Protein 2JHE (pdb70)

CATH classification: 3.30.70.260 (+1 more: 3.30.450.20)

B-factor: mean 42.53, std 6.4, range [17.36, 71.07]

Solvent-accessible surface area: 37388 Å² total; per-residue (Å²): 45,62,0,0,0,46,19,97,150,74,145,32,6,17,89,70,1,4,45,16,3,84,125,116,68,17,123,26,115,2,1,12,46,52,91,93,19,94,8,22,0,20,0,57,93,35,75,85,17,62,53,44,59,3,21,40,34,0,117,171,18,67,14,17,91,60,3,118,73,26,78,104,1,72,39,24,116,84,18,57,45,10,21,24,7,0,84,23,7,59,26,7,2,3,7,3,58,83,80,2,33,6,74,28,9,0,78,22,0,19,159,52,34,59,73,78,81,117,52,0,108,128,41,46,2,59,114,27,3,79,72,34,99,2,62,55,29,8,80,81,82,47,102,79,43,78,65,58,68,5,83,12,93,75,90,76,4,12,0,36,12,14,28,11,156,166,52,59,8,2,1,2,16,1,37,21,30,101,61,16,66,156,16,52,68,54,59,69,167,37,62,0,2,0,52,20,110,149,86,96,23,4,30,38,66,0,2,38,22,1,64,125,142,65,18,61,13,95,6,0,22,45,21,138,122,24,73,5,22,1,38,4,35,137,39,125,181,151,39,20,69,49,2,38,45,34,0,116,178,16,69,19,15,82,56,3,120,78,23,78,96,4,50,14,46,128,86,56,82,56,12,18,15,10,0,80,20,4,46,33,13,1,6,9,3,54,78,63,3,69,0,62,30,3,0,72,24,0,26,83,22,24,58,30,68,62,118,126,0,92,112,40,43,0,60,113,22,2,112,65,28,105,2,79,185,30,1,115,71,145,20,169,111,40,63,25,47,61,8,79,7,108,66,93,86,8,12,0,46,0,12,21,7,186,159,49,66,6,0,2,2,24,4,32,17,32,108,50,20,63,157,20,59,78,66,32,71,146,60,50,0,7,0,47,22,90,157,110,181,52,6,34,115,77,0,3,47,22,3,58,152,102,45,11,50,17,78,2,0,22,53,49,133,79,15,74,5,24,0,32,2,39,151,37,95,163,144,30,30,78,51,2,19,53,45,0,116,182,8,57,10,18,83,65,3,131,71,26,124,19,4,73,40,25,162,67,9,80,38,13,17,33,19,3,83,20,8,52,25,12,0,5,6,0,50,92,79,1,73,0,16,18,8,0,59,23,0,19,139,23,24,67,40,73,76,111,137,0,76,72,27,45,1,57,122,23,3,114,59,35,80,1,49,163,28,5,143,76,68,28,154,107,35,65,34,45,95,4,76,5,114,70,88,62,5,14,0,38,0,12,27,9,77,101,61,61,14,0,0,2,20,5,27,14,39,102,35,13,65,158,13,53,75,82,94,84,49,0,5,0,35,10,146,61,85,73,17,0,9,56,41,0,7,24,14,0,91,140,68,66,15,109,15,99,4,0,28,21,59,65,91,3,103,1,28,0,21,0,34,107,38,71,60,82,9,35,64,59,2,35,49,51,0,113,171,27,78,41,17,120,61,1,128,88,28,97,106,5,54,16,46,94,60,76,71,24,1,42,16,1,18,100,21,3,52,28,10,16,7,2,1,52,80,64,1,25,5,65,81,11,8,68,19,0,25,158,41,38,64,38,73,71,86,54,1,40,125,73,41,0,53,120,33,2,105,64,35,79,3,89,167,26,3,140,74,69,8,146,112,41,60,35,55,63,3,83,4,124,76,40,83,10,9,0,26,0,7,11,2,108,94,56,76,14,0,3,1,16,4,20,15,35,115,43,19,63,148,18,61,78,69,19,73,144

Secondary structure (DSSP, 8-state):
-EEEEEE-S-TTHHHHHHHHHHHTTPPEEEEEEETTTEEEEEE----HHHHHHHHHHHHHSTTEEEEEEES--TTTHHHHHHHHHHHH-SS-EEEE-TT-BEEEE-HHHHHHHTS-HHHHTTSBGGGTSTT--HHHHHHT---S-EEEEEEETTEEEEEEEEEETTTTEEEEEEEEHHHHHHHHTTT--/-EEEEEE-S-TTHHHHHHHHHHHTT--EEEEEEETTTEEEEEE----HHHHHHHHHHHHTSTTEEEEEE-S--HHHHHHHHHHHHHHH-SS-EEEEETT-BEEEE-HHHHHHHTS-HHHHTTSBGGGT-SS--HHHHHTT---S-EEEEEEETTEEEEEEEEEETTTTEEEEEEEEHHHHHHHHHHTT-/-EEEEEE-S-TTHHHHHHHHHHHTT--EEEEEEETTTEEEEEESS--HHHHHHHHHHHTTSTTEEEEEE-S--TTTTTTTHHHHHHHH-SS-EEEE-TT-BEEEE-HHHHHHHT--HHHHTTSBGGGT--S--HHHHHHT---S-EEEEEEETTEEEEEEEEEETTTTEEEEEEEEHHHHHHHHHT-/-EEEEE----TTHHHHHHHHHHTTT--EEEEEEETTTEEEEEE----TTTHHHHHHHHHTSSS--EEEE-S--HHHHHHHHHHHHHTT-SS-EEEE-TT-BEEEE-HHHHHHHTS-HHHHTTSBSTTTS-S--HHHHHTS---S-EEEEEEETTEEEEEEEEEETTTTEEEEEEEEHHHHHHHHHHHT-

GO terms:
  GO:0005515 protein binding (F, IPI)
  GO:0005524 ATP binding (F, IDA)
  GO:0005829 cytosol (C, IDA)
  GO:0003677 DNA binding (F, IDA)
  GO:0006355 regulation of DNA-templated transcription (P, IDA)
  GO:0045892 negative regulation of DNA-templated transcription (P, IMP)

Organism: Escherichia coli (strain K12) (NCBI:txid83333)

Sequence (754 aa):
MRLEVFCEDRLGLTRELLDLLVLRGIDLRGIEIDPIGRIYLNFAELEFESFSSLMAEIRRIAGVTDVRTVPWMPSEREHLALSALLEALPEPVLSVDMKSKVDMANPASCQLFGQKLDRLRNHTAAQLINGFNFLRWLESEPQDSHNEHVVINGQNFLMEITPVYLQDENDQHVLTAVVMLRSTIRMGRMRLEVFCEDRLGLTRELLDLLVLRGIDLRGIEIDPIGRIYLNFAELEFESFSSLMAEIRRIAGVTDVRTVPWMPSEREHLALSALLEALPEPVLSVDMKSKVDMANPASCQLFGQKLDRLRNHTAAQLINGFNFLRWLESEPQDSHNEHVVINGQNFLMEITPVYLQDENDQHVLTAVVMLRSTIRMGRMRLEVFCEDRLGLTRELLDLLVLRGIDLRGIEIDPIGRIYLNFAELEFESFSSLMAEIRRIAGVTDVRTVPWMPSEREHLALSALLEALPEPVLSVDMKSKVDMANPASCQLFGQKLDRLRNHTAAQLINGFNFLRWLESEPQDSHNEHVVINGQNFLMEITPVYLQDENDQHVLTAVVMLRSTIRMMRLEVFCEDRLGLTRELLDLLVLRGIDLRGIEIDPIGRIYLNFAELEFESFSSLMAEIRRIAGVTDVRTVPWMPSEREHLALSALLEALPEPVLSVDMKSKVDMANPASCQLFGQKLDRLRNHTAAQLINGFNFLRWLESEPQDSHNEHVVINGQNFLMEITPVYLQDENDQHVLTAVVMLRSTIRMGR

InterPro domains:
  IPR000014 PAS domain [PF13188] (82-135)
  IPR000014 PAS domain [PS50112] (78-114)
  IPR000014 PAS domain [SM00091] (80-147)
  IPR000014 PAS domain [cd00130] (90-181)
  IPR002078 RNA polymerase sigma factor 54 interaction domain [PF00158] (207-365)
  IPR002078 RNA polymerase sigma factor 54 interaction domain [PS50045] (206-428)
  IPR002912 ACT domain [PS51671] (2-72)
  IPR003593 AAA+ ATPase domain [SM00382] (226-363)
  IPR009057 Homedomain-like superfamily [SSF46689] (454-507)
  IPR025662 Sigma-54 interaction domain, ATP-binding site 1 [PS00675] (230-243)
  IPR025943 Sigma-54 interaction domain, ATP-binding site 2 [PS00676] (285-300)
  IPR025944 Sigma-54 interaction domain, conserved site [PS00688] (412-421)
  IPR027417 P-loop containing nucleoside triphosphate hydrolase [G3DSA:3.40.50.300] (193-369)
  IPR027417 P-loop containing nucleoside triphosphate hydrolase [SSF52540] (206-440)
  IPR030828 TyrR-like, helix-turn-helix domain [PF18024] (458-507)
  IPR030828 TyrR-like, helix-turn-helix domain [TIGR04381] (460-507)
  IPR035965 PAS domain superfamily [SSF55785] (82-174)
  IPR045865 ACT-like domain [SSF55021] (2-69)
  IPR058031 NorR-like, AAA+ ATPase lid domain [PF25601] (374-440)

Structure (mmCIF, N/CA/C/O backbone):
data_2JHE
#
_entry.id   2JHE
#
_cell.length_a   134.456
_cell.length_b   72.009
_cell.length_c   96.814
_cell.angle_alpha   90.00
_cell.angle_beta   98.46
_cell.angle_gamma   90.00
#
_symmetry.space_group_name_H-M   'C 1 2 1'
#
loop_
_entity.id
_entity.type
_entity.pdbx_description
1 polymer 'TRANSCRIPTION REGULATOR TYRR'
2 non-polymer 2-(2-ETHOXYETHOXY)ETHANOL
3 non-polymer 'TETRAETHYLENE GLYCOL'
4 non-polymer 'SULFATE ION'
5 water water
#
loop_
_atom_site.group_PDB
_atom_site.id
_atom_site.type_symbol
_atom_site.label_atom_id
_atom_site.label_alt_id
_atom_site.label_comp_id
_atom_site.label_asym_id
_atom_site.label_entity_id
_atom_site.label_seq_id
_atom_site.pdbx_PDB_ins_code
_atom_site.Cartn_x
_atom_site.Cartn_y
_atom_site.Cartn_z
_atom_site.occupancy
_atom_site.B_iso_or_equiv
_atom_site.auth_seq_id
_atom_site.auth_comp_id
_atom_site.auth_asym_id
_atom_site.auth_atom_id
_atom_site.pdbx_PDB_model_num
ATOM 1 N N . MET A 1 1 ? 18.695 8.162 20.978 1.00 46.80 1 MET A N 1
ATOM 2 C CA . MET A 1 1 ? 17.975 6.907 21.382 1.00 47.15 1 MET A CA 1
ATOM 3 C C . MET A 1 1 ? 17.600 6.146 20.148 1.00 44.98 1 MET A C 1
ATOM 4 O O . MET A 1 1 ? 17.135 6.746 19.199 1.00 46.02 1 MET A O 1
ATOM 9 N N . ARG A 1 2 ? 17.779 4.832 20.161 1.00 43.64 2 ARG A N 1
ATOM 10 C CA . ARG A 1 2 ? 17.436 4.005 19.014 1.00 42.60 2 ARG A CA 1
ATOM 11 C C . ARG A 1 2 ? 16.445 2.920 19.402 1.00 42.35 2 ARG A C 1
ATOM 12 O O . ARG A 1 2 ? 16.648 2.187 20.357 1.00 42.24 2 ARG A O 1
ATOM 20 N N . LEU A 1 3 ? 15.342 2.852 18.674 1.00 42.36 3 LEU A N 1
ATOM 21 C CA . LEU A 1 3 ? 14.355 1.795 18.850 1.00 42.35 3 LEU A CA 1
ATOM 22 C C . LEU A 1 3 ? 14.426 0.805 17.708 1.00 42.85 3 LEU A C 1
ATOM 23 O O . LEU A 1 3 ? 14.723 1.164 16.563 1.00 44.24 3 LEU A O 1
ATOM 28 N N . GLU A 1 4 ? 14.144 -0.451 18.029 1.00 42.38 4 GLU A N 1
ATOM 29 C CA . GLU A 1 4 ? 13.898 -1.443 17.029 1.00 42.10 4 GLU A CA 1
ATOM 30 C C . GLU A 1 4 ? 12.473 -1.963 17.200 1.00 40.96 4 GLU A C 1
ATOM 31 O O . GLU A 1 4 ? 12.121 -2.466 18.231 1.00 40.68 4 GLU A O 1
ATOM 37 N N . VAL A 1 5 ? 11.694 -1.879 16.132 1.00 41.89 5 VAL A N 1
ATOM 38 C CA . VAL A 1 5 ? 10.265 -2.292 16.126 1.00 41.66 5 VAL A CA 1
ATOM 39 C C . VAL A 1 5 ? 10.162 -3.488 15.222 1.00 40.20 5 VAL A C 1
ATOM 40 O O . VAL A 1 5 ? 10.599 -3.413 14.101 1.00 39.16 5 VAL A O 1
ATOM 44 N N . PHE A 1 6 ? 9.603 -4.581 15.745 1.00 39.97 6 PHE A N 1
ATOM 45 C CA . PHE A 1 6 ? 9.413 -5.810 14.995 1.00 39.33 6 PHE A CA 1
ATOM 46 C C . PHE A 1 6 ? 7.956 -5.808 14.577 1.00 40.17 6 PHE A C 1
ATOM 47 O O . PHE A 1 6 ? 7.075 -5.449 15.346 1.00 38.18 6 PHE A O 1
ATOM 55 N N . CYS A 1 7 ? 7.687 -6.260 13.369 1.00 40.73 7 CYS A N 1
ATOM 56 C CA . CYS A 1 7 ? 6.363 -6.067 12.870 1.00 44.03 7 CYS A CA 1
ATOM 57 C C . CYS A 1 7 ? 6.109 -7.062 11.784 1.00 43.95 7 CYS A C 1
ATOM 58 O O . CYS A 1 7 ? 7.044 -7.589 11.177 1.00 43.91 7 CYS A O 1
ATOM 61 N N . GLU A 1 8 ? 4.840 -7.344 11.541 1.00 44.49 8 GLU A N 1
ATOM 62 C CA . GLU A 1 8 ? 4.563 -8.088 10.360 1.00 45.62 8 GLU A CA 1
ATOM 63 C C . GLU A 1 8 ? 4.520 -7.162 9.158 1.00 45.47 8 GLU A C 1
ATOM 64 O O . GLU A 1 8 ? 4.688 -5.969 9.268 1.00 45.07 8 GLU A O 1
ATOM 70 N N . ASP A 1 9 ? 4.321 -7.770 8.006 1.00 46.72 9 ASP A N 1
ATOM 71 C CA . ASP A 1 9 ? 4.315 -7.150 6.709 1.00 46.61 9 ASP A CA 1
ATOM 72 C C . ASP A 1 9 ? 2.985 -6.449 6.448 1.00 46.18 9 ASP A C 1
ATOM 73 O O . ASP A 1 9 ? 2.133 -6.983 5.725 1.00 47.18 9 ASP A O 1
ATOM 78 N N . ARG A 1 10 ? 2.800 -5.252 6.996 1.00 45.13 10 ARG A N 1
ATOM 79 C CA . ARG A 1 10 ? 1.525 -4.564 6.799 1.00 45.09 10 ARG A CA 1
ATOM 80 C C . ARG A 1 10 ? 1.546 -3.130 6.216 1.00 43.67 10 ARG A C 1
ATOM 81 O O . ARG A 1 10 ? 2.357 -2.291 6.598 1.00 43.01 10 ARG A O 1
ATOM 89 N N . LEU A 1 11 ? 0.612 -2.892 5.292 1.00 42.54 11 LEU A N 1
ATOM 90 C CA . LEU A 1 11 ? 0.420 -1.597 4.672 1.00 41.32 11 LEU A CA 1
ATOM 91 C C . LEU A 1 11 ? 0.160 -0.507 5.681 1.00 41.02 11 LEU A C 1
ATOM 92 O O . LEU A 1 11 ? -0.779 -0.623 6.495 1.00 39.56 11 LEU A O 1
ATOM 97 N N . GLY A 1 12 ? 0.960 0.560 5.605 1.00 40.52 12 GLY A N 1
ATOM 98 C CA . GLY A 1 12 ? 0.704 1.770 6.415 1.00 41.30 12 GLY A CA 1
ATOM 99 C C . GLY A 1 12 ? 1.348 1.790 7.797 1.00 42.22 12 GLY A C 1
ATOM 100 O O . GLY A 1 12 ? 1.152 2.740 8.568 1.00 41.76 12 GLY A O 1
ATOM 101 N N . LEU A 1 13 ? 2.149 0.777 8.115 1.00 43.04 13 LEU A N 1
ATOM 102 C CA . LEU A 1 13 ? 2.667 0.647 9.495 1.00 44.31 13 LEU A CA 1
ATOM 103 C C . LEU A 1 13 ? 3.751 1.719 9.792 1.00 45.55 13 LEU A C 1
ATOM 104 O O . LEU A 1 13 ? 3.795 2.336 10.878 1.00 45.60 13 LEU A O 1
ATOM 109 N N . THR A 1 14 ? 4.582 1.969 8.801 1.00 45.50 14 THR A N 1
ATOM 110 C CA . THR A 1 14 ? 5.658 2.918 8.933 1.00 47.98 14 THR A CA 1
ATOM 111 C C . THR A 1 14 ? 5.156 4.356 9.109 1.00 47.89 14 THR A C 1
ATOM 112 O O . THR A 1 14 ? 5.744 5.112 9.881 1.00 49.70 14 THR A O 1
ATOM 116 N N . ARG A 1 15 ? 4.120 4.728 8.347 1.00 47.20 15 ARG A N 1
ATOM 117 C CA . ARG A 1 15 ? 3.386 5.993 8.458 1.00 48.00 15 ARG A CA 1
ATOM 118 C C . ARG A 1 15 ? 2.725 6.186 9.847 1.00 47.78 15 ARG A C 1
ATOM 119 O O . ARG A 1 15 ? 2.764 7.261 10.430 1.00 47.54 15 ARG A O 1
ATOM 127 N N . GLU A 1 16 ? 2.081 5.138 10.337 1.00 47.82 16 GLU A N 1
ATOM 128 C CA . GLU A 1 16 ? 1.345 5.215 11.548 1.00 48.66 16 GLU A CA 1
ATOM 129 C C . GLU A 1 16 ? 2.352 5.433 12.684 1.00 48.78 16 GLU A C 1
ATOM 130 O O . GLU A 1 16 ? 2.066 6.178 13.607 1.00 49.85 16 GLU A O 1
ATOM 136 N N . LEU A 1 17 ? 3.558 4.861 12.555 1.00 48.79 17 LEU A N 1
ATOM 137 C CA . LEU A 1 17 ? 4.689 5.089 13.503 1.00 47.72 17 LEU A CA 1
ATOM 138 C C . LEU A 1 17 ? 5.222 6.507 13.452 1.00 46.75 17 LEU A C 1
ATOM 139 O O . LEU A 1 17 ? 5.455 7.091 14.497 1.00 46.96 17 LEU A O 1
ATOM 144 N N . LEU A 1 18 ? 5.466 7.037 12.241 1.00 44.52 18 LEU A N 1
ATOM 145 C CA . LEU A 1 18 ? 5.868 8.427 12.149 1.00 43.37 18 LEU A CA 1
ATOM 146 C C . LEU A 1 18 ? 4.790 9.369 12.629 1.00 43.37 18 LEU A C 1
ATOM 147 O O . LEU A 1 18 ? 5.117 10.368 13.246 1.00 43.52 18 LEU A O 1
ATOM 152 N N . ASP A 1 19 ? 3.515 9.095 12.323 1.00 43.04 19 ASP A N 1
ATOM 153 C CA . ASP A 1 19 ? 2.428 9.933 12.882 1.00 43.21 19 ASP A CA 1
ATOM 154 C C . ASP A 1 19 ? 2.531 9.958 14.413 1.00 41.80 19 ASP A C 1
ATOM 155 O O . ASP A 1 19 ? 2.385 10.977 15.046 1.00 40.52 19 ASP A O 1
ATOM 160 N N . LEU A 1 20 ? 2.764 8.786 14.986 1.00 41.66 20 LEU A N 1
ATOM 161 C CA . LEU A 1 20 ? 2.807 8.648 16.431 1.00 42.40 20 LEU A CA 1
ATOM 162 C C . LEU A 1 20 ? 3.954 9.466 17.062 1.00 42.64 20 LEU A C 1
ATOM 163 O O . LEU A 1 20 ? 3.744 10.123 18.051 1.00 44.44 20 LEU A O 1
ATOM 168 N N . LEU A 1 21 ? 5.155 9.398 16.492 1.00 42.74 21 LEU A N 1
ATOM 169 C CA . LEU A 1 21 ? 6.254 10.295 16.868 1.00 42.48 21 LEU A CA 1
ATOM 170 C C . LEU A 1 21 ? 5.876 11.747 16.750 1.00 42.27 21 LEU A C 1
ATOM 171 O O . LEU A 1 21 ? 6.143 12.532 17.665 1.00 42.92 21 LEU A O 1
ATOM 176 N N . VAL A 1 22 ? 5.235 12.125 15.648 1.00 41.42 22 VAL A N 1
ATOM 177 C CA . VAL A 1 22 ? 4.738 13.503 15.546 1.00 40.76 22 VAL A CA 1
ATOM 178 C C . VAL A 1 22 ? 3.732 13.848 16.636 1.00 41.14 22 VAL A C 1
ATOM 179 O O . VAL A 1 22 ? 3.846 14.906 17.265 1.00 42.01 22 VAL A O 1
ATOM 183 N N . LEU A 1 23 ? 2.763 12.970 16.907 1.00 41.47 23 LEU A N 1
ATOM 184 C CA . LEU A 1 23 ? 1.728 13.324 17.889 1.00 41.68 23 LEU A CA 1
ATOM 185 C C . LEU A 1 23 ? 2.395 13.620 19.239 1.00 41.53 23 LEU A C 1
ATOM 186 O O . LEU A 1 23 ? 1.926 14.435 20.002 1.00 40.93 23 LEU A O 1
ATOM 191 N N . ARG A 1 24 ? 3.483 12.899 19.513 1.00 41.81 24 ARG A N 1
ATOM 192 C CA . ARG A 1 24 ? 4.126 12.868 20.822 1.00 41.06 24 ARG A CA 1
ATOM 193 C C . ARG A 1 24 ? 5.273 13.883 21.041 1.00 41.40 24 ARG A C 1
ATOM 194 O O . ARG A 1 24 ? 5.953 13.824 22.058 1.00 41.97 24 ARG A O 1
ATOM 202 N N . GLY A 1 25 ? 5.464 14.822 20.116 1.00 41.41 25 GLY A N 1
ATOM 203 C CA . GLY A 1 25 ? 6.472 15.879 20.280 1.00 42.29 25 GLY A CA 1
ATOM 204 C C . GLY A 1 25 ? 7.895 15.433 19.951 1.00 43.10 25 GLY A C 1
ATOM 205 O O . GLY A 1 25 ? 8.869 16.138 20.258 1.00 43.55 25 GLY A O 1
ATOM 206 N N . ILE A 1 26 ? 8.023 14.268 19.327 1.00 42.78 26 ILE A N 1
ATOM 207 C CA . ILE A 1 26 ? 9.332 13.663 19.097 1.00 43.02 26 ILE A CA 1
ATOM 208 C C . ILE A 1 26 ? 9.770 13.957 17.667 1.00 43.78 26 ILE A C 1
ATOM 209 O O . ILE A 1 26 ? 9.026 13.706 16.738 1.00 45.34 26 ILE A O 1
ATOM 214 N N . ASP A 1 27 ? 10.947 14.542 17.505 1.00 44.36 27 ASP A N 1
ATOM 215 C CA . ASP A 1 27 ? 11.469 14.907 16.197 1.00 45.11 27 ASP A CA 1
ATOM 216 C C . ASP A 1 27 ? 12.405 13.764 15.694 1.00 43.97 27 ASP A C 1
ATOM 217 O O . ASP A 1 27 ? 13.401 13.422 16.320 1.00 44.21 27 ASP A O 1
ATOM 222 N N . LEU A 1 28 ? 12.036 13.173 14.569 1.00 44.19 28 LEU A N 1
ATOM 223 C CA . LEU A 1 28 ? 12.708 11.997 13.976 1.00 43.33 28 LEU A CA 1
ATOM 224 C C . LEU A 1 28 ? 14.020 12.374 13.304 1.00 41.95 28 LEU A C 1
ATOM 225 O O . LEU A 1 28 ? 14.091 13.350 12.563 1.00 41.73 28 LEU A O 1
ATOM 230 N N . ARG A 1 29 ? 15.071 11.601 13.564 1.00 40.08 29 ARG A N 1
ATOM 231 C CA . ARG A 1 29 ? 16.339 11.886 12.940 1.00 38.43 29 ARG A CA 1
ATOM 232 C C . ARG A 1 29 ? 16.621 10.904 11.834 1.00 37.36 29 ARG A C 1
ATOM 233 O O . ARG A 1 29 ? 17.393 11.206 10.943 1.00 35.73 29 ARG A O 1
ATOM 241 N N . GLY A 1 30 ? 16.000 9.727 11.937 1.00 37.65 30 GLY A N 1
ATOM 242 C CA . GLY A 1 30 ? 16.226 8.647 11.027 1.00 38.57 30 GLY A CA 1
ATOM 243 C C . GLY A 1 30 ? 15.264 7.506 11.218 1.00 39.83 30 GLY A C 1
ATOM 244 O O . GLY A 1 30 ? 14.871 7.164 12.350 1.00 40.92 30 GLY A O 1
ATOM 245 N N . ILE A 1 31 ? 14.903 6.880 10.111 1.00 40.07 31 ILE A N 1
ATOM 246 C CA . ILE A 1 31 ? 14.159 5.636 10.158 1.00 41.61 31 ILE A CA 1
ATOM 247 C C . ILE A 1 31 ? 14.817 4.725 9.147 1.00 42.35 31 ILE A C 1
ATOM 248 O O . ILE A 1 31 ? 15.113 5.147 8.047 1.00 42.27 31 ILE A O 1
ATOM 253 N N . GLU A 1 32 ? 15.122 3.502 9.570 1.00 43.38 32 GLU A N 1
ATOM 254 C CA . GLU A 1 32 ? 15.659 2.442 8.680 1.00 43.43 32 GLU A CA 1
ATOM 255 C C . GLU A 1 32 ? 14.779 1.206 8.737 1.00 42.84 32 GLU A C 1
ATOM 256 O O . GLU A 1 32 ? 14.128 0.940 9.733 1.00 42.65 32 GLU A O 1
ATOM 262 N N . ILE A 1 33 ? 14.773 0.469 7.654 1.00 43.71 33 ILE A N 1
ATOM 263 C CA . ILE A 1 33 ? 13.883 -0.671 7.457 1.00 44.84 33 ILE A CA 1
ATOM 264 C C . ILE A 1 33 ? 14.674 -1.876 6.966 1.00 45.84 33 ILE A C 1
ATOM 265 O O . ILE A 1 33 ? 15.471 -1.788 6.029 1.00 44.57 33 ILE A O 1
ATOM 270 N N . ASP A 1 34 ? 14.422 -2.989 7.644 1.00 47.76 34 ASP A N 1
ATOM 271 C CA . ASP A 1 34 ? 14.843 -4.316 7.258 1.00 49.93 34 ASP A CA 1
ATOM 272 C C . ASP A 1 34 ? 13.585 -5.052 6.705 1.00 50.42 34 ASP A C 1
ATOM 273 O O . ASP A 1 34 ? 12.634 -5.376 7.478 1.00 49.84 34 ASP A O 1
ATOM 278 N N . PRO A 1 35 ? 13.573 -5.332 5.389 1.00 50.77 35 PRO A N 1
ATOM 279 C CA . PRO A 1 35 ? 12.583 -6.166 4.679 1.00 52.37 35 PRO A CA 1
ATOM 280 C C . PRO A 1 35 ? 12.133 -7.447 5.425 1.00 53.56 35 PRO A C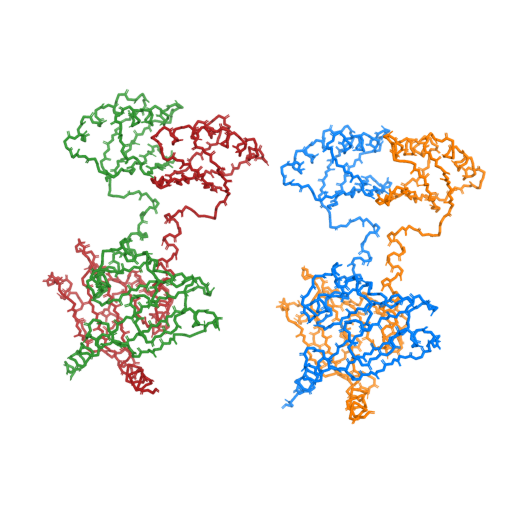 1
ATOM 281 O O . PRO A 1 35 ? 11.033 -7.957 5.149 1.00 54.36 35 PRO A O 1
ATOM 285 N N . ILE A 1 36 ? 12.983 -7.973 6.314 1.00 53.93 36 ILE A N 1
ATOM 286 C CA . ILE A 1 36 ? 12.666 -9.157 7.121 1.00 54.28 36 ILE A CA 1
ATOM 287 C C . ILE A 1 36 ? 11.525 -8.873 8.098 1.00 54.58 36 ILE A C 1
ATOM 288 O O . ILE A 1 36 ? 10.721 -9.754 8.402 1.00 56.24 36 ILE A O 1
ATOM 290 N N . GLY A 1 37 ? 11.421 -7.642 8.570 1.00 53.95 37 GLY A N 1
ATOM 291 C CA . GLY A 1 37 ? 10.339 -7.295 9.483 1.00 52.33 37 GLY A CA 1
ATOM 292 C C . GLY A 1 37 ? 10.822 -6.416 10.628 1.00 51.30 37 GLY A C 1
ATOM 293 O O . GLY A 1 37 ? 10.367 -6.593 11.760 1.00 50.04 37 GLY A O 1
ATOM 294 N N . ARG A 1 38 ? 11.733 -5.470 10.348 1.00 49.73 38 ARG A N 1
ATOM 295 C CA . ARG A 1 38 ? 12.251 -4.610 11.432 1.00 48.58 38 ARG A CA 1
ATOM 296 C C . ARG A 1 38 ? 12.418 -3.178 11.010 1.00 48.14 38 ARG A C 1
ATOM 297 O O . ARG A 1 38 ? 12.980 -2.863 9.928 1.00 48.52 38 ARG A O 1
ATOM 305 N N . ILE A 1 39 ? 11.963 -2.300 11.889 1.00 46.59 39 ILE A N 1
ATOM 306 C CA . ILE A 1 39 ? 12.018 -0.873 11.659 1.00 44.93 39 ILE A CA 1
ATOM 307 C C . ILE A 1 39 ? 12.873 -0.232 12.817 1.00 43.76 39 ILE A C 1
ATOM 308 O O . ILE A 1 39 ? 12.558 -0.418 14.007 1.00 42.89 39 ILE A O 1
ATOM 313 N N . TYR A 1 40 ? 13.927 0.507 12.463 1.00 41.20 40 TYR A N 1
ATOM 314 C CA . TYR A 1 40 ? 14.734 1.232 13.463 1.00 40.49 40 TYR A CA 1
ATOM 315 C C . TYR A 1 40 ? 14.401 2.695 13.432 1.00 39.36 40 TYR A C 1
ATOM 316 O O . TYR A 1 40 ? 14.186 3.257 12.375 1.00 40.14 40 TYR A O 1
ATOM 325 N N . LEU A 1 41 ? 14.316 3.291 14.607 1.00 39.92 41 LEU A N 1
ATOM 326 C CA . LEU A 1 41 ? 13.900 4.689 14.770 1.00 38.79 41 LEU A CA 1
ATOM 327 C C . LEU A 1 41 ? 14.916 5.451 15.582 1.00 38.52 41 LEU A C 1
ATOM 328 O O . LEU A 1 41 ? 15.284 5.031 16.665 1.00 37.72 41 LEU A O 1
ATOM 333 N N . ASN A 1 42 ? 15.346 6.589 15.032 1.00 37.90 42 ASN A N 1
ATOM 334 C CA . ASN A 1 42 ? 16.331 7.450 15.664 1.00 38.11 42 ASN A CA 1
ATOM 335 C C . ASN A 1 42 ? 15.720 8.819 16.025 1.00 37.29 42 ASN A C 1
ATOM 336 O O . ASN A 1 42 ? 15.217 9.517 15.184 1.00 36.84 42 ASN A O 1
ATOM 341 N N . PHE A 1 43 ? 15.746 9.178 17.301 1.00 38.35 43 PHE A N 1
ATOM 342 C CA . PHE A 1 43 ? 15.264 10.476 17.771 1.00 38.72 43 PHE A CA 1
ATOM 343 C C . PHE A 1 43 ? 15.925 10.733 19.110 1.00 40.23 43 PHE A C 1
ATOM 344 O O . PHE A 1 43 ? 16.489 9.807 19.700 1.00 40.66 43 PHE A O 1
ATOM 352 N N . ALA A 1 44 ? 15.843 11.975 19.584 1.00 40.38 44 ALA A N 1
ATOM 353 C CA . ALA A 1 44 ? 16.516 12.429 20.807 1.00 41.12 44 ALA A CA 1
ATOM 354 C C . ALA A 1 44 ? 16.015 11.763 22.083 1.00 41.84 44 ALA A C 1
ATOM 355 O O . ALA A 1 44 ? 14.871 11.336 22.161 1.00 40.86 44 ALA A O 1
ATOM 357 N N . GLU A 1 45 ? 16.895 11.710 23.096 1.00 43.61 45 GLU A N 1
ATOM 358 C CA . GLU A 1 45 ? 16.573 11.115 24.399 1.00 44.31 45 GLU A CA 1
ATOM 359 C C . GLU A 1 45 ? 15.221 11.583 24.877 1.00 44.82 45 GLU A C 1
ATOM 360 O O . GLU A 1 45 ? 14.975 12.799 25.006 1.00 44.46 45 GLU A O 1
ATOM 362 N N . LEU A 1 46 ? 14.344 10.619 25.125 1.00 45.65 46 LEU A N 1
ATOM 363 C CA . LEU A 1 46 ? 13.143 10.897 25.896 1.00 47.63 46 LEU A CA 1
ATOM 364 C C . LEU A 1 46 ? 13.500 10.857 27.399 1.00 49.07 46 LEU A C 1
ATOM 365 O O . LEU A 1 46 ? 14.415 10.123 27.797 1.00 49.86 46 LEU A O 1
ATOM 370 N N . GLU A 1 47 ? 12.795 11.642 28.225 1.00 49.78 47 GLU A N 1
ATOM 371 C CA . GLU A 1 47 ? 12.736 11.376 29.661 1.00 50.48 47 GLU A CA 1
ATOM 372 C C . GLU A 1 47 ? 12.177 9.963 29.890 1.00 50.78 47 GLU A C 1
ATOM 373 O O . GLU A 1 47 ? 11.471 9.433 29.038 1.00 50.91 47 GLU A O 1
ATOM 375 N N . PHE A 1 48 ? 12.460 9.368 31.046 1.00 51.46 48 PHE A N 1
ATOM 376 C CA . PHE A 1 48 ? 12.064 7.970 31.299 1.00 51.73 48 PHE A CA 1
ATOM 377 C C . PHE A 1 48 ? 10.561 7.679 31.092 1.00 51.58 48 PHE A C 1
ATOM 378 O O . PHE A 1 48 ? 10.196 6.635 30.543 1.00 51.07 48 PHE A O 1
ATOM 380 N N . GLU A 1 49 ? 9.718 8.604 31.552 1.00 52.00 49 GLU A N 1
ATOM 381 C CA . GLU A 1 49 ? 8.256 8.455 31.568 1.00 52.26 49 GLU A CA 1
ATOM 382 C C . GLU A 1 49 ? 7.638 8.470 30.166 1.00 52.67 49 GLU A C 1
ATOM 383 O O . GLU A 1 49 ? 6.905 7.540 29.798 1.00 53.35 49 GLU A O 1
ATOM 385 N N . SER A 1 50 ? 7.931 9.511 29.387 1.00 52.03 50 SER A N 1
ATOM 386 C CA . SER A 1 50 ? 7.483 9.547 28.010 1.00 52.27 50 SER A CA 1
ATOM 387 C C . SER A 1 50 ? 8.000 8.314 27.268 1.00 52.03 50 SER A C 1
ATOM 388 O O . SER A 1 50 ? 7.363 7.854 26.307 1.00 51.15 50 SER A O 1
ATOM 391 N N . PHE A 1 51 ? 9.155 7.785 27.717 1.00 51.92 51 PHE A N 1
ATOM 392 C CA . PHE A 1 51 ? 9.807 6.638 27.043 1.00 51.25 51 PHE A CA 1
ATOM 393 C C . PHE A 1 51 ? 8.956 5.364 27.128 1.00 50.58 51 PHE A C 1
ATOM 394 O O . PHE A 1 51 ? 8.658 4.711 26.114 1.00 49.77 51 PHE A O 1
ATOM 402 N N . SER A 1 52 ? 8.560 5.051 28.353 1.00 48.58 52 SER A N 1
ATOM 403 C CA . SER A 1 52 ? 7.883 3.797 28.664 1.00 48.34 52 SER A CA 1
ATOM 404 C C . SER A 1 52 ? 6.435 3.659 28.121 1.00 47.69 52 SER A C 1
ATOM 405 O O . SER A 1 52 ? 5.986 2.552 27.777 1.00 47.30 52 SER A O 1
ATOM 408 N N . SER A 1 53 ? 5.701 4.773 28.071 1.00 46.56 53 SER A N 1
ATOM 409 C CA . SER A 1 53 ? 4.326 4.726 27.595 1.00 44.10 53 SER A CA 1
ATOM 410 C C . SER A 1 53 ? 4.326 4.703 26.063 1.00 43.25 53 SER A C 1
ATOM 411 O O . SER A 1 53 ? 3.437 4.132 25.452 1.00 41.67 53 SER A O 1
ATOM 414 N N . LEU A 1 54 ? 5.376 5.260 25.481 1.00 41.94 54 LEU A N 1
ATOM 415 C CA . LEU A 1 54 ? 5.614 5.207 24.045 1.00 43.00 54 LEU A CA 1
ATOM 416 C C . LEU A 1 54 ? 5.859 3.808 23.517 1.00 42.82 54 LEU A C 1
ATOM 417 O O . LEU A 1 54 ? 5.312 3.454 22.483 1.00 43.75 54 LEU A O 1
ATOM 422 N N . MET A 1 55 ? 6.771 3.085 24.150 1.00 42.51 55 MET A N 1
ATOM 423 C CA . MET A 1 55 ? 6.986 1.661 23.926 1.00 41.91 55 MET A CA 1
ATOM 424 C C . MET A 1 55 ? 5.667 0.904 23.955 1.00 41.23 55 MET A C 1
ATOM 425 O O . MET A 1 55 ? 5.401 0.109 23.079 1.00 39.30 55 MET A O 1
ATOM 430 N N . ALA A 1 56 ? 4.905 1.078 25.049 1.00 41.30 56 ALA A N 1
ATOM 431 C CA . ALA A 1 56 ? 3.578 0.481 25.174 1.00 41.61 56 ALA A CA 1
ATOM 432 C C . ALA A 1 56 ? 2.669 0.872 24.029 1.00 42.31 56 ALA A C 1
ATOM 433 O O . ALA A 1 56 ? 1.899 0.053 23.542 1.00 43.53 56 ALA A O 1
ATOM 435 N N . GLU A 1 57 ? 2.781 2.118 23.579 1.00 42.62 57 GLU A N 1
ATOM 436 C CA . GLU A 1 57 ? 1.876 2.701 22.611 1.00 42.28 57 GLU A CA 1
ATOM 437 C C . GLU A 1 57 ? 2.162 2.133 21.188 1.00 42.73 57 GLU A C 1
ATOM 438 O O . GLU A 1 57 ? 1.244 1.752 20.462 1.00 42.64 57 GLU A O 1
ATOM 444 N N . ILE A 1 58 ? 3.450 2.068 20.835 1.00 43.42 58 ILE A N 1
ATOM 445 C CA . ILE A 1 58 ? 3.978 1.389 19.662 1.00 43.57 58 ILE A CA 1
ATOM 446 C C . ILE A 1 58 ? 3.550 -0.097 19.618 1.00 43.83 58 ILE A C 1
ATOM 447 O O . ILE A 1 58 ? 3.176 -0.593 18.591 1.00 42.72 58 ILE A O 1
ATOM 452 N N . ARG A 1 59 ? 3.600 -0.789 20.741 1.00 44.75 59 ARG A N 1
ATOM 453 C CA . ARG A 1 59 ? 3.131 -2.182 20.818 1.00 46.18 59 ARG A CA 1
ATOM 454 C C . ARG A 1 59 ? 1.654 -2.366 20.495 1.00 46.06 59 ARG A C 1
ATOM 455 O O . ARG A 1 59 ? 1.290 -3.464 20.081 1.00 46.93 59 ARG A O 1
ATOM 463 N N . ARG A 1 60 ? 0.833 -1.313 20.661 1.00 45.33 60 ARG A N 1
ATOM 464 C CA . ARG A 1 60 ? -0.613 -1.354 20.335 1.00 44.80 60 ARG A CA 1
ATOM 465 C C . ARG A 1 60 ? -0.910 -1.188 18.854 1.00 44.82 60 ARG A C 1
ATOM 466 O O . ARG A 1 60 ? -1.974 -1.578 18.394 1.00 45.45 60 ARG A O 1
ATOM 474 N N . ILE A 1 61 ? 0.024 -0.615 18.103 1.00 44.23 61 ILE A N 1
ATOM 475 C CA . ILE A 1 61 ? -0.156 -0.456 16.702 1.00 42.85 61 ILE A CA 1
ATOM 476 C C . ILE A 1 61 ? -0.399 -1.826 16.045 1.00 43.14 61 ILE A C 1
ATOM 477 O O . ILE A 1 61 ? 0.334 -2.789 16.311 1.00 43.23 61 ILE A O 1
ATOM 482 N N . ALA A 1 62 ? -1.397 -1.885 15.156 1.00 42.01 62 ALA A N 1
ATOM 483 C CA . ALA A 1 62 ? -1.752 -3.104 14.402 1.00 40.25 62 ALA A CA 1
ATOM 484 C C . ALA A 1 62 ? -0.557 -3.540 13.576 1.00 39.29 62 ALA A C 1
ATOM 485 O O . ALA A 1 62 ? -0.015 -2.726 12.831 1.00 39.33 62 ALA A O 1
ATOM 487 N N . GLY A 1 63 ? -0.108 -4.787 13.739 1.00 37.67 63 GLY A N 1
ATOM 488 C CA . GLY A 1 63 ? 1.059 -5.268 13.009 1.00 38.54 63 GLY A CA 1
ATOM 489 C C . GLY A 1 63 ? 2.423 -5.308 13.725 1.00 39.61 63 GLY A C 1
ATOM 490 O O . GLY A 1 63 ? 3.351 -5.993 13.259 1.00 38.94 63 GLY A O 1
ATOM 491 N N . VAL A 1 64 ? 2.531 -4.589 14.851 1.00 39.10 64 VAL A N 1
ATOM 492 C CA . VAL A 1 64 ? 3.741 -4.556 15.646 1.00 39.19 64 VAL A CA 1
ATOM 493 C C . VAL A 1 64 ? 3.750 -5.750 16.580 1.00 39.44 64 VAL A C 1
ATOM 494 O O . VAL A 1 64 ? 2.783 -5.980 17.293 1.00 39.81 64 VAL A O 1
ATOM 498 N N . THR A 1 65 ? 4.843 -6.507 16.583 1.00 40.24 65 THR A N 1
ATOM 499 C CA . THR A 1 65 ? 4.923 -7.706 17.398 1.00 40.83 65 THR A CA 1
ATOM 500 C C . THR A 1 65 ? 5.765 -7.486 18.648 1.00 40.64 65 THR A C 1
ATOM 501 O O . THR A 1 65 ? 5.669 -8.249 19.582 1.00 40.55 65 THR A O 1
ATOM 505 N N . ASP A 1 66 ? 6.547 -6.412 18.667 1.00 40.74 66 ASP A N 1
ATOM 506 C CA . ASP A 1 66 ? 7.530 -6.163 19.716 1.00 41.34 66 ASP A CA 1
ATOM 507 C C . ASP A 1 66 ? 8.302 -4.878 19.407 1.00 42.16 66 ASP A C 1
ATOM 508 O O . ASP A 1 66 ? 8.361 -4.433 18.252 1.00 41.45 66 ASP A O 1
ATOM 513 N N . VAL A 1 67 ? 8.897 -4.312 20.459 1.00 43.73 67 VAL A N 1
ATOM 514 C CA . VAL A 1 67 ? 9.838 -3.177 20.382 1.00 44.36 67 VAL A CA 1
ATOM 515 C C . VAL A 1 67 ? 10.927 -3.389 21.398 1.00 44.21 67 VAL A C 1
ATOM 516 O O . VAL A 1 67 ? 10.677 -3.973 22.424 1.00 44.47 67 VAL A O 1
ATOM 520 N N . ARG A 1 68 ? 12.119 -2.875 21.106 1.00 43.74 68 ARG A N 1
ATOM 521 C CA . ARG A 1 68 ? 13.182 -2.707 22.095 1.00 42.83 68 ARG A CA 1
ATOM 522 C C . ARG A 1 68 ? 14.064 -1.498 21.752 1.00 41.54 68 ARG A C 1
ATOM 523 O O . ARG A 1 68 ? 14.109 -1.041 20.591 1.00 41.27 68 ARG A O 1
ATOM 531 N N . THR A 1 69 ? 14.793 -1.022 22.755 1.00 39.52 69 THR A N 1
ATOM 532 C CA . THR A 1 69 ? 15.931 -0.149 22.563 1.00 38.30 69 THR A CA 1
ATOM 533 C C . THR A 1 69 ? 17.154 -0.915 22.066 1.00 37.79 69 THR A C 1
ATOM 534 O O . THR A 1 69 ? 17.452 -2.011 22.492 1.00 38.01 69 THR A O 1
ATOM 538 N N . VAL A 1 70 ? 17.897 -0.280 21.188 1.00 36.75 70 VAL A N 1
ATOM 539 C CA . VAL A 1 70 ? 19.002 -0.911 20.554 1.00 38.29 70 VAL A CA 1
ATOM 540 C C . VAL A 1 70 ? 20.167 0.138 20.641 1.00 39.47 70 VAL A C 1
ATOM 541 O O . VAL A 1 70 ? 19.887 1.341 20.812 1.00 39.27 70 VAL A O 1
ATOM 545 N N . PRO A 1 71 ? 21.457 -0.292 20.636 1.00 40.65 71 PRO A N 1
ATOM 546 C CA . PRO A 1 71 ? 22.537 0.717 20.754 1.00 40.94 71 PRO A CA 1
ATOM 547 C C . PRO A 1 71 ? 22.835 1.575 19.498 1.00 41.05 71 PRO A C 1
ATOM 548 O O . PRO A 1 71 ? 23.423 2.655 19.601 1.00 41.14 71 PRO A O 1
ATOM 552 N N . TRP A 1 72 ? 22.420 1.127 18.317 1.00 41.65 72 TRP A N 1
ATOM 553 C CA . TRP A 1 72 ? 22.685 1.897 17.104 1.00 41.07 72 TRP A CA 1
ATOM 554 C C . TRP A 1 72 ? 21.648 1.589 16.017 1.00 42.14 72 TRP A C 1
ATOM 555 O O . TRP A 1 72 ? 21.049 0.524 16.027 1.00 43.59 72 TRP A O 1
ATOM 566 N N . MET A 1 73 ? 21.469 2.510 15.077 1.00 42.12 73 MET A N 1
ATOM 567 C CA . MET A 1 73 ? 20.892 2.195 13.774 1.00 42.56 73 MET A CA 1
ATOM 568 C C . MET A 1 73 ? 21.838 1.321 12.925 1.00 43.35 73 MET A C 1
ATOM 569 O O . MET A 1 73 ? 23.058 1.452 13.011 1.00 43.33 73 MET A O 1
ATOM 574 N N . PRO A 1 74 ? 21.269 0.466 12.036 1.00 43.56 74 PRO A N 1
ATOM 575 C CA . PRO A 1 74 ? 22.192 -0.199 11.092 1.00 42.18 74 PRO A CA 1
ATOM 576 C C . PRO A 1 74 ? 23.212 0.767 10.483 1.00 40.15 74 PRO A C 1
ATOM 577 O O . PRO A 1 74 ? 24.367 0.390 10.351 1.00 39.11 74 PRO A O 1
ATOM 581 N N . SER A 1 75 ? 22.780 1.982 10.087 1.00 39.11 75 SER A N 1
ATOM 582 C CA . SER A 1 75 ? 23.699 2.998 9.488 1.00 37.12 75 SER A CA 1
ATOM 583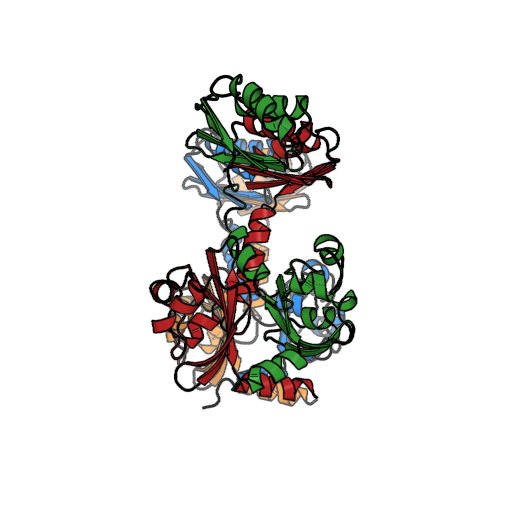 C C . SER A 1 75 ? 24.848 3.510 10.401 1.00 35.68 75 SER A C 1
ATOM 584 O O . SER A 1 75 ? 25.872 3.949 9.896 1.00 34.67 75 SER A O 1
ATOM 587 N N . GLU A 1 76 ? 24.666 3.451 11.726 1.00 34.74 76 GLU A N 1
ATOM 588 C CA . GLU A 1 76 ? 25.600 4.064 12.698 1.00 34.70 76 GLU A CA 1
ATOM 589 C C . GLU A 1 76 ? 26.693 3.113 13.137 1.00 34.98 76 GLU A C 1
ATOM 590 O O . GLU A 1 76 ? 27.721 3.541 13.632 1.00 34.88 76 GLU A O 1
ATOM 596 N N . ARG A 1 77 ? 26.462 1.823 12.954 1.00 35.52 77 ARG A N 1
ATOM 597 C CA . ARG A 1 77 ? 27.210 0.816 13.701 1.00 36.02 77 ARG A CA 1
ATOM 598 C C . ARG A 1 77 ? 28.741 0.907 13.561 1.00 35.68 77 ARG A C 1
ATOM 599 O O . ARG A 1 77 ? 29.444 0.953 14.554 1.00 35.03 77 ARG A O 1
ATOM 607 N N . GLU A 1 78 ? 29.212 0.965 12.325 1.00 35.48 78 GLU A N 1
ATOM 608 C CA . GLU A 1 78 ? 30.614 0.942 11.997 1.00 37.35 78 GLU A CA 1
ATOM 609 C C . GLU A 1 78 ? 31.304 2.255 12.313 1.00 36.10 78 GLU A C 1
ATOM 610 O O . GLU A 1 78 ? 32.378 2.251 12.885 1.00 37.48 78 GLU A O 1
ATOM 616 N N . HIS A 1 79 ? 30.693 3.387 11.968 1.00 35.40 79 HIS A N 1
ATOM 617 C CA . HIS A 1 79 ? 31.298 4.661 12.291 1.00 33.85 79 HIS A CA 1
ATOM 618 C C . HIS A 1 79 ? 31.363 4.926 13.803 1.00 32.72 79 HIS A C 1
ATOM 619 O O . HIS A 1 79 ? 32.207 5.648 14.259 1.00 33.16 79 HIS A O 1
ATOM 626 N N . LEU A 1 80 ? 30.504 4.290 14.576 1.00 32.18 80 LEU A N 1
ATOM 627 C CA . LEU A 1 80 ? 30.541 4.385 16.044 1.00 32.25 80 LEU A CA 1
ATOM 628 C C . LEU A 1 80 ? 31.657 3.487 16.631 1.00 31.54 80 LEU A C 1
ATOM 629 O O . LEU A 1 80 ? 32.167 3.754 17.725 1.00 31.80 80 LEU A O 1
ATOM 634 N N . ALA A 1 81 ? 31.989 2.406 15.932 1.00 31.34 81 ALA A N 1
ATOM 635 C CA . ALA A 1 81 ? 33.081 1.523 16.333 1.00 32.02 81 ALA A CA 1
ATOM 636 C C . ALA A 1 81 ? 34.398 2.258 16.055 1.00 32.85 81 ALA A C 1
ATOM 637 O O . ALA A 1 81 ? 35.310 2.310 16.906 1.00 32.81 81 ALA A O 1
ATOM 639 N N . LEU A 1 82 ? 34.469 2.902 14.894 1.00 33.11 82 LEU A N 1
ATOM 640 C CA . LEU A 1 82 ? 35.610 3.754 14.612 1.00 33.23 82 LEU A CA 1
ATOM 641 C C . LEU A 1 82 ? 35.777 4.860 15.621 1.00 32.41 82 LEU A C 1
ATOM 642 O O . LEU A 1 82 ? 36.884 5.054 16.129 1.00 33.40 82 LEU A O 1
ATOM 647 N N . SER A 1 83 ? 34.714 5.600 15.915 1.00 31.03 83 SER A N 1
ATOM 648 C CA . SER A 1 83 ? 34.798 6.674 16.926 1.00 30.19 83 SER A CA 1
ATOM 649 C C . SER A 1 83 ? 35.241 6.198 18.313 1.00 29.47 83 SER A C 1
ATOM 650 O O . SER A 1 83 ? 36.051 6.880 18.985 1.00 30.56 83 SER A O 1
ATOM 653 N N . ALA A 1 84 ? 34.644 5.105 18.774 1.00 27.35 84 ALA A N 1
ATOM 654 C CA . ALA A 1 84 ? 34.985 4.483 20.049 1.00 27.89 84 ALA A CA 1
ATOM 655 C C . ALA A 1 84 ? 36.517 4.259 20.179 1.00 28.58 84 ALA A C 1
ATOM 656 O O . ALA A 1 84 ? 37.108 4.660 21.174 1.00 28.01 84 ALA A O 1
ATOM 658 N N . LEU A 1 85 ? 37.126 3.647 19.173 1.00 30.00 85 LEU A N 1
ATOM 659 C CA . LEU A 1 85 ? 38.536 3.307 19.228 1.00 31.65 85 LEU A CA 1
ATOM 660 C C . LEU A 1 85 ? 39.456 4.516 19.198 1.00 31.99 85 LEU A C 1
ATOM 661 O O . LEU A 1 85 ? 40.429 4.561 19.924 1.00 32.18 85 LEU A O 1
ATOM 666 N N . LEU A 1 86 ? 39.119 5.507 18.384 1.00 33.25 86 LEU A N 1
ATOM 667 C CA . LEU A 1 86 ? 39.802 6.811 18.426 1.00 34.69 86 LEU A CA 1
ATOM 668 C C . LEU A 1 86 ? 39.569 7.616 19.690 1.00 36.22 86 LEU A C 1
ATOM 669 O O . LEU A 1 86 ? 40.405 8.436 20.086 1.00 38.16 86 LEU A O 1
ATOM 674 N N . GLU A 1 87 ? 38.405 7.469 20.292 1.00 37.42 87 GLU A N 1
ATOM 675 C CA . GLU A 1 87 ? 38.152 8.156 21.547 1.00 38.25 87 GLU A CA 1
ATOM 676 C C . GLU A 1 87 ? 38.889 7.444 22.678 1.00 37.81 87 GLU A C 1
ATOM 677 O O . GLU A 1 87 ? 39.234 8.069 23.676 1.00 38.91 87 GLU A O 1
ATOM 683 N N . ALA A 1 88 ? 39.150 6.145 22.509 1.00 36.40 88 ALA A N 1
ATOM 684 C CA . ALA A 1 88 ? 39.776 5.373 23.547 1.00 35.43 88 ALA A CA 1
ATOM 685 C C . ALA A 1 88 ? 41.280 5.737 23.708 1.00 35.05 88 ALA A C 1
ATOM 686 O O . ALA A 1 88 ? 41.787 5.744 24.834 1.00 35.57 88 ALA A O 1
ATOM 688 N N . LEU A 1 89 ? 41.950 6.066 22.602 1.00 33.38 89 LEU A N 1
ATOM 689 C CA . LEU A 1 89 ? 43.332 6.539 22.613 1.00 33.28 89 LEU A CA 1
ATOM 690 C C . LEU A 1 89 ? 43.642 7.399 23.836 1.00 32.54 89 LEU A C 1
ATOM 691 O O . LEU A 1 89 ? 43.080 8.477 23.977 1.00 32.34 89 LEU A O 1
ATOM 696 N N . PRO A 1 90 ? 44.523 6.884 24.728 1.00 31.63 90 PRO A N 1
ATOM 697 C CA . PRO A 1 90 ? 44.843 7.423 26.044 1.00 31.01 90 PRO A CA 1
ATOM 698 C C . PRO A 1 90 ? 45.475 8.798 25.986 1.00 30.61 90 PRO A C 1
ATOM 699 O O . PRO A 1 90 ? 45.487 9.489 26.982 1.00 29.72 90 PRO A O 1
ATOM 703 N N . GLU A 1 91 ? 45.945 9.210 24.815 1.00 30.90 91 GLU A N 1
ATOM 704 C CA . GLU A 1 91 ? 46.546 10.525 24.685 1.00 32.64 91 GLU A CA 1
ATOM 705 C C . GLU A 1 91 ? 45.879 11.363 23.584 1.00 33.25 91 GLU A C 1
ATOM 706 O O . GLU A 1 91 ? 45.199 10.806 22.706 1.00 33.44 91 GLU A O 1
ATOM 708 N N . PRO A 1 92 ? 46.112 12.693 23.604 1.00 34.04 92 PRO A N 1
ATOM 709 C CA . PRO A 1 92 ? 45.398 13.576 22.716 1.00 34.79 92 PRO A CA 1
ATOM 710 C C . PRO A 1 92 ? 45.474 13.208 21.227 1.00 35.70 92 PRO A C 1
ATOM 711 O O . PRO A 1 92 ? 46.559 13.184 20.626 1.00 34.87 92 PRO A O 1
ATOM 715 N N . VAL A 1 93 ? 44.299 12.954 20.654 1.00 36.07 93 VAL A N 1
ATOM 716 C CA . VAL A 1 93 ? 44.114 12.937 19.212 1.00 36.65 93 VAL A CA 1
ATOM 717 C C . VAL A 1 93 ? 43.130 14.073 18.887 1.00 37.17 93 VAL A C 1
ATOM 718 O O . VAL A 1 93 ? 42.292 14.442 19.715 1.00 37.68 93 VAL A O 1
ATOM 722 N N . LEU A 1 94 ? 43.265 14.619 17.681 1.00 36.85 94 LEU A N 1
ATOM 723 C CA . LEU A 1 94 ? 42.350 15.631 17.169 1.00 35.91 94 LEU A CA 1
ATOM 724 C C . LEU A 1 94 ? 42.673 15.990 15.718 1.00 35.80 94 LEU A C 1
ATOM 725 O O . LEU A 1 94 ? 43.837 16.045 15.321 1.00 35.08 94 LEU A O 1
ATOM 730 N N . SER A 1 95 ? 41.626 16.233 14.937 1.00 35.26 95 SER A N 1
ATOM 731 C CA . SER A 1 95 ? 41.741 16.527 13.513 1.00 34.90 95 SER A CA 1
ATOM 732 C C . SER A 1 95 ? 41.381 17.982 13.297 1.00 34.80 95 SER A C 1
ATOM 733 O O . SER A 1 95 ? 40.838 18.635 14.193 1.00 34.66 95 SER A O 1
ATOM 736 N N . VAL A 1 96 ? 41.732 18.498 12.125 1.00 34.52 96 VAL A N 1
ATOM 737 C CA . VAL A 1 96 ? 41.468 19.887 11.773 1.00 34.73 96 VAL A CA 1
ATOM 738 C C . VAL A 1 96 ? 41.118 19.902 10.286 1.00 35.41 96 VAL A C 1
ATOM 739 O O . VAL A 1 96 ? 41.589 19.034 9.542 1.00 34.60 96 VAL A O 1
ATOM 743 N N . ASP A 1 97 ? 40.302 20.870 9.852 1.00 36.31 97 ASP A N 1
ATOM 744 C CA . ASP A 1 97 ? 40.027 21.069 8.406 1.00 36.87 97 ASP A CA 1
ATOM 745 C C . ASP A 1 97 ? 41.112 21.874 7.630 1.00 37.02 97 ASP A C 1
ATOM 746 O O . ASP A 1 97 ? 42.248 22.026 8.092 1.00 36.69 97 ASP A O 1
ATOM 751 N N . MET A 1 98 ? 40.762 22.354 6.438 1.00 37.12 98 MET A N 1
ATOM 752 C CA . MET A 1 98 ? 41.701 23.102 5.602 1.00 37.27 98 MET A CA 1
ATOM 753 C C . MET A 1 98 ? 41.913 24.517 6.138 1.00 37.11 98 MET A C 1
ATOM 754 O O . MET A 1 98 ? 42.921 25.159 5.841 1.00 37.53 98 MET A O 1
ATOM 759 N N . LYS A 1 99 ? 40.956 24.988 6.933 1.00 37.00 99 LYS A N 1
ATOM 760 C CA . LYS A 1 99 ? 41.085 26.236 7.671 1.00 36.52 99 LYS A CA 1
ATOM 761 C C . LYS A 1 99 ? 41.692 25.973 9.062 1.00 36.48 99 LYS A C 1
ATOM 762 O O . LYS A 1 99 ? 41.818 26.890 9.878 1.00 36.47 99 LYS A O 1
ATOM 764 N N . SER A 1 100 ? 42.089 24.718 9.316 1.00 36.22 100 SER A N 1
ATOM 765 C CA . SER A 1 100 ? 42.756 24.318 10.576 1.00 35.85 100 SER A CA 1
ATOM 766 C C . SER A 1 100 ? 41.841 24.392 11.801 1.00 35.33 100 SER A C 1
ATOM 767 O O . SER A 1 100 ? 42.293 24.297 12.942 1.00 35.17 100 SER A O 1
ATOM 769 N N . LYS A 1 101 ? 40.548 24.561 11.553 1.00 35.13 101 LYS A N 1
ATOM 770 C CA . LYS A 1 101 ? 39.568 24.486 12.608 1.00 34.51 101 LYS A CA 1
ATOM 771 C C . LYS A 1 101 ? 39.508 23.050 13.112 1.00 33.98 101 LYS A C 1
ATOM 772 O O . LYS A 1 101 ? 39.499 22.105 12.320 1.00 33.64 101 LYS A O 1
ATOM 774 N N . VAL A 1 102 ? 39.501 22.893 14.430 1.00 34.06 102 VAL A N 1
ATOM 775 C CA . VAL A 1 102 ? 39.335 21.587 15.076 1.00 34.49 102 VAL A CA 1
ATOM 776 C C . VAL A 1 102 ? 38.004 20.920 14.662 1.00 35.72 102 VAL A C 1
ATOM 777 O O . VAL A 1 102 ? 36.940 21.550 14.706 1.00 35.80 102 VAL A O 1
ATOM 781 N N . ASP A 1 103 ? 38.071 19.663 14.238 1.00 36.66 103 ASP A N 1
ATOM 782 C CA . ASP A 1 103 ? 36.863 18.913 13.954 1.00 38.20 103 ASP A CA 1
ATOM 783 C C . ASP A 1 103 ? 36.707 17.770 14.958 1.00 37.94 103 ASP A C 1
ATOM 784 O O . ASP A 1 103 ? 36.077 17.916 16.005 1.00 38.03 103 ASP A O 1
ATOM 789 N N . MET A 1 104 ? 37.291 16.626 14.636 1.00 38.25 104 MET A N 1
ATOM 790 C CA . MET A 1 104 ? 37.335 15.527 15.570 1.00 37.82 104 MET A CA 1
ATOM 791 C C . MET A 1 104 ? 38.352 15.894 16.640 1.00 37.36 104 MET A C 1
ATOM 792 O O . MET A 1 104 ? 39.442 16.373 16.305 1.00 37.69 104 MET A O 1
ATOM 797 N N . ALA A 1 105 ? 37.971 15.694 17.908 1.00 35.85 105 ALA A N 1
ATOM 798 C CA . ALA A 1 105 ? 38.894 15.721 19.045 1.00 34.36 105 ALA A CA 1
ATOM 799 C C . ALA A 1 105 ? 38.442 14.709 20.116 1.00 33.60 105 ALA A C 1
ATOM 800 O O . ALA A 1 105 ? 37.272 14.726 20.522 1.00 33.87 105 ALA A O 1
ATOM 802 N N . ASN A 1 106 ? 39.365 13.838 20.554 1.00 31.76 106 ASN A N 1
ATOM 803 C CA . ASN A 1 106 ? 39.114 12.808 21.605 1.00 29.82 106 ASN A CA 1
ATOM 804 C C . ASN A 1 106 ? 39.076 13.334 23.065 1.00 28.44 106 ASN A C 1
ATOM 805 O O . ASN A 1 106 ? 39.447 14.477 23.314 1.00 27.52 106 ASN A O 1
ATOM 810 N N . PRO A 1 107 ? 38.600 12.518 24.031 1.00 27.62 107 PRO A N 1
ATOM 811 C CA . PRO A 1 107 ? 38.565 12.960 25.446 1.00 27.30 107 PRO A CA 1
ATOM 812 C C . PRO A 1 107 ? 39.856 13.565 26.027 1.00 27.89 107 PRO A C 1
ATOM 813 O O . PRO A 1 107 ? 39.776 14.543 26.782 1.00 27.73 107 PRO A O 1
ATOM 817 N N . ALA A 1 108 ? 41.024 12.970 25.716 1.00 28.49 108 ALA A N 1
ATOM 818 C CA . ALA A 1 108 ? 42.299 13.420 26.272 1.00 28.38 108 ALA A CA 1
ATOM 819 C C . ALA A 1 108 ? 42.685 14.761 25.693 1.00 28.58 108 ALA A C 1
ATOM 820 O O . ALA A 1 108 ? 43.315 15.578 26.382 1.00 27.35 108 ALA A O 1
ATOM 822 N N . SER A 1 109 ? 42.320 14.965 24.422 1.00 29.31 109 SER A N 1
ATOM 823 C CA . SER A 1 109 ? 42.449 16.271 23.780 1.00 30.65 109 SER A CA 1
ATOM 824 C C . SER A 1 109 ? 41.621 17.332 24.509 1.00 31.59 109 SER A C 1
ATOM 825 O O . SER A 1 109 ? 42.074 18.474 24.664 1.00 31.47 109 SER A O 1
ATOM 828 N N . CYS A 1 110 ? 40.424 16.944 24.970 1.00 32.59 110 CYS A N 1
ATOM 829 C CA . CYS A 1 110 ? 39.571 17.807 25.809 1.00 33.57 110 CYS A CA 1
ATOM 830 C C . CYS A 1 110 ? 40.118 18.039 27.224 1.00 34.69 110 CYS A C 1
ATOM 831 O O . CYS A 1 110 ? 40.075 19.160 27.719 1.00 34.25 110 CYS A O 1
ATOM 834 N N . GLN A 1 111 ? 40.599 16.982 27.883 1.00 35.76 111 GLN A N 1
ATOM 835 C CA . GLN A 1 111 ? 40.979 17.102 29.299 1.00 37.77 111 GLN A CA 1
ATOM 836 C C . GLN A 1 111 ? 42.271 17.952 29.463 1.00 38.35 111 GLN A C 1
ATOM 837 O O . GLN A 1 111 ? 42.349 18.849 30.329 1.00 38.22 111 GLN A O 1
ATOM 843 N N . LEU A 1 112 ? 43.246 17.688 28.593 1.00 38.32 112 LEU A N 1
ATOM 844 C CA . LEU A 1 112 ? 44.464 18.480 28.505 1.00 38.30 112 LEU A CA 1
ATOM 845 C C . LEU A 1 112 ? 44.207 19.982 28.340 1.00 38.10 112 LEU A C 1
ATOM 846 O O . LEU A 1 112 ? 44.772 20.806 29.083 1.00 37.92 112 LEU A O 1
ATOM 851 N N . PHE A 1 113 ? 43.387 20.348 27.356 1.00 37.81 113 PHE A N 1
ATOM 852 C CA . PHE A 1 113 ? 43.044 21.767 27.186 1.00 37.44 113 PHE A CA 1
ATOM 853 C C . PHE A 1 113 ? 42.026 22.275 28.245 1.00 36.85 113 PHE A C 1
ATOM 854 O O . PHE A 1 113 ? 41.901 23.490 28.474 1.00 36.50 113 PHE A O 1
ATOM 862 N N . GLY A 1 114 ? 41.339 21.333 28.899 1.00 36.34 114 GLY A N 1
ATOM 863 C CA . GLY A 1 114 ? 40.448 21.619 30.028 1.00 35.97 114 GLY A CA 1
ATOM 864 C C . GLY A 1 114 ? 39.088 22.166 29.617 1.00 35.62 114 GLY A C 1
ATOM 865 O O . GLY A 1 114 ? 38.596 23.124 30.214 1.00 34.68 114 GLY A O 1
ATOM 866 N N . GLN A 1 115 ? 38.484 21.520 28.612 1.00 35.37 115 GLN A N 1
ATOM 867 C CA . GLN A 1 115 ? 37.308 22.030 27.891 1.00 34.79 115 GLN A CA 1
ATOM 868 C C . GLN A 1 115 ? 36.555 20.903 27.195 1.00 34.12 115 GLN A C 1
ATOM 869 O O . GLN A 1 115 ? 37.188 19.971 26.676 1.00 33.02 115 GLN A O 1
ATOM 875 N N . LYS A 1 116 ? 35.217 21.016 27.141 1.00 32.80 116 LYS A N 1
ATOM 876 C CA . LYS A 1 116 ? 34.370 20.047 26.429 1.00 31.88 116 LYS A CA 1
ATOM 877 C C . LYS A 1 116 ? 34.523 20.141 24.893 1.00 31.71 116 LYS A C 1
ATOM 878 O O . LYS A 1 116 ? 35.014 21.156 24.364 1.00 30.50 116 LYS A O 1
ATOM 880 N N . LEU A 1 117 ? 34.125 19.081 24.185 1.00 31.90 117 LEU A N 1
ATOM 881 C CA . LEU A 1 117 ? 34.335 18.995 22.735 1.00 32.86 117 LEU A CA 1
ATOM 882 C C . LEU A 1 117 ? 33.886 20.244 21.994 1.00 34.20 117 LEU A C 1
ATOM 883 O O . LEU A 1 117 ? 34.644 20.805 21.188 1.00 34.26 117 LEU A O 1
ATOM 888 N N . ASP A 1 118 ? 32.657 20.680 22.291 1.00 35.32 118 ASP A N 1
ATOM 889 C CA . ASP A 1 118 ? 32.004 21.730 21.538 1.00 36.34 118 ASP A CA 1
ATOM 890 C C . ASP A 1 118 ? 32.631 23.133 21.657 1.00 37.07 118 ASP A C 1
ATOM 891 O O . ASP A 1 118 ? 32.516 23.931 20.722 1.00 37.75 118 ASP A O 1
ATOM 896 N N . ARG A 1 119 ? 33.260 23.459 22.786 1.00 37.45 119 ARG A N 1
ATOM 897 C CA . ARG A 1 119 ? 34.120 24.658 22.829 1.00 37.83 119 ARG A CA 1
ATOM 898 C C . ARG A 1 119 ? 35.417 24.385 22.044 1.00 37.88 119 ARG A C 1
ATOM 899 O O . ARG A 1 119 ? 35.769 25.127 21.121 1.00 37.46 119 ARG A O 1
ATOM 901 N N . LEU A 1 120 ? 36.095 23.293 22.385 1.00 38.18 120 LEU A N 1
ATOM 902 C CA . LEU A 1 120 ? 37.341 22.919 21.714 1.00 38.60 120 LEU A CA 1
ATOM 903 C C . LEU A 1 120 ? 37.224 22.971 20.176 1.00 38.83 120 LEU A C 1
ATOM 904 O O . LEU A 1 120 ? 38.116 23.494 19.496 1.00 39.21 120 LEU A O 1
ATOM 909 N N . ARG A 1 121 ? 36.121 22.456 19.638 1.00 38.94 121 ARG A N 1
ATOM 910 C CA . ARG A 1 121 ? 35.850 22.512 18.196 1.00 39.26 121 ARG A CA 1
ATOM 911 C C . ARG A 1 121 ? 35.737 23.941 17.614 1.00 39.49 121 ARG A C 1
ATOM 912 O O . ARG A 1 121 ? 35.811 24.113 16.387 1.00 40.41 121 ARG A O 1
ATOM 920 N N . ASN A 1 122 ? 35.560 24.950 18.479 1.00 38.28 122 ASN A N 1
ATOM 921 C CA . ASN A 1 122 ? 35.427 26.348 18.052 1.00 38.16 122 ASN A CA 1
ATOM 922 C C . ASN A 1 122 ? 36.797 26.973 17.712 1.00 37.82 122 ASN A C 1
ATOM 923 O O . ASN A 1 122 ? 36.872 28.096 17.187 1.00 37.29 122 ASN A O 1
ATOM 928 N N . HIS A 1 123 ? 37.875 26.230 17.992 1.00 37.46 123 HIS A N 1
ATOM 929 C CA . HIS A 1 123 ? 39.232 26.761 17.854 1.00 36.55 123 HIS A CA 1
ATOM 930 C C . HIS A 1 123 ? 39.868 26.353 16.553 1.00 36.37 123 HIS A C 1
ATOM 931 O O . HIS A 1 123 ? 39.682 25.204 16.102 1.00 35.44 123 HIS A O 1
ATOM 938 N N . THR A 1 124 ? 40.619 27.278 15.942 1.00 36.25 124 THR A N 1
ATOM 939 C CA . THR A 1 124 ? 41.674 26.815 15.034 1.00 36.84 124 THR A CA 1
ATOM 940 C C . THR A 1 124 ? 42.833 26.208 15.841 1.00 36.44 124 THR A C 1
ATOM 941 O O . THR A 1 124 ? 42.901 26.366 17.063 1.00 36.47 124 THR A O 1
ATOM 945 N N . ALA A 1 125 ? 43.740 25.529 15.144 1.00 36.42 125 ALA A N 1
ATOM 946 C CA . ALA A 1 125 ? 44.775 24.712 15.784 1.00 35.93 125 ALA A CA 1
ATOM 947 C C . ALA A 1 125 ? 45.898 25.516 16.454 1.00 35.94 125 ALA A C 1
ATOM 948 O O . ALA A 1 125 ? 46.365 25.139 17.528 1.00 36.21 125 ALA A O 1
ATOM 950 N N . ALA A 1 126 ? 46.312 26.617 15.820 1.00 35.70 126 ALA A N 1
ATOM 951 C CA . ALA A 1 126 ? 47.299 27.556 16.365 1.00 34.88 126 ALA A CA 1
ATOM 952 C C . ALA A 1 126 ? 46.817 28.342 17.597 1.00 34.61 126 ALA A C 1
ATOM 953 O O . ALA A 1 126 ? 47.626 28.992 18.277 1.00 33.82 126 ALA A O 1
ATOM 955 N N . GLN A 1 127 ? 45.503 28.323 17.853 1.00 34.01 127 GLN A N 1
ATOM 956 C CA . GLN A 1 127 ? 44.935 28.926 19.058 1.00 33.52 127 GLN A CA 1
ATOM 957 C C . GLN A 1 127 ? 45.082 27.974 20.242 1.00 33.83 127 GLN A C 1
ATOM 958 O O . GLN A 1 127 ? 44.959 28.365 21.396 1.00 33.59 127 GLN A O 1
ATOM 964 N N . LEU A 1 128 ? 45.338 26.709 19.949 1.00 34.54 128 LEU A N 1
ATOM 965 C CA . LEU A 1 128 ? 45.323 25.689 20.984 1.00 35.34 128 LEU A CA 1
ATOM 966 C C . LEU A 1 128 ? 46.731 25.233 21.330 1.00 35.52 128 LEU A C 1
ATOM 967 O O . LEU A 1 128 ? 47.047 24.939 22.486 1.00 35.70 128 LEU A O 1
ATOM 972 N N . ILE A 1 129 ? 47.574 25.216 20.309 1.00 36.05 129 ILE A N 1
ATOM 973 C CA . ILE A 1 129 ? 48.971 24.819 20.434 1.00 36.35 129 ILE A CA 1
ATOM 974 C C . ILE A 1 129 ? 49.888 25.971 19.961 1.00 36.87 129 ILE A C 1
ATOM 975 O O . ILE A 1 129 ? 49.873 26.371 18.785 1.00 37.11 129 ILE A O 1
ATOM 980 N N . ASN A 1 130 ? 50.670 26.519 20.885 1.00 37.08 130 ASN A N 1
ATOM 981 C CA . ASN A 1 130 ? 51.676 27.510 20.493 1.00 37.41 130 ASN A CA 1
ATOM 982 C C . ASN A 1 130 ? 52.877 26.799 19.839 1.00 37.30 130 ASN A C 1
ATOM 983 O O . ASN A 1 130 ? 53.176 25.654 20.182 1.00 37.58 130 ASN A O 1
ATOM 985 N N . GLY A 1 131 ? 53.498 27.459 18.857 1.00 37.36 131 GLY A N 1
ATOM 986 C CA . GLY A 1 131 ? 54.782 27.044 18.280 1.00 37.10 131 GLY A CA 1
ATOM 987 C C . GLY A 1 131 ? 54.837 26.509 16.853 1.00 36.95 131 GLY A C 1
ATOM 988 O O . GLY A 1 131 ? 55.939 26.296 16.309 1.00 37.05 131 GLY A O 1
ATOM 989 N N . PHE A 1 132 ? 53.673 26.268 16.246 1.00 36.27 132 PHE A N 1
ATOM 990 C CA . PHE A 1 132 ? 53.607 25.691 14.883 1.00 35.39 132 PHE A CA 1
ATOM 991 C C . PHE A 1 132 ? 52.657 26.457 13.919 1.00 35.25 132 PHE A C 1
ATOM 992 O O . PHE A 1 132 ? 51.622 26.990 14.347 1.00 35.20 132 PHE A O 1
ATOM 1000 N N . ASN A 1 133 ? 53.021 26.489 12.629 1.00 35.03 133 ASN A N 1
ATOM 1001 C CA . ASN A 1 133 ? 52.241 27.168 11.572 1.00 34.84 133 ASN A CA 1
ATOM 1002 C C . ASN A 1 133 ? 51.337 26.245 10.720 1.00 35.43 133 ASN A C 1
ATOM 1003 O O . ASN A 1 133 ? 51.651 25.934 9.546 1.00 34.94 133 ASN A O 1
ATOM 1008 N N . PHE A 1 134 ? 50.209 25.846 11.322 1.00 35.66 134 PHE A N 1
ATOM 1009 C CA . PHE A 1 134 ? 49.236 24.901 10.740 1.00 36.14 134 PHE A CA 1
ATOM 1010 C C . PHE A 1 134 ? 48.736 25.258 9.338 1.00 36.55 134 PHE A C 1
ATOM 1011 O O . PHE A 1 134 ? 48.887 24.459 8.398 1.00 36.26 134 PHE A O 1
ATOM 1019 N N . LEU A 1 135 ? 48.173 26.464 9.204 1.00 37.52 135 LEU A N 1
ATOM 1020 C CA . LEU A 1 135 ? 47.643 26.953 7.929 1.00 38.02 135 LEU A CA 1
ATOM 1021 C C . LEU A 1 135 ? 48.686 26.998 6.795 1.00 38.46 135 LEU A C 1
ATOM 1022 O O . LEU A 1 135 ? 48.366 26.671 5.650 1.00 38.61 135 LEU A O 1
ATOM 1024 N N . ARG A 1 136 ? 49.923 27.375 7.108 1.00 39.05 136 ARG A N 1
ATOM 1025 C CA . ARG A 1 136 ? 50.981 27.408 6.080 1.00 40.12 136 ARG A CA 1
ATOM 1026 C C . ARG A 1 136 ? 51.506 26.013 5.713 1.00 40.54 136 ARG A C 1
ATOM 1027 O O . ARG A 1 136 ? 51.886 25.785 4.555 1.00 40.92 136 ARG A O 1
ATOM 1029 N N . TRP A 1 137 ? 51.537 25.106 6.699 1.00 40.59 137 TRP A N 1
ATOM 1030 C CA . TRP A 1 137 ? 51.732 23.663 6.461 1.00 40.72 137 TRP A CA 1
ATOM 1031 C C . TRP A 1 137 ? 50.615 23.073 5.583 1.00 40.67 137 TRP A C 1
ATOM 1032 O O . TRP A 1 137 ? 50.902 22.480 4.547 1.00 41.10 137 TRP A O 1
ATOM 1034 N N . LEU A 1 138 ? 49.352 23.242 5.985 1.00 40.00 138 LEU A N 1
ATOM 1035 C CA . LEU A 1 138 ? 48.222 22.745 5.184 1.00 39.56 138 LEU A CA 1
ATOM 1036 C C . LEU A 1 138 ? 48.149 23.391 3.789 1.00 39.22 138 LEU A C 1
ATOM 1037 O O . LEU A 1 138 ? 47.632 22.788 2.833 1.00 38.60 138 LEU A O 1
ATOM 1042 N N . GLU A 1 139 ? 48.669 24.618 3.685 1.00 39.09 139 GLU A N 1
ATOM 1043 C CA . GLU A 1 139 ? 48.831 25.296 2.393 1.00 38.87 139 GLU A CA 1
ATOM 1044 C C . GLU A 1 139 ? 49.916 24.608 1.586 1.00 38.52 139 GLU A C 1
ATOM 1045 O O . GLU A 1 139 ? 49.804 24.491 0.370 1.00 37.85 139 GLU A O 1
ATOM 1047 N N . SER A 1 140 ? 50.935 24.119 2.291 1.00 38.93 140 SER A N 1
ATOM 1048 C CA . SER A 1 140 ? 52.119 23.480 1.693 1.00 39.71 140 SER A CA 1
ATOM 1049 C C . SER A 1 140 ? 51.813 22.249 0.817 1.00 40.37 140 SER A C 1
ATOM 1050 O O . SER A 1 140 ? 52.712 21.715 0.161 1.00 40.36 140 SER A O 1
ATOM 1053 N N . GLU A 1 141 ? 50.532 21.857 0.778 1.00 41.25 141 GLU A N 1
ATOM 1054 C CA . GLU A 1 141 ? 50.049 20.610 0.137 1.00 41.91 141 GLU A CA 1
ATOM 1055 C C . GLU A 1 141 ? 50.838 19.326 0.547 1.00 41.84 141 GLU A C 1
ATOM 1056 O O . GLU A 1 141 ? 51.235 18.541 -0.314 1.00 41.80 141 GLU A O 1
ATOM 1058 N N . PRO A 1 142 ? 51.027 19.102 1.870 1.00 42.03 142 PRO A N 1
ATOM 1059 C CA . PRO A 1 142 ? 51.973 18.097 2.427 1.00 42.32 142 PRO A CA 1
ATOM 1060 C C . PRO A 1 142 ? 51.888 16.622 1.953 1.00 42.69 142 PRO A C 1
ATOM 1061 O O . PRO A 1 142 ? 50.791 16.036 1.817 1.00 42.53 142 PRO A O 1
ATOM 1065 N N . GLN A 1 143 ? 53.067 16.039 1.730 1.00 42.79 143 GLN A N 1
ATOM 1066 C CA . GLN A 1 143 ? 53.196 14.621 1.425 1.00 42.78 143 GLN A CA 1
ATOM 1067 C C . GLN A 1 143 ? 53.328 13.808 2.719 1.00 42.77 143 GLN A C 1
ATOM 1068 O O . GLN A 1 143 ? 52.406 13.066 3.092 1.00 42.82 143 GLN A O 1
ATOM 1070 N N . ASP A 1 144 ? 54.457 13.987 3.412 1.00 42.34 144 ASP A N 1
ATOM 1071 C CA . ASP A 1 144 ? 54.783 13.238 4.632 1.00 42.12 144 ASP A CA 1
ATOM 1072 C C . ASP A 1 144 ? 54.057 13.750 5.907 1.00 41.84 144 ASP A C 1
ATOM 1073 O O . ASP A 1 144 ? 53.238 14.671 5.834 1.00 41.32 144 ASP A O 1
ATOM 1075 N N . SER A 1 145 ? 54.338 13.122 7.056 1.00 41.42 145 SER A N 1
ATOM 1076 C CA . SER A 1 145 ? 53.890 13.627 8.360 1.00 41.44 145 SER A CA 1
ATOM 1077 C C . SER A 1 145 ? 54.893 14.634 8.927 1.00 41.67 145 SER A C 1
ATOM 1078 O O . SER A 1 145 ? 56.042 14.680 8.501 1.00 41.88 145 SER A O 1
ATOM 1081 N N . HIS A 1 146 ? 54.475 15.424 9.911 1.00 41.87 146 HIS A N 1
ATOM 1082 C CA . HIS A 1 146 ? 55.396 16.369 10.540 1.00 41.27 146 HIS A CA 1
ATOM 1083 C C . HIS A 1 146 ? 55.455 16.117 12.030 1.00 40.91 146 HIS A C 1
ATOM 1084 O O . HIS A 1 146 ? 54.427 15.919 12.681 1.00 40.68 146 HIS A O 1
ATOM 1091 N N . ASN A 1 147 ? 56.675 16.080 12.552 1.00 40.30 147 ASN A N 1
ATOM 1092 C CA . ASN A 1 147 ? 56.899 16.036 13.983 1.00 39.87 147 ASN A CA 1
ATOM 1093 C C . ASN A 1 147 ? 57.475 17.326 14.511 1.00 38.87 147 ASN A C 1
ATOM 1094 O O . ASN A 1 147 ? 58.457 17.854 13.996 1.00 38.67 147 ASN A O 1
ATOM 1099 N N . GLU A 1 148 ? 56.836 17.831 15.548 1.00 37.61 148 GLU A N 1
ATOM 1100 C CA . GLU A 1 148 ? 57.281 19.047 16.183 1.00 36.27 148 GLU A CA 1
ATOM 1101 C C . GLU A 1 148 ? 57.209 18.757 17.663 1.00 34.83 148 GLU A C 1
ATOM 1102 O O . GLU A 1 148 ? 56.362 17.971 18.109 1.00 33.85 148 GLU A O 1
ATOM 1108 N N . HIS A 1 149 ? 58.116 19.379 18.403 1.00 33.52 149 HIS A N 1
ATOM 1109 C CA . HIS A 1 149 ? 58.079 19.386 19.851 1.00 32.53 149 HIS A CA 1
ATOM 1110 C C . HIS A 1 149 ? 57.281 20.605 20.236 1.00 32.06 149 HIS A C 1
ATOM 1111 O O . HIS A 1 149 ? 57.503 21.684 19.692 1.00 32.22 149 HIS A O 1
ATOM 1118 N N . VAL A 1 150 ? 56.346 20.451 21.169 1.00 31.79 150 VAL A N 1
ATOM 1119 C CA . VAL A 1 150 ? 55.620 21.613 21.693 1.00 30.52 150 VAL A CA 1
ATOM 1120 C C . VAL A 1 150 ? 55.491 21.594 23.209 1.00 30.25 150 VAL A C 1
ATOM 1121 O O . VAL A 1 150 ? 55.614 20.554 23.853 1.00 30.19 150 VAL A O 1
ATOM 1125 N N . VAL A 1 151 ? 55.281 22.770 23.778 1.00 30.40 151 VAL A N 1
ATOM 1126 C CA . VAL A 1 151 ? 54.889 22.863 25.174 1.00 30.41 151 VAL A CA 1
ATOM 1127 C C . VAL A 1 151 ? 53.443 23.390 25.259 1.00 31.02 151 VAL A C 1
ATOM 1128 O O . VAL A 1 151 ? 53.063 24.322 24.533 1.00 30.65 151 VAL A O 1
ATOM 1132 N N . ILE A 1 152 ? 52.643 22.736 26.105 1.00 31.25 152 ILE A N 1
ATOM 1133 C CA . ILE A 1 152 ? 51.217 22.990 26.234 1.00 31.56 152 ILE A CA 1
ATOM 1134 C C . ILE A 1 152 ? 50.902 22.935 27.721 1.00 31.66 152 ILE A C 1
ATOM 1135 O O . ILE A 1 152 ? 51.141 21.911 28.363 1.00 31.62 152 ILE A O 1
ATOM 1140 N N . ASN A 1 153 ? 50.373 24.036 28.262 1.00 32.12 153 ASN A N 1
ATOM 1141 C CA . ASN A 1 153 ? 50.199 24.224 29.713 1.00 32.16 153 ASN A CA 1
ATOM 1142 C C . ASN A 1 153 ? 51.481 23.870 30.489 1.00 32.11 153 ASN A C 1
ATOM 1143 O O . ASN A 1 153 ? 51.457 23.122 31.474 1.00 31.46 153 ASN A O 1
ATOM 1145 N N . GLY A 1 154 ? 52.593 24.442 30.018 1.00 32.17 154 GLY A N 1
ATOM 1146 C CA . GLY A 1 154 ? 53.930 24.174 30.541 1.00 32.36 154 GLY A CA 1
ATOM 1147 C C . GLY A 1 154 ? 54.396 22.725 30.485 1.00 32.35 154 GLY A C 1
ATOM 1148 O O . GLY A 1 154 ? 55.221 22.332 31.301 1.00 32.42 154 GLY A O 1
ATOM 1149 N N . GLN A 1 155 ? 53.861 21.934 29.543 1.00 32.14 155 GLN A N 1
ATOM 1150 C CA . GLN A 1 155 ? 54.197 20.520 29.407 1.00 32.36 155 GLN A CA 1
ATOM 1151 C C . GLN A 1 155 ? 54.822 20.195 28.056 1.00 31.61 155 GLN A C 1
ATOM 1152 O O . GLN A 1 155 ? 54.306 20.577 27.000 1.00 31.23 155 GLN A O 1
ATOM 1158 N N . ASN A 1 156 ? 55.938 19.471 28.112 1.00 30.73 156 ASN A N 1
ATOM 1159 C CA . ASN A 1 156 ? 56.581 18.940 26.923 1.00 29.60 156 ASN A CA 1
ATOM 1160 C C . ASN A 1 156 ? 55.808 17.772 26.310 1.00 28.99 156 ASN A C 1
ATOM 1161 O O . ASN A 1 156 ? 55.513 16.778 27.002 1.00 27.38 156 ASN A O 1
ATOM 1166 N N . PHE A 1 157 ? 55.511 17.920 25.014 1.00 28.68 157 PHE A N 1
ATOM 1167 C CA . PHE A 1 157 ? 54.924 16.879 24.194 1.00 29.21 157 PHE A CA 1
ATOM 1168 C C . PHE A 1 157 ? 55.654 16.798 22.870 1.00 29.30 157 PHE A C 1
ATOM 1169 O O . PHE A 1 157 ? 56.250 17.761 22.420 1.00 28.57 157 PHE A O 1
ATOM 1177 N N . LEU A 1 158 ? 55.536 15.637 22.224 1.00 30.21 158 LEU A N 1
ATOM 1178 C CA . LEU A 1 158 ? 55.813 15.516 20.797 1.00 30.39 158 LEU A CA 1
ATOM 1179 C C . LEU A 1 158 ? 54.464 15.462 20.089 1.00 30.88 158 LEU A C 1
ATOM 1180 O O . LEU A 1 158 ? 53.582 14.698 20.466 1.00 29.59 158 LEU A O 1
ATOM 1185 N N . MET A 1 159 ? 54.322 16.325 19.087 1.00 32.56 159 MET A N 1
ATOM 1186 C CA . MET A 1 159 ? 53.139 16.425 18.241 1.00 33.47 159 MET A CA 1
ATOM 1187 C C . MET A 1 159 ? 53.478 15.892 16.860 1.00 33.90 159 MET A C 1
ATOM 1188 O O . MET A 1 159 ? 54.480 16.283 16.266 1.00 34.60 159 MET A O 1
ATOM 1193 N N . GLU A 1 160 ? 52.662 14.987 16.349 1.00 34.59 160 GLU A N 1
ATOM 1194 C CA . GLU A 1 160 ? 52.866 14.504 15.001 1.00 35.47 160 GLU A CA 1
ATOM 1195 C C . GLU A 1 160 ? 51.634 14.922 14.191 1.00 35.57 160 GLU A C 1
ATOM 1196 O O . GLU A 1 160 ? 50.526 14.844 14.717 1.00 36.09 160 GLU A O 1
ATOM 1202 N N . ILE A 1 161 ? 51.829 15.410 12.957 1.00 35.30 161 ILE A N 1
ATOM 1203 C CA . ILE A 1 161 ? 50.721 15.900 12.103 1.00 35.21 161 ILE A CA 1
ATOM 1204 C C . ILE A 1 161 ? 50.699 15.289 10.686 1.00 35.23 161 ILE A C 1
ATOM 1205 O O . ILE A 1 161 ? 51.669 15.402 9.954 1.00 35.39 161 ILE A O 1
ATOM 1210 N N . THR A 1 162 ? 49.576 14.654 10.315 1.00 35.24 162 THR A N 1
ATOM 1211 C CA . THR A 1 162 ? 49.477 13.894 9.055 1.00 34.97 162 THR A CA 1
ATOM 1212 C C . THR A 1 162 ? 48.287 14.307 8.167 1.00 35.69 162 THR A C 1
ATOM 1213 O O . THR A 1 162 ? 47.140 14.357 8.634 1.00 36.00 162 THR A O 1
ATOM 1217 N N . PRO A 1 163 ? 48.548 14.557 6.870 1.00 35.90 163 PRO A N 1
ATOM 1218 C CA . PRO A 1 163 ? 47.476 14.909 5.940 1.00 35.99 163 PRO A CA 1
ATOM 1219 C C . PRO A 1 163 ? 46.359 13.855 5.862 1.00 36.18 163 PRO A C 1
ATOM 1220 O O . PRO A 1 163 ? 46.601 12.660 6.083 1.00 35.45 163 PRO A O 1
ATOM 1224 N N . VAL A 1 164 ? 45.145 14.318 5.550 1.00 36.40 164 VAL A N 1
ATOM 1225 C CA . VAL A 1 164 ? 43.971 13.450 5.446 1.00 36.64 164 VAL A CA 1
ATOM 1226 C C . VAL A 1 164 ? 43.273 13.629 4.104 1.00 37.75 164 VAL A C 1
ATOM 1227 O O . VAL A 1 164 ? 42.825 14.723 3.809 1.00 37.64 164 VAL A O 1
ATOM 1231 N N . TYR A 1 165 ? 43.182 12.546 3.322 1.00 39.26 165 TYR A N 1
ATOM 1232 C CA . TYR A 1 165 ? 42.356 12.422 2.090 1.00 41.02 165 TYR A CA 1
ATOM 1233 C C . TYR A 1 165 ? 42.447 13.512 1.012 1.00 42.37 165 TYR A C 1
ATOM 1234 O O . TYR A 1 165 ? 41.806 14.590 1.106 1.00 42.99 165 TYR A O 1
ATOM 1243 N N . LEU A 1 166 ? 43.173 13.210 -0.065 1.00 43.29 166 LEU A N 1
ATOM 1244 C CA . LEU A 1 166 ? 43.586 14.272 -0.984 1.00 43.55 166 LEU A CA 1
ATOM 1245 C C . LEU A 1 166 ? 44.210 15.309 -0.035 1.00 43.86 166 LEU A C 1
ATOM 1246 O O . LEU A 1 166 ? 45.246 15.019 0.628 1.00 44.43 166 LEU A O 1
ATOM 1251 N N . GLN A 1 167 ? 43.559 16.472 0.066 1.00 42.96 167 GLN A N 1
ATOM 1252 C CA . GLN A 1 167 ? 43.748 17.344 1.207 1.00 42.08 167 GLN A CA 1
ATOM 1253 C C . GLN A 1 167 ? 42.368 17.781 1.671 1.00 41.46 167 GLN A C 1
ATOM 1254 O O . GLN A 1 167 ? 41.860 18.803 1.235 1.00 41.84 167 GLN A O 1
ATOM 1256 N N . ASP A 1 168 ? 41.743 16.964 2.513 1.00 40.22 168 ASP A N 1
ATOM 1257 C CA . ASP A 1 168 ? 40.538 17.365 3.244 1.00 39.61 168 ASP A CA 1
ATOM 1258 C C . ASP A 1 168 ? 40.927 17.938 4.605 1.00 39.08 168 ASP A C 1
ATOM 1259 O O . ASP A 1 168 ? 40.059 18.368 5.368 1.00 38.78 168 ASP A O 1
ATOM 1261 N N . GLU A 1 169 ? 42.236 17.916 4.895 1.00 38.97 169 GLU A N 1
ATOM 1262 C CA . GLU A 1 169 ? 42.853 18.486 6.116 1.00 38.48 169 GLU A CA 1
ATOM 1263 C C . GLU A 1 169 ? 43.956 17.609 6.703 1.00 38.28 169 GLU A C 1
ATOM 1264 O O . GLU A 1 169 ? 44.782 17.083 5.960 1.00 37.95 169 GLU A O 1
ATOM 1266 N N . ASN A 1 170 ? 43.955 17.465 8.034 1.00 38.03 170 ASN A N 1
ATOM 1267 C CA . ASN A 1 170 ? 44.970 16.705 8.766 1.00 37.73 170 ASN A CA 1
ATOM 1268 C C . ASN A 1 170 ? 44.504 16.242 10.145 1.00 38.17 170 ASN A C 1
ATOM 1269 O O . ASN A 1 170 ? 43.615 16.812 10.747 1.00 37.48 170 ASN A O 1
ATOM 1271 N N . ASP A 1 171 ? 45.137 15.194 10.652 1.00 39.23 171 ASP A N 1
ATOM 1272 C CA . ASP A 1 171 ? 44.918 14.815 12.028 1.00 39.92 171 ASP A CA 1
ATOM 1273 C C . ASP A 1 171 ? 46.252 14.754 12.771 1.00 39.91 171 ASP A C 1
ATOM 1274 O O . ASP A 1 171 ? 47.316 14.597 12.146 1.00 40.65 171 ASP A O 1
ATOM 1279 N N . GLN A 1 172 ? 46.224 14.963 14.082 1.00 39.69 172 GLN A N 1
ATOM 1280 C CA . GLN A 1 172 ? 47.470 14.908 14.824 1.00 39.73 172 GLN A CA 1
ATOM 1281 C C . GLN A 1 172 ? 47.376 14.367 16.254 1.00 39.56 172 GLN A C 1
ATOM 1282 O O . GLN A 1 172 ? 46.348 14.557 16.945 1.00 38.89 172 GLN A O 1
ATOM 1288 N N . HIS A 1 173 ? 48.447 13.662 16.648 1.00 38.70 173 HIS A N 1
ATOM 1289 C CA . HIS A 1 173 ? 48.652 13.170 18.025 1.00 38.23 173 HIS A CA 1
ATOM 1290 C C . HIS A 1 173 ? 49.724 13.934 18.814 1.00 37.04 173 HIS A C 1
ATOM 1291 O O . HIS A 1 173 ? 50.754 14.355 18.273 1.00 36.74 173 HIS A O 1
ATOM 1298 N N . VAL A 1 174 ? 49.493 13.987 20.120 1.00 36.14 174 VAL A N 1
ATOM 1299 C CA . VAL A 1 174 ? 50.357 14.589 21.090 1.00 35.62 174 VAL A CA 1
ATOM 1300 C C . VAL A 1 174 ? 50.779 13.479 22.112 1.00 35.64 174 VAL A C 1
ATOM 1301 O O . VAL A 1 174 ? 49.927 12.725 22.610 1.00 34.19 174 VAL A O 1
ATOM 1305 N N . LEU A 1 175 ? 52.075 13.393 22.420 1.00 34.89 175 LEU A N 1
ATOM 1306 C CA . LEU A 1 175 ? 52.570 12.468 23.446 1.00 34.00 175 LEU A CA 1
ATOM 1307 C C . LEU A 1 175 ? 53.416 13.140 24.518 1.00 33.10 175 LEU A C 1
ATOM 1308 O O . LEU A 1 175 ? 54.426 13.747 24.211 1.00 33.71 175 LEU A O 1
ATOM 1313 N N . THR A 1 176 ? 53.018 12.989 25.774 1.00 32.01 176 THR A N 1
ATOM 1314 C CA . THR A 1 176 ? 53.783 13.520 26.909 1.00 31.89 176 THR A CA 1
ATOM 1315 C C . THR A 1 176 ? 55.181 12.884 27.008 1.00 32.28 176 THR A C 1
ATOM 1316 O O . THR A 1 176 ? 55.362 11.667 26.935 1.00 31.57 176 THR A O 1
ATOM 1318 N N . ALA A 1 178 ? 56.625 13.936 26.499 1.00 23.68 178 ALA A N 1
ATOM 1319 C CA . ALA A 1 178 ? 58.002 13.563 26.681 1.00 23.70 178 ALA A CA 1
ATOM 1320 C C . ALA A 1 178 ? 58.143 12.811 28.021 1.00 24.05 178 ALA A C 1
ATOM 1321 O O . ALA A 1 178 ? 58.905 11.857 28.099 1.00 24.27 178 ALA A O 1
ATOM 1323 N N . VAL A 1 179 ? 57.415 13.226 29.068 1.00 24.57 179 VAL A N 1
ATOM 1324 C CA . VAL A 1 179 ? 57.511 12.575 30.407 1.00 25.61 179 VAL A CA 1
ATOM 1325 C C . VAL A 1 179 ? 56.898 11.174 30.423 1.00 26.26 179 VAL A C 1
ATOM 1326 O O . VAL A 1 179 ? 57.417 10.266 31.062 1.00 27.04 179 VAL A O 1
ATOM 1330 N N . VAL A 1 180 ? 55.779 11.012 29.737 1.00 27.19 180 VAL A N 1
ATOM 1331 C CA . VAL A 1 180 ? 55.075 9.732 29.698 1.00 27.75 180 VAL A CA 1
ATOM 1332 C C . VAL A 1 180 ? 55.862 8.690 28.915 1.00 27.42 180 VAL A C 1
ATOM 1333 O O . VAL A 1 180 ? 55.912 7.512 29.281 1.00 25.85 180 VAL A O 1
ATOM 1337 N N . MET A 1 181 ? 56.458 9.155 27.827 1.00 28.40 181 MET A N 1
ATOM 1338 C CA . MET A 1 181 ? 57.328 8.349 26.994 1.00 30.87 181 MET A CA 1
ATOM 1339 C C . MET A 1 181 ? 58.492 7.714 27.772 1.00 30.95 181 MET A C 1
ATOM 1340 O O . MET A 1 181 ? 58.794 6.527 27.603 1.00 30.95 181 MET A O 1
ATOM 1345 N N . LEU A 1 182 ? 59.124 8.511 28.628 1.00 31.87 182 LEU A N 1
ATOM 1346 C CA . LEU A 1 182 ? 60.302 8.070 29.368 1.00 32.64 182 LEU A CA 1
ATOM 1347 C C . LEU A 1 182 ? 59.922 7.096 30.479 1.00 33.24 182 LEU A C 1
ATOM 1348 O O . LEU A 1 182 ? 60.585 6.080 30.657 1.00 33.20 182 LEU A O 1
ATOM 1350 N N . ARG A 1 183 ? 58.836 7.400 31.194 1.00 33.97 183 ARG A N 1
ATOM 1351 C CA . ARG A 1 183 ? 58.238 6.482 32.165 1.00 34.89 183 ARG A CA 1
ATOM 1352 C C . ARG A 1 183 ? 57.878 5.127 31.527 1.00 35.06 183 ARG A C 1
ATOM 1353 O O . ARG A 1 183 ? 58.063 4.072 32.141 1.00 34.84 183 ARG A O 1
ATOM 1361 N N . SER A 1 184 ? 57.361 5.186 30.297 1.00 35.35 184 SER A N 1
ATOM 1362 C CA . SER A 1 184 ? 56.810 4.028 29.605 1.00 35.88 184 SER A CA 1
ATOM 1363 C C . SER A 1 184 ? 57.848 3.241 28.832 1.00 37.26 184 SER A C 1
ATOM 1364 O O . SER A 1 184 ? 57.720 2.029 28.742 1.00 37.68 184 SER A O 1
ATOM 1367 N N . THR A 1 185 ? 58.878 3.894 28.282 1.00 38.77 185 THR A N 1
ATOM 1368 C CA . THR A 1 185 ? 60.013 3.126 27.736 1.00 39.82 185 THR A CA 1
ATOM 1369 C C . THR A 1 185 ? 60.803 2.417 28.857 1.00 41.55 185 THR A C 1
ATOM 1370 O O . THR A 1 185 ? 61.506 1.425 28.598 1.00 41.40 185 THR A O 1
ATOM 1374 N N . ILE A 1 186 ? 60.667 2.907 30.096 1.00 42.98 186 ILE A N 1
ATOM 1375 C CA . ILE A 1 186 ? 61.212 2.198 31.266 1.00 44.45 186 ILE A CA 1
ATOM 1376 C C . ILE A 1 186 ? 60.322 1.024 31.737 1.00 45.32 186 ILE A C 1
ATOM 1377 O O . ILE A 1 186 ? 60.775 0.191 32.522 1.00 44.98 186 ILE A O 1
ATOM 1379 N N . ARG A 1 187 ? 59.067 0.966 31.257 1.00 46.75 187 ARG A N 1
ATOM 1380 C CA . ARG A 1 187 ? 58.123 -0.146 31.559 1.00 47.53 187 ARG A CA 1
ATOM 1381 C C . ARG A 1 187 ? 58.569 -1.478 30.931 1.00 48.15 187 ARG A C 1
ATOM 1382 O O . ARG A 1 187 ? 57.750 -2.252 30.386 1.00 48.40 187 ARG A O 1
ATOM 1384 N N . MET A 1 188 ? 59.876 -1.724 31.052 1.00 48.31 188 MET A N 1
ATOM 1385 C CA . MET A 1 188 ? 60.578 -2.845 30.461 1.00 48.63 188 MET A CA 1
ATOM 1386 C C . MET A 1 188 ? 61.539 -3.422 31.487 1.00 49.00 188 MET A C 1
ATOM 1387 O O . MET A 1 188 ? 61.685 -4.651 31.583 1.00 48.77 188 MET A O 1
ATOM 1389 N N . GLY A 1 189 ? 62.204 -2.518 32.224 1.00 49.29 189 GLY A N 1
ATOM 1390 C CA . GLY A 1 189 ? 63.247 -2.844 33.211 1.00 49.09 189 GLY A CA 1
ATOM 1391 C C . GLY A 1 189 ? 63.367 -4.315 33.578 1.00 49.05 189 GLY A C 1
ATOM 1392 O O . GLY A 1 189 ? 62.685 -4.788 34.491 1.00 48.90 189 GLY A O 1
ATOM 1393 N N . ARG A 1 190 ? 64.235 -5.020 32.847 1.00 49.14 190 ARG A N 1
ATOM 1394 C CA . ARG A 1 190 ? 64.493 -6.468 32.976 1.00 48.87 190 ARG A CA 1
ATOM 1395 C C . ARG A 1 190 ? 64.038 -7.139 34.290 1.00 48.98 190 ARG A C 1
ATOM 1396 O O . ARG A 1 190 ? 64.805 -7.257 35.272 1.00 48.46 190 ARG A O 1
ATOM 1399 N N . MET B 1 1 ? 20.941 3.450 -4.289 1.00 50.26 1 MET B N 1
ATOM 1400 C CA . MET B 1 1 ? 20.368 4.681 -4.841 1.00 50.55 1 MET B CA 1
ATOM 1401 C C . MET B 1 1 ? 20.009 5.545 -3.651 1.00 49.00 1 MET B C 1
ATOM 1402 O O . MET B 1 1 ? 19.404 5.092 -2.685 1.00 48.04 1 MET B O 1
ATOM 1407 N N . ARG B 1 2 ? 20.418 6.801 -3.742 1.00 48.36 2 ARG B N 1
ATOM 1408 C CA . ARG B 1 2 ? 20.374 7.749 -2.667 1.00 47.50 2 ARG B CA 1
ATOM 1409 C C . ARG B 1 2 ? 19.959 9.089 -3.255 1.00 46.41 2 ARG B C 1
ATOM 1410 O O . ARG B 1 2 ? 20.579 9.605 -4.186 1.00 46.94 2 ARG B O 1
ATOM 1418 N N . LEU B 1 3 ? 18.934 9.666 -2.669 1.00 44.22 3 LEU B N 1
ATOM 1419 C CA . LEU B 1 3 ? 18.497 10.983 -3.001 1.00 43.34 3 LEU B CA 1
ATOM 1420 C C . LEU B 1 3 ? 18.690 11.943 -1.836 1.00 42.78 3 LEU B C 1
ATOM 1421 O O . LEU B 1 3 ? 18.599 11.553 -0.648 1.00 42.71 3 LEU B O 1
ATOM 1426 N N . GLU B 1 4 ? 18.928 13.204 -2.178 1.00 42.04 4 GLU B N 1
ATOM 1427 C CA . GLU B 1 4 ? 18.786 14.289 -1.191 1.00 42.58 4 GLU B CA 1
ATOM 1428 C C . GLU B 1 4 ? 17.601 15.225 -1.603 1.00 41.65 4 GLU B C 1
ATOM 1429 O O . GLU B 1 4 ? 17.554 15.668 -2.714 1.00 40.36 4 GLU B O 1
ATOM 1435 N N . VAL B 1 5 ? 16.691 15.511 -0.680 1.00 42.19 5 VAL B N 1
ATOM 1436 C CA . VAL B 1 5 ? 15.530 16.364 -0.935 1.00 41.72 5 VAL B CA 1
ATOM 1437 C C . VAL B 1 5 ? 15.626 17.565 0.010 1.00 42.60 5 VAL B C 1
ATOM 1438 O O . VAL B 1 5 ? 15.672 17.392 1.242 1.00 42.85 5 VAL B O 1
ATOM 1442 N N . PHE B 1 6 ? 15.686 18.751 -0.578 1.00 42.46 6 PHE B N 1
ATOM 1443 C CA . PHE B 1 6 ? 15.706 20.020 0.113 1.00 43.22 6 PHE B CA 1
ATOM 1444 C C . PHE B 1 6 ? 14.297 20.469 0.221 1.00 44.19 6 PHE B C 1
ATOM 1445 O O . PHE B 1 6 ? 13.501 20.325 -0.705 1.00 43.79 6 PHE B O 1
ATOM 1453 N N . CYS B 1 7 ? 13.969 21.031 1.363 1.00 46.13 7 CYS B N 1
ATOM 1454 C CA . CYS B 1 7 ? 12.607 21.334 1.586 1.00 48.47 7 CYS B CA 1
ATOM 1455 C C . CYS B 1 7 ? 12.443 22.374 2.682 1.00 48.44 7 CYS B C 1
ATOM 1456 O O . CYS B 1 7 ? 13.280 22.495 3.590 1.00 48.15 7 CYS B O 1
ATOM 1459 N N . GLU B 1 8 ? 11.370 23.151 2.541 1.00 48.41 8 GLU B N 1
ATOM 1460 C CA . GLU B 1 8 ? 10.972 24.182 3.481 1.00 48.42 8 GLU B CA 1
ATOM 1461 C C . GLU B 1 8 ? 10.553 23.478 4.773 1.00 48.85 8 GLU B C 1
ATOM 1462 O O . GLU B 1 8 ? 10.254 22.298 4.750 1.00 48.18 8 GLU B O 1
ATOM 1468 N N . ASP B 1 9 ? 10.537 24.161 5.911 1.00 49.99 9 ASP B N 1
ATOM 1469 C CA . ASP B 1 9 ? 10.054 23.452 7.105 1.00 50.96 9 ASP B CA 1
ATOM 1470 C C . ASP B 1 9 ? 8.529 23.398 7.200 1.00 50.34 9 ASP B C 1
ATOM 1471 O O . ASP B 1 9 ? 7.956 24.157 7.945 1.00 50.84 9 ASP B O 1
ATOM 1476 N N . ARG B 1 10 ? 7.892 22.490 6.449 1.00 50.26 10 ARG B N 1
ATOM 1477 C CA . ARG B 1 10 ? 6.416 22.325 6.477 1.00 50.48 10 ARG B CA 1
ATOM 1478 C C . ARG B 1 10 ? 5.955 21.022 7.126 1.00 49.17 10 ARG B C 1
ATOM 1479 O O . ARG B 1 10 ? 6.544 19.973 6.902 1.00 49.18 10 ARG B O 1
ATOM 1487 N N . LEU B 1 11 ? 4.893 21.100 7.921 1.00 48.31 11 LEU B N 1
ATOM 1488 C CA . LEU B 1 11 ? 4.288 19.912 8.517 1.00 47.56 11 LEU B CA 1
ATOM 1489 C C . LEU B 1 11 ? 3.839 18.885 7.472 1.00 46.98 11 LEU B C 1
ATOM 1490 O O . LEU B 1 11 ? 3.148 19.241 6.510 1.00 47.28 11 LEU B O 1
ATOM 1492 N N . GLY B 1 12 ? 4.245 17.626 7.682 1.00 45.99 12 GLY B N 1
ATOM 1493 C CA . GLY B 1 12 ? 3.760 16.467 6.933 1.00 44.92 12 GLY B CA 1
ATOM 1494 C C . GLY B 1 12 ? 4.564 16.032 5.724 1.00 45.15 12 GLY B C 1
ATOM 1495 O O . GLY B 1 12 ? 4.270 15.001 5.128 1.00 45.23 12 GLY B O 1
ATOM 1496 N N . LEU B 1 13 ? 5.573 16.813 5.359 1.00 44.43 13 LEU B N 1
ATOM 1497 C CA . LEU B 1 13 ? 6.356 16.546 4.176 1.00 44.60 13 LEU B CA 1
ATOM 1498 C C . LEU B 1 13 ? 7.080 15.187 4.218 1.00 44.57 13 LEU B C 1
ATOM 1499 O O . LEU B 1 13 ? 6.987 14.404 3.259 1.00 44.09 13 LEU B O 1
ATOM 1504 N N . THR B 1 14 ? 7.789 14.921 5.316 1.00 44.15 14 THR B N 1
ATOM 1505 C CA . THR B 1 14 ? 8.602 13.711 5.462 1.00 43.59 14 THR B CA 1
ATOM 1506 C C . THR B 1 14 ? 7.728 12.493 5.226 1.00 42.88 14 THR B C 1
ATOM 1507 O O . THR B 1 14 ? 8.110 11.600 4.469 1.00 42.42 14 THR B O 1
ATOM 1511 N N . ARG B 1 15 ? 6.545 12.505 5.841 1.00 41.94 15 ARG B N 1
ATOM 1512 C CA . ARG B 1 15 ? 5.592 11.410 5.786 1.00 41.76 15 ARG B CA 1
ATOM 1513 C C . ARG B 1 15 ? 4.902 11.283 4.455 1.00 42.36 15 ARG B C 1
ATOM 1514 O O . ARG B 1 15 ? 4.487 10.198 4.083 1.00 42.06 15 ARG B O 1
ATOM 1522 N N . GLU B 1 16 ? 4.790 12.397 3.733 1.00 43.47 16 GLU B N 1
ATOM 1523 C CA . GLU B 1 16 ? 4.170 12.398 2.440 1.00 45.16 16 GLU B CA 1
ATOM 1524 C C . GLU B 1 16 ? 5.186 11.823 1.456 1.00 44.74 16 GLU B C 1
ATOM 1525 O O . GLU B 1 16 ? 4.862 11.064 0.539 1.00 45.16 16 GLU B O 1
ATOM 1531 N N . LEU B 1 17 ? 6.437 12.162 1.677 1.00 44.92 17 LEU B N 1
ATOM 1532 C CA . LEU B 1 17 ? 7.554 11.560 0.975 1.00 44.91 17 LEU B CA 1
ATOM 1533 C C . LEU B 1 17 ? 7.658 10.037 1.178 1.00 44.85 17 LEU B C 1
ATOM 1534 O O . LEU B 1 17 ? 7.925 9.304 0.225 1.00 45.94 17 LEU B O 1
ATOM 1539 N N . LEU B 1 18 ? 7.472 9.566 2.416 1.00 44.04 18 LEU B N 1
ATOM 1540 C CA . LEU B 1 18 ? 7.419 8.127 2.768 1.00 43.73 18 LEU B CA 1
ATOM 1541 C C . LEU B 1 18 ? 6.210 7.396 2.100 1.00 43.16 18 LEU B C 1
ATOM 1542 O O . LEU B 1 18 ? 6.349 6.282 1.579 1.00 43.24 18 LEU B O 1
ATOM 1547 N N . ASP B 1 19 ? 5.044 8.042 2.130 1.00 42.14 19 ASP B N 1
ATOM 1548 C CA . ASP B 1 19 ? 3.841 7.561 1.443 1.00 41.51 19 ASP B CA 1
ATOM 1549 C C . ASP B 1 19 ? 4.149 7.439 -0.051 1.00 40.44 19 ASP B C 1
ATOM 1550 O O . ASP B 1 19 ? 3.770 6.484 -0.660 1.00 39.84 19 ASP B O 1
ATOM 1555 N N . LEU B 1 20 ? 4.855 8.396 -0.628 1.00 40.25 20 LEU B N 1
ATOM 1556 C CA . LEU B 1 20 ? 5.124 8.322 -2.070 1.00 40.01 20 LEU B CA 1
ATOM 1557 C C . LEU B 1 20 ? 5.888 7.046 -2.406 1.00 40.78 20 LEU B C 1
ATOM 1558 O O . LEU B 1 20 ? 5.568 6.375 -3.369 1.00 42.22 20 LEU B O 1
ATOM 1563 N N . LEU B 1 21 ? 6.939 6.765 -1.644 1.00 41.85 21 LEU B N 1
ATOM 1564 C CA . LEU B 1 21 ? 7.806 5.621 -1.885 1.00 42.48 21 LEU B CA 1
ATOM 1565 C C . LEU B 1 21 ? 7.123 4.297 -1.559 1.00 41.87 21 LEU B C 1
ATOM 1566 O O . LEU B 1 21 ? 7.225 3.339 -2.340 1.00 40.24 21 LEU B O 1
ATOM 1571 N N . VAL B 1 22 ? 6.378 4.251 -0.445 1.00 41.76 22 VAL B N 1
ATOM 1572 C CA . VAL B 1 22 ? 5.531 3.093 -0.180 1.00 41.62 22 VAL B CA 1
ATOM 1573 C C . VAL B 1 22 ? 4.647 2.778 -1.375 1.00 43.00 22 VAL B C 1
ATOM 1574 O O . VAL B 1 22 ? 4.635 1.658 -1.865 1.00 44.03 22 VAL B O 1
ATOM 1578 N N . LEU B 1 23 ? 3.918 3.785 -1.852 1.00 43.72 23 LEU B N 1
ATOM 1579 C CA . LEU B 1 23 ? 2.983 3.649 -2.955 1.00 44.11 23 LEU B CA 1
ATOM 1580 C C . LEU B 1 23 ? 3.610 3.274 -4.306 1.00 43.65 23 LEU B C 1
ATOM 1581 O O . LEU B 1 23 ? 2.991 2.532 -5.067 1.00 40.71 23 LEU B O 1
ATOM 1586 N N . ARG B 1 24 ? 4.806 3.805 -4.602 1.00 44.00 24 ARG B N 1
ATOM 1587 C CA . ARG B 1 24 ? 5.493 3.420 -5.833 1.00 46.32 24 ARG B CA 1
ATOM 1588 C C . ARG B 1 24 ? 6.179 2.084 -5.636 1.00 46.47 24 ARG B C 1
ATOM 1589 O O . ARG B 1 24 ? 6.949 1.683 -6.469 1.00 47.04 24 ARG B O 1
ATOM 1597 N N . GLY B 1 25 ? 5.902 1.387 -4.539 1.00 46.89 25 GLY B N 1
ATOM 1598 C CA . GLY B 1 25 ? 6.586 0.122 -4.248 1.00 47.82 25 GLY B CA 1
ATOM 1599 C C . GLY B 1 25 ? 8.120 0.177 -4.125 1.00 48.18 25 GLY B C 1
ATOM 1600 O O . GLY B 1 25 ? 8.802 -0.798 -4.386 1.00 48.71 25 GLY B O 1
ATOM 1601 N N . ILE B 1 26 ? 8.667 1.315 -3.735 1.00 48.58 26 ILE B N 1
ATOM 1602 C CA . ILE B 1 26 ? 10.127 1.458 -3.585 1.00 48.30 26 ILE B CA 1
ATOM 1603 C C . ILE B 1 26 ? 10.660 0.787 -2.311 1.00 47.63 26 ILE B C 1
ATOM 1604 O O . ILE B 1 26 ? 10.117 0.929 -1.213 1.00 46.21 26 ILE B O 1
ATOM 1609 N N . ASP B 1 27 ? 11.731 0.028 -2.494 1.00 46.64 27 ASP B N 1
ATOM 1610 C CA . ASP B 1 27 ? 12.321 -0.747 -1.419 1.00 46.10 27 ASP B CA 1
ATOM 1611 C C . ASP B 1 27 ? 13.202 0.214 -0.633 1.00 45.26 27 ASP B C 1
ATOM 1612 O O . ASP B 1 27 ? 14.413 0.275 -0.878 1.00 44.25 27 ASP B O 1
ATOM 1617 N N . LEU B 1 28 ? 12.562 0.979 0.279 1.00 43.50 28 LEU B N 1
ATOM 1618 C CA . LEU B 1 28 ? 13.240 1.926 1.140 1.00 43.10 28 LEU B CA 1
ATOM 1619 C C . LEU B 1 28 ? 14.023 1.269 2.294 1.00 42.09 28 LEU B C 1
ATOM 1620 O O . LEU B 1 28 ? 13.474 0.515 3.082 1.00 41.24 28 LEU B O 1
ATOM 1625 N N . ARG B 1 29 ? 15.321 1.569 2.368 1.00 41.31 29 ARG B N 1
ATOM 1626 C CA . ARG B 1 29 ? 16.178 1.022 3.411 1.00 39.99 29 ARG B CA 1
ATOM 1627 C C . ARG B 1 29 ? 16.407 2.087 4.468 1.00 40.01 29 ARG B C 1
ATOM 1628 O O . ARG B 1 29 ? 16.412 1.793 5.662 1.00 39.69 29 ARG B O 1
ATOM 1636 N N . GLY B 1 30 ? 16.565 3.339 4.058 1.00 39.87 30 GLY B N 1
ATOM 1637 C CA . GLY B 1 30 ? 16.882 4.361 5.057 1.00 39.54 30 GLY B CA 1
ATOM 1638 C C . GLY B 1 30 ? 16.487 5.765 4.734 1.00 40.37 30 GLY B C 1
ATOM 1639 O O . GLY B 1 30 ? 16.469 6.190 3.567 1.00 38.76 30 GLY B O 1
ATOM 1640 N N . ILE B 1 31 ? 16.133 6.471 5.790 1.00 40.42 31 ILE B N 1
ATOM 1641 C CA . ILE B 1 31 ? 15.919 7.927 5.712 1.00 42.22 31 ILE B CA 1
ATOM 1642 C C . ILE B 1 31 ? 16.821 8.581 6.783 1.00 41.55 31 ILE B C 1
ATOM 1643 O O . ILE B 1 31 ? 16.901 8.102 7.910 1.00 41.15 31 ILE B O 1
ATOM 1648 N N . GLU B 1 32 ? 17.522 9.644 6.420 1.00 41.09 32 GLU B N 1
ATOM 1649 C CA . GLU B 1 32 ? 18.218 10.412 7.430 1.00 42.20 32 GLU B CA 1
ATOM 1650 C C . GLU B 1 32 ? 17.780 11.872 7.285 1.00 42.80 32 GLU B C 1
ATOM 1651 O O . GLU B 1 32 ? 17.796 12.414 6.186 1.00 42.33 32 GLU B O 1
ATOM 1657 N N . ILE B 1 33 ? 17.405 12.489 8.393 1.00 43.27 33 ILE B N 1
ATOM 1658 C CA . ILE B 1 33 ? 17.095 13.871 8.380 1.00 44.68 33 ILE B CA 1
ATOM 1659 C C . ILE B 1 33 ? 18.225 14.694 8.940 1.00 46.81 33 ILE B C 1
ATOM 1660 O O . ILE B 1 33 ? 18.764 14.428 10.026 1.00 47.23 33 ILE B O 1
ATOM 1665 N N . ASP B 1 34 ? 18.537 15.728 8.174 1.00 48.97 34 ASP B N 1
ATOM 1666 C CA . ASP B 1 34 ? 19.518 16.730 8.493 1.00 52.02 34 ASP B CA 1
ATOM 1667 C C . ASP B 1 34 ? 18.808 17.848 9.284 1.00 53.80 34 ASP B C 1
ATOM 1668 O O . ASP B 1 34 ? 17.865 18.474 8.779 1.00 55.01 34 ASP B O 1
ATOM 1673 N N . PRO B 1 35 ? 19.263 18.124 10.522 1.00 55.09 35 PRO B N 1
ATOM 1674 C CA . PRO B 1 35 ? 18.548 19.099 11.372 1.00 56.11 35 PRO B CA 1
ATOM 1675 C C . PRO B 1 35 ? 18.203 20.424 10.693 1.00 56.21 35 PRO B C 1
ATOM 1676 O O . PRO B 1 35 ? 17.280 21.112 11.135 1.00 56.75 35 PRO B O 1
ATOM 1680 N N . ILE B 1 36 ? 18.961 20.791 9.661 1.00 55.98 36 ILE B N 1
ATOM 1681 C CA . ILE B 1 36 ? 18.685 22.002 8.914 1.00 56.48 36 ILE B CA 1
ATOM 1682 C C . ILE B 1 36 ? 17.276 21.926 8.352 1.00 56.66 36 ILE B C 1
ATOM 1683 O O . ILE B 1 36 ? 16.434 22.793 8.644 1.00 58.02 36 ILE B O 1
ATOM 1688 N N . GLY B 1 37 ? 17.006 20.865 7.605 1.00 55.47 37 GLY B N 1
ATOM 1689 C CA . GLY B 1 37 ? 15.910 20.857 6.646 1.00 54.39 37 GLY B CA 1
ATOM 1690 C C . GLY B 1 37 ? 16.400 20.206 5.350 1.00 52.94 37 GLY B C 1
ATOM 1691 O O . GLY B 1 37 ? 16.314 20.825 4.281 1.00 52.73 37 GLY B O 1
ATOM 1692 N N . ARG B 1 38 ? 16.938 18.979 5.472 1.00 50.18 38 ARG B N 1
ATOM 1693 C CA . ARG B 1 38 ? 17.324 18.158 4.335 1.00 48.80 38 ARG B CA 1
ATOM 1694 C C . ARG B 1 38 ? 17.039 16.707 4.676 1.00 47.02 38 ARG B C 1
ATOM 1695 O O . ARG B 1 38 ? 17.279 16.274 5.796 1.00 45.84 38 ARG B O 1
ATOM 1703 N N . ILE B 1 39 ? 16.490 15.995 3.699 1.00 45.01 39 ILE B N 1
ATOM 1704 C CA . ILE B 1 39 ? 16.068 14.616 3.876 1.00 43.85 39 ILE B CA 1
ATOM 1705 C C . ILE B 1 39 ? 16.760 13.730 2.870 1.00 42.85 39 ILE B C 1
ATOM 1706 O O . ILE B 1 39 ? 16.760 14.043 1.676 1.00 42.46 39 ILE B O 1
ATOM 1711 N N . TYR B 1 40 ? 17.383 12.666 3.367 1.00 41.81 40 TYR B N 1
ATOM 1712 C CA . TYR B 1 40 ? 18.150 11.773 2.542 1.00 41.84 40 TYR B CA 1
ATOM 1713 C C . TYR B 1 40 ? 17.497 10.421 2.525 1.00 42.70 40 TYR B C 1
ATOM 1714 O O . TYR B 1 40 ? 17.089 9.934 3.568 1.00 43.91 40 TYR B O 1
ATOM 1723 N N . LEU B 1 41 ? 17.473 9.801 1.351 1.00 43.44 41 LEU B N 1
ATOM 1724 C CA . LEU B 1 41 ? 16.746 8.545 1.110 1.00 44.18 41 LEU B CA 1
ATOM 1725 C C . LEU B 1 41 ? 17.701 7.518 0.544 1.00 43.14 41 LEU B C 1
ATOM 1726 O O . LEU B 1 41 ? 18.428 7.813 -0.382 1.00 42.97 41 LEU B O 1
ATOM 1731 N N . ASN B 1 42 ? 17.661 6.316 1.091 1.00 42.25 42 ASN B N 1
ATOM 1732 C CA . ASN B 1 42 ? 18.482 5.227 0.633 1.00 43.20 42 ASN B CA 1
ATOM 1733 C C . ASN B 1 42 ? 17.566 4.059 0.284 1.00 42.40 42 ASN B C 1
ATOM 1734 O O . ASN B 1 42 ? 16.882 3.541 1.141 1.00 42.52 42 ASN B O 1
ATOM 1739 N N . PHE B 1 43 ? 17.567 3.643 -0.972 1.00 42.03 43 PHE B N 1
ATOM 1740 C CA . PHE B 1 43 ? 16.660 2.607 -1.381 1.00 42.02 43 PHE B CA 1
ATOM 1741 C C . PHE B 1 43 ? 17.311 1.697 -2.401 1.00 42.26 43 PHE B C 1
ATOM 1742 O O . PHE B 1 43 ? 18.313 2.075 -3.053 1.00 41.45 43 PHE B O 1
ATOM 1750 N N . ALA B 1 44 ? 16.727 0.510 -2.565 1.00 43.14 44 ALA B N 1
ATOM 1751 C CA . ALA B 1 44 ? 17.228 -0.474 -3.567 1.00 45.00 44 ALA B CA 1
ATOM 1752 C C . ALA B 1 44 ? 17.187 0.085 -4.997 1.00 45.71 44 ALA B C 1
ATOM 1753 O O . ALA B 1 44 ? 16.502 1.083 -5.272 1.00 46.48 44 ALA B O 1
ATOM 1755 N N . GLU B 1 45 ? 17.964 -0.536 -5.883 1.00 47.00 45 GLU B N 1
ATOM 1756 C CA . GLU B 1 45 ? 18.157 -0.066 -7.230 1.00 47.75 45 GLU B CA 1
ATOM 1757 C C . GLU B 1 45 ? 16.832 -0.010 -7.991 1.00 47.92 45 GLU B C 1
ATOM 1758 O O . GLU B 1 45 ? 16.035 -0.947 -7.952 1.00 46.60 45 GLU B O 1
ATOM 1764 N N . LEU B 1 46 ? 16.611 1.122 -8.648 1.00 48.51 46 LEU B N 1
ATOM 1765 C CA . LEU B 1 46 ? 15.449 1.317 -9.503 1.00 49.17 46 LEU B CA 1
ATOM 1766 C C . LEU B 1 46 ? 15.920 1.233 -10.915 1.00 49.12 46 LEU B C 1
ATOM 1767 O O . LEU B 1 46 ? 17.045 1.625 -11.225 1.00 49.73 46 LEU B O 1
ATOM 1772 N N . GLU B 1 47 ? 15.076 0.719 -11.792 1.00 49.40 47 GLU B N 1
ATOM 1773 C CA . GLU B 1 47 ? 15.340 0.947 -13.204 1.00 49.56 47 GLU B CA 1
ATOM 1774 C C . GLU B 1 47 ? 15.225 2.438 -13.500 1.00 47.96 47 GLU B C 1
ATOM 1775 O O . GLU B 1 47 ? 14.482 3.163 -12.851 1.00 48.35 47 GLU B O 1
ATOM 1781 N N . PHE B 1 48 ? 16.025 2.862 -14.453 1.00 47.55 48 PHE B N 1
ATOM 1782 C CA . PHE B 1 48 ? 16.198 4.241 -14.871 1.00 47.19 48 PHE B CA 1
ATOM 1783 C C . PHE B 1 48 ? 14.902 5.006 -15.146 1.00 45.94 48 PHE B C 1
ATOM 1784 O O . PHE B 1 48 ? 14.768 6.160 -14.709 1.00 47.01 48 PHE B O 1
ATOM 1792 N N . GLU B 1 49 ? 13.944 4.370 -15.814 1.00 43.73 49 GLU B N 1
ATOM 1793 C CA . GLU B 1 49 ? 12.660 5.005 -16.109 1.00 42.26 49 GLU B CA 1
ATOM 1794 C C . GLU B 1 49 ? 11.894 5.273 -14.812 1.00 41.45 49 GLU B C 1
ATOM 1795 O O . GLU B 1 49 ? 11.298 6.337 -14.667 1.00 41.61 49 GLU B O 1
ATOM 1801 N N . SER B 1 50 ? 11.904 4.323 -13.876 1.00 40.83 50 SER B N 1
ATOM 1802 C CA . SER B 1 50 ? 11.266 4.566 -12.558 1.00 40.92 50 SER B CA 1
ATOM 1803 C C . SER B 1 50 ? 12.014 5.543 -11.675 1.00 41.46 50 SER B C 1
ATOM 1804 O O . SER B 1 50 ? 11.391 6.190 -10.825 1.00 42.65 50 SER B O 1
ATOM 1807 N N . PHE B 1 51 ? 13.349 5.591 -11.770 1.00 41.28 51 PHE B N 1
ATOM 1808 C CA . PHE B 1 51 ? 14.085 6.496 -10.879 1.00 40.15 51 PHE B CA 1
ATOM 1809 C C . PHE B 1 51 ? 13.695 7.926 -11.237 1.00 39.47 51 PHE B C 1
ATOM 1810 O O . PHE B 1 51 ? 13.423 8.781 -10.382 1.00 37.23 51 PHE B O 1
ATOM 1818 N N . SER B 1 52 ? 13.632 8.122 -12.550 1.00 38.43 52 SER B N 1
ATOM 1819 C CA . SER B 1 52 ? 13.249 9.369 -13.143 1.00 37.95 52 SER B CA 1
ATOM 1820 C C . SER B 1 52 ? 11.830 9.822 -12.737 1.00 37.25 52 SER B C 1
ATOM 1821 O O . SER B 1 52 ? 11.658 10.973 -12.281 1.00 36.52 52 SER B O 1
ATOM 1824 N N . SER B 1 53 ? 10.841 8.930 -12.899 1.00 37.59 53 SER B N 1
ATOM 1825 C CA . SER B 1 53 ? 9.435 9.204 -12.527 1.00 38.09 53 SER B CA 1
ATOM 1826 C C . SER B 1 53 ? 9.456 9.604 -11.093 1.00 38.85 53 SER B C 1
ATOM 1827 O O . SER B 1 53 ? 8.882 10.623 -10.751 1.00 38.78 53 SER B O 1
ATOM 1829 N N . LEU B 1 54 ? 10.148 8.808 -10.271 1.00 39.76 54 LEU B N 1
ATOM 1830 C CA . LEU B 1 54 ? 10.210 9.060 -8.821 1.00 39.98 54 LEU B CA 1
ATOM 1831 C C . LEU B 1 54 ? 10.691 10.466 -8.493 1.00 40.13 54 LEU B C 1
ATOM 1832 O O . LEU B 1 54 ? 10.048 11.151 -7.688 1.00 40.77 54 LEU B O 1
ATOM 1837 N N . MET B 1 55 ? 11.767 10.889 -9.155 1.00 39.15 55 MET B N 1
ATOM 1838 C CA . MET B 1 55 ? 12.423 12.157 -8.851 1.00 40.18 55 MET B CA 1
ATOM 1839 C C . MET B 1 55 ? 11.600 13.328 -9.313 1.00 39.58 55 MET B C 1
ATOM 1840 O O . MET B 1 55 ? 11.537 14.327 -8.603 1.00 39.07 55 MET B O 1
ATOM 1845 N N . ALA B 1 56 ? 11.016 13.214 -10.532 1.00 39.55 56 ALA B N 1
ATOM 1846 C CA . ALA B 1 56 ? 9.903 14.055 -10.977 1.00 39.18 56 ALA B CA 1
ATOM 1847 C C . ALA B 1 56 ? 8.720 14.173 -9.989 1.00 39.80 56 ALA B C 1
ATOM 1848 O O . ALA B 1 56 ? 8.261 15.250 -9.761 1.00 40.27 56 ALA B O 1
ATOM 1850 N N . GLU B 1 57 ? 8.214 13.097 -9.410 1.00 40.44 57 GLU B N 1
ATOM 1851 C CA . GLU B 1 57 ? 7.040 13.258 -8.552 1.00 43.12 57 GLU B CA 1
ATOM 1852 C C . GLU B 1 57 ? 7.421 13.924 -7.209 1.00 42.44 57 GLU B C 1
ATOM 1853 O O . GLU B 1 57 ? 6.773 14.894 -6.801 1.00 43.44 57 GLU B O 1
ATOM 1859 N N . ILE B 1 58 ? 8.489 13.433 -6.572 1.00 40.65 58 ILE B N 1
ATOM 1860 C CA . ILE B 1 58 ? 9.156 14.180 -5.487 1.00 40.72 58 ILE B CA 1
ATOM 1861 C C . ILE B 1 58 ? 9.340 15.679 -5.705 1.00 41.04 58 ILE B C 1
ATOM 1862 O O . ILE B 1 58 ? 9.015 16.431 -4.835 1.00 39.85 58 ILE B O 1
ATOM 1867 N N . ARG B 1 59 ? 9.821 16.141 -6.864 1.00 43.39 59 ARG B N 1
ATOM 1868 C CA . ARG B 1 59 ? 10.042 17.585 -6.992 1.00 44.29 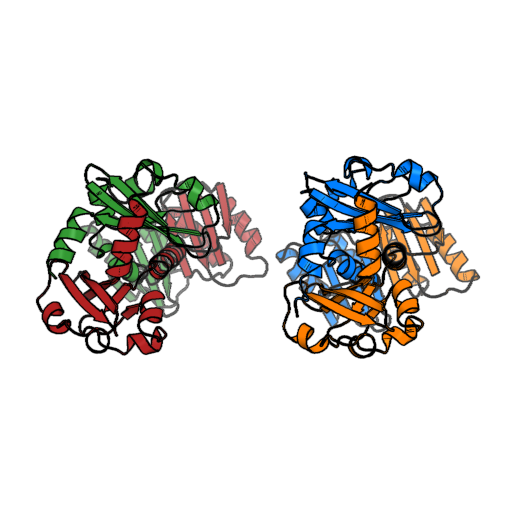59 ARG B CA 1
ATOM 1869 C C . ARG B 1 59 ? 8.724 18.410 -6.977 1.00 45.04 59 ARG B C 1
ATOM 1870 O O . ARG B 1 59 ? 8.762 19.655 -6.807 1.00 44.36 59 ARG B O 1
ATOM 1878 N N . ARG B 1 60 ? 7.581 17.708 -7.094 1.00 45.48 60 ARG B N 1
ATOM 1879 C CA . ARG B 1 60 ? 6.243 18.334 -7.111 1.00 46.48 60 ARG B CA 1
ATOM 1880 C C . ARG B 1 60 ? 5.512 18.270 -5.764 1.00 45.23 60 ARG B C 1
ATOM 1881 O O . ARG B 1 60 ? 4.448 18.873 -5.625 1.00 44.30 60 ARG B O 1
ATOM 1889 N N . ILE B 1 61 ? 6.057 17.533 -4.787 1.00 43.73 61 ILE B N 1
ATOM 1890 C CA . ILE B 1 61 ? 5.520 17.566 -3.404 1.00 42.63 61 ILE B CA 1
ATOM 1891 C C . ILE B 1 61 ? 5.612 19.009 -2.949 1.00 42.77 61 ILE B C 1
ATOM 1892 O O . ILE B 1 61 ? 6.617 19.662 -3.218 1.00 42.77 61 ILE B O 1
ATOM 1897 N N . ALA B 1 62 ? 4.558 19.517 -2.302 1.00 43.23 62 ALA B N 1
ATOM 1898 C CA . ALA B 1 62 ? 4.482 20.924 -1.859 1.00 42.79 62 ALA B CA 1
ATOM 1899 C C . ALA B 1 62 ? 5.507 21.153 -0.752 1.00 42.58 62 ALA B C 1
ATOM 1900 O O . ALA B 1 62 ? 5.652 20.311 0.117 1.00 41.41 62 ALA B O 1
ATOM 1902 N N . GLY B 1 63 ? 6.245 22.269 -0.819 1.00 42.74 63 GLY B N 1
ATOM 1903 C CA . GLY B 1 63 ? 7.381 22.509 0.100 1.00 42.73 63 GLY B CA 1
ATOM 1904 C C . GLY B 1 63 ? 8.750 21.885 -0.224 1.00 42.60 63 GLY B C 1
ATOM 1905 O O . GLY B 1 63 ? 9.732 22.187 0.455 1.00 42.59 63 GLY B O 1
ATOM 1906 N N . VAL B 1 64 ? 8.832 20.991 -1.219 1.00 42.61 64 VAL B N 1
ATOM 1907 C CA . VAL B 1 64 ? 10.143 20.443 -1.639 1.00 42.30 64 VAL B CA 1
ATOM 1908 C C . VAL B 1 64 ? 10.722 21.521 -2.545 1.00 42.73 64 VAL B C 1
ATOM 1909 O O . VAL B 1 64 ? 10.040 21.964 -3.462 1.00 42.54 64 VAL B O 1
ATOM 1913 N N . THR B 1 65 ? 11.941 21.987 -2.264 1.00 43.06 65 THR B N 1
ATOM 1914 C CA . THR B 1 65 ? 12.548 23.045 -3.102 1.00 43.18 65 THR B CA 1
ATOM 1915 C C . THR B 1 65 ? 13.584 22.487 -4.094 1.00 44.01 65 THR B C 1
ATOM 1916 O O . THR B 1 65 ? 14.062 23.225 -4.946 1.00 43.16 65 THR B O 1
ATOM 1920 N N . ASP B 1 66 ? 13.920 21.191 -3.983 1.00 44.58 66 ASP B N 1
ATOM 1921 C CA . ASP B 1 66 ? 14.896 20.566 -4.912 1.00 45.32 66 ASP B CA 1
ATOM 1922 C C . ASP B 1 66 ? 15.023 19.070 -4.600 1.00 45.59 66 ASP B C 1
ATOM 1923 O O . ASP B 1 66 ? 14.616 18.643 -3.520 1.00 45.80 66 ASP B O 1
ATOM 1928 N N . VAL B 1 67 ? 15.547 18.274 -5.544 1.00 46.45 67 VAL B N 1
ATOM 1929 C CA . VAL B 1 67 ? 15.884 16.836 -5.327 1.00 45.63 67 VAL B CA 1
ATOM 1930 C C . VAL B 1 67 ? 17.093 16.476 -6.151 1.00 44.88 67 VAL B C 1
ATOM 1931 O O . VAL B 1 67 ? 17.129 16.796 -7.319 1.00 44.59 67 VAL B O 1
ATOM 1935 N N . ARG B 1 68 ? 18.021 15.706 -5.597 1.00 44.53 68 ARG B N 1
ATOM 1936 C CA . ARG B 1 68 ? 19.209 15.350 -6.339 1.00 44.89 68 ARG B CA 1
ATOM 1937 C C . ARG B 1 68 ? 19.758 14.066 -5.836 1.00 45.00 68 ARG B C 1
ATOM 1938 O O . ARG B 1 68 ? 19.678 13.766 -4.633 1.00 46.57 68 ARG B O 1
ATOM 1946 N N . THR B 1 69 ? 20.336 13.295 -6.737 1.00 45.15 69 THR B N 1
ATOM 1947 C CA . THR B 1 69 ? 21.052 12.105 -6.318 1.00 45.77 69 THR B CA 1
ATOM 1948 C C . THR B 1 69 ? 22.313 12.602 -5.658 1.00 45.61 69 THR B C 1
ATOM 1949 O O . THR B 1 69 ? 22.825 13.681 -5.974 1.00 44.00 69 THR B O 1
ATOM 1953 N N . VAL B 1 70 ? 22.830 11.751 -4.774 1.00 46.91 70 VAL B N 1
ATOM 1954 C CA . VAL B 1 70 ? 23.975 12.055 -3.911 1.00 46.62 70 VAL B CA 1
ATOM 1955 C C . VAL B 1 70 ? 24.765 10.747 -3.763 1.00 45.54 70 VAL B C 1
ATOM 1956 O O . VAL B 1 70 ? 24.179 9.660 -3.881 1.00 45.19 70 VAL B O 1
ATOM 1960 N N . PRO B 1 71 ? 26.104 10.821 -3.632 1.00 45.28 71 PRO B N 1
ATOM 1961 C CA . PRO B 1 71 ? 26.854 9.562 -3.514 1.00 44.60 71 PRO B CA 1
ATOM 1962 C C . PRO B 1 71 ? 26.770 8.897 -2.152 1.00 44.50 71 PRO B C 1
ATOM 1963 O O . PRO B 1 71 ? 26.953 7.682 -2.056 1.00 44.73 71 PRO B O 1
ATOM 1967 N N . TRP B 1 72 ? 26.474 9.657 -1.108 1.00 43.50 72 TRP B N 1
ATOM 1968 C CA . TRP B 1 72 ? 26.541 9.105 0.228 1.00 44.26 72 TRP B CA 1
ATOM 1969 C C . TRP B 1 72 ? 25.456 9.688 1.121 1.00 43.82 72 TRP B C 1
ATOM 1970 O O . TRP B 1 72 ? 25.079 10.846 0.975 1.00 43.99 72 TRP B O 1
ATOM 1981 N N . MET B 1 73 ? 24.994 8.877 2.067 1.00 42.79 73 MET B N 1
ATOM 1982 C CA . MET B 1 73 ? 24.201 9.378 3.192 1.00 42.64 73 MET B CA 1
ATOM 1983 C C . MET B 1 73 ? 25.104 10.150 4.161 1.00 42.54 73 MET B C 1
ATOM 1984 O O . MET B 1 73 ? 26.321 9.942 4.172 1.00 43.14 73 MET B O 1
ATOM 1989 N N . PRO B 1 74 ? 24.537 11.098 4.974 1.00 42.99 74 PRO B N 1
ATOM 1990 C CA . PRO B 1 74 ? 25.420 11.645 6.040 1.00 41.31 74 PRO B CA 1
ATOM 1991 C C . PRO B 1 74 ? 26.122 10.616 6.903 1.00 40.11 74 PRO B C 1
ATOM 1992 O O . PRO B 1 74 ? 27.306 10.773 7.189 1.00 42.20 74 PRO B O 1
ATOM 1996 N N . SER B 1 75 ? 25.439 9.589 7.360 1.00 38.30 75 SER B N 1
ATOM 1997 C CA . SER B 1 75 ? 26.108 8.562 8.185 1.00 36.60 75 SER B CA 1
ATOM 1998 C C . SER B 1 75 ? 27.339 7.951 7.460 1.00 34.87 75 SER B C 1
ATOM 1999 O O . SER B 1 75 ? 28.339 7.659 8.086 1.00 34.94 75 SER B O 1
ATOM 2002 N N . GLU B 1 76 ? 27.214 7.784 6.154 1.00 32.44 76 GLU B N 1
ATOM 2003 C CA . GLU B 1 76 ? 28.241 7.234 5.287 1.00 30.70 76 GLU B CA 1
ATOM 2004 C C . GLU B 1 76 ? 29.408 8.193 5.038 1.00 31.73 76 GLU B C 1
ATOM 2005 O O . GLU B 1 76 ? 30.550 7.749 4.989 1.00 31.06 76 GLU B O 1
ATOM 2011 N N . ARG B 1 77 ? 29.112 9.493 4.874 1.00 32.93 77 ARG B N 1
ATOM 2012 C CA . ARG B 1 77 ? 30.136 10.547 4.888 1.00 34.15 77 ARG B CA 1
ATOM 2013 C C . ARG B 1 77 ? 30.888 10.532 6.205 1.00 34.24 77 ARG B C 1
ATOM 2014 O O . ARG B 1 77 ? 32.107 10.626 6.162 1.00 34.39 77 ARG B O 1
ATOM 2022 N N . GLU B 1 78 ? 30.176 10.464 7.354 1.00 34.24 78 GLU B N 1
ATOM 2023 C CA . GLU B 1 78 ? 30.820 10.302 8.691 1.00 35.38 78 GLU B CA 1
ATOM 2024 C C . GLU B 1 78 ? 31.760 9.091 8.773 1.00 34.64 78 GLU B C 1
ATOM 2025 O O . GLU B 1 78 ? 32.846 9.194 9.302 1.00 32.54 78 GLU B O 1
ATOM 2031 N N . HIS B 1 79 ? 31.281 7.938 8.309 1.00 34.97 79 HIS B N 1
ATOM 2032 C CA . HIS B 1 79 ? 32.084 6.746 8.288 1.00 36.24 79 HIS B CA 1
ATOM 2033 C C . HIS B 1 79 ? 33.373 6.969 7.447 1.00 36.93 79 HIS B C 1
ATOM 2034 O O . HIS B 1 79 ? 34.470 6.564 7.848 1.00 36.40 79 HIS B O 1
ATOM 2041 N N . LEU B 1 80 ? 33.230 7.642 6.304 1.00 36.74 80 LEU B N 1
ATOM 2042 C CA . LEU B 1 80 ? 34.358 7.896 5.445 1.00 36.90 80 LEU B CA 1
ATOM 2043 C C . LEU B 1 80 ? 35.404 8.800 6.081 1.00 35.79 80 LEU B C 1
ATOM 2044 O O . LEU B 1 80 ? 36.603 8.536 5.962 1.00 35.46 80 LEU B O 1
ATOM 2049 N N . ALA B 1 81 ? 34.948 9.860 6.735 1.00 35.24 81 ALA B N 1
ATOM 2050 C CA . ALA B 1 81 ? 35.838 10.805 7.416 1.00 35.07 81 ALA B CA 1
ATOM 2051 C C . ALA B 1 81 ? 36.575 10.217 8.647 1.00 35.31 81 ALA B C 1
ATOM 2052 O O . ALA B 1 81 ? 37.673 10.635 8.986 1.00 36.55 81 ALA B O 1
ATOM 2054 N N . LEU B 1 82 ? 35.961 9.267 9.323 1.00 35.75 82 LEU B N 1
ATOM 2055 C CA . LEU B 1 82 ? 36.609 8.559 10.407 1.00 36.68 82 LEU B CA 1
ATOM 2056 C C . LEU B 1 82 ? 37.582 7.467 9.931 1.00 36.53 82 LEU B C 1
ATOM 2057 O O . LEU B 1 82 ? 38.643 7.299 10.533 1.00 36.55 82 LEU B O 1
ATOM 2062 N N . SER B 1 83 ? 37.221 6.744 8.874 1.00 36.55 83 SER B N 1
ATOM 2063 C CA . SER B 1 83 ? 38.123 5.794 8.235 1.00 38.31 83 SER B CA 1
ATOM 2064 C C . SER B 1 83 ? 39.369 6.503 7.775 1.00 39.19 83 SER B C 1
ATOM 2065 O O . SER B 1 83 ? 40.434 5.965 7.908 1.00 40.12 83 SER B O 1
ATOM 2068 N N . ALA B 1 84 ? 39.211 7.710 7.226 1.00 39.63 84 ALA B N 1
ATOM 2069 C CA . ALA B 1 84 ? 40.330 8.511 6.697 1.00 40.19 84 ALA B CA 1
ATOM 2070 C C . ALA B 1 84 ? 41.320 8.967 7.766 1.00 39.97 84 ALA B C 1
ATOM 2071 O O . ALA B 1 84 ? 42.526 8.980 7.491 1.00 40.41 84 ALA B O 1
ATOM 2073 N N . LEU B 1 85 ? 40.821 9.348 8.955 1.00 40.06 85 LEU B N 1
ATOM 2074 C CA . LEU B 1 85 ? 41.695 9.671 10.115 1.00 40.45 85 LEU B CA 1
ATOM 2075 C C . LEU B 1 85 ? 42.504 8.428 10.511 1.00 40.30 85 LEU B C 1
ATOM 2076 O O . LEU B 1 85 ? 43.713 8.437 10.468 1.00 40.19 85 LEU B O 1
ATOM 2081 N N . LEU B 1 86 ? 41.806 7.357 10.863 1.00 40.07 86 LEU B N 1
ATOM 2082 C CA . LEU B 1 86 ? 42.436 6.106 11.145 1.00 40.63 86 LEU B CA 1
ATOM 2083 C C . LEU B 1 86 ? 43.494 5.678 10.091 1.00 40.84 86 LEU B C 1
ATOM 2084 O O . LEU B 1 86 ? 44.591 5.224 10.465 1.00 41.33 86 LEU B O 1
ATOM 2089 N N . GLU B 1 87 ? 43.170 5.783 8.810 1.00 40.47 87 GLU B N 1
ATOM 2090 C CA . GLU B 1 87 ? 44.106 5.341 7.765 1.00 42.07 87 GLU B CA 1
ATOM 2091 C C . GLU B 1 87 ? 45.299 6.287 7.589 1.00 41.89 87 GLU B C 1
ATOM 2092 O O . GLU B 1 87 ? 46.366 5.854 7.148 1.00 41.53 87 GLU B O 1
ATOM 2098 N N . ALA B 1 88 ? 45.126 7.564 7.949 1.00 42.12 88 ALA B N 1
ATOM 2099 C CA . ALA B 1 88 ? 46.233 8.527 7.878 1.00 42.69 88 ALA B CA 1
ATOM 2100 C C . ALA B 1 88 ? 47.283 8.323 8.970 1.00 43.30 88 ALA B C 1
ATOM 2101 O O . ALA B 1 88 ? 48.433 8.709 8.778 1.00 43.42 88 ALA B O 1
ATOM 2103 N N . LEU B 1 89 ? 46.887 7.754 10.111 1.00 43.24 89 LEU B N 1
ATOM 2104 C CA . LEU B 1 89 ? 47.792 7.606 11.257 1.00 43.74 89 LEU B CA 1
ATOM 2105 C C . LEU B 1 89 ? 49.107 6.921 10.856 1.00 43.80 89 LEU B C 1
ATOM 2106 O O . LEU B 1 89 ? 49.089 5.816 10.315 1.00 43.19 89 LEU B O 1
ATOM 2111 N N . PRO B 1 90 ? 50.252 7.602 11.085 1.00 44.25 90 PRO B N 1
ATOM 2112 C CA . PRO B 1 90 ? 51.499 7.153 10.430 1.00 43.90 90 PRO B CA 1
ATOM 2113 C C . PRO B 1 90 ? 51.966 5.778 10.902 1.00 43.07 90 PRO B C 1
ATOM 2114 O O . PRO B 1 90 ? 52.431 4.988 10.084 1.00 43.46 90 PRO B O 1
ATOM 2118 N N . GLU B 1 91 ? 51.752 5.477 12.179 1.00 41.70 91 GLU B N 1
ATOM 2119 C CA . GLU B 1 91 ? 52.201 4.246 12.752 1.00 41.46 91 GLU B CA 1
ATOM 2120 C C . GLU B 1 91 ? 51.069 3.237 13.018 1.00 40.69 91 GLU B C 1
ATOM 2121 O O . GLU B 1 91 ? 49.908 3.626 13.072 1.00 41.56 91 GLU B O 1
ATOM 2127 N N . PRO B 1 92 ? 51.411 1.934 13.125 1.00 39.77 92 PRO B N 1
ATOM 2128 C CA . PRO B 1 92 ? 50.373 0.916 13.176 1.00 40.61 92 PRO B CA 1
ATOM 2129 C C . PRO B 1 92 ? 49.318 1.149 14.251 1.00 41.94 92 PRO B C 1
ATOM 2130 O O . PRO B 1 92 ? 49.650 1.477 15.417 1.00 42.58 92 PRO B O 1
ATOM 2134 N N . VAL B 1 93 ? 48.058 1.003 13.834 1.00 42.06 93 VAL B N 1
ATOM 2135 C CA . VAL B 1 93 ? 46.910 0.992 14.743 1.00 43.06 93 VAL B CA 1
ATOM 2136 C C . VAL B 1 93 ? 46.003 -0.174 14.324 1.00 43.55 93 VAL B C 1
ATOM 2137 O O . VAL B 1 93 ? 45.783 -0.421 13.127 1.00 43.54 93 VAL B O 1
ATOM 2141 N N . LEU B 1 94 ? 45.515 -0.899 15.325 1.00 43.17 94 LEU B N 1
ATOM 2142 C CA . LEU B 1 94 ? 44.499 -1.898 15.134 1.00 42.45 94 LEU B CA 1
ATOM 2143 C C . LEU B 1 94 ? 43.550 -1.939 16.312 1.00 41.84 94 LEU B C 1
ATOM 2144 O O . LEU B 1 94 ? 43.822 -1.373 17.353 1.00 42.20 94 LEU B O 1
ATOM 2149 N N . SER B 1 95 ? 42.372 -2.512 16.107 1.00 40.25 95 SER B N 1
ATOM 2150 C CA . SER B 1 95 ? 41.533 -2.817 17.222 1.00 37.99 95 SER B CA 1
ATOM 2151 C C . SER B 1 95 ? 41.271 -4.298 17.153 1.00 37.58 95 SER B C 1
ATOM 2152 O O . SER B 1 95 ? 41.551 -4.941 16.117 1.00 36.55 95 SER B O 1
ATOM 2155 N N . VAL B 1 96 ? 40.828 -4.860 18.277 1.00 36.89 96 VAL B N 1
ATOM 2156 C CA . VAL B 1 96 ? 40.539 -6.286 18.380 1.00 36.42 96 VAL B CA 1
ATOM 2157 C C . VAL B 1 96 ? 39.283 -6.412 19.181 1.00 36.91 96 VAL B C 1
ATOM 2158 O O . VAL B 1 96 ? 39.024 -5.525 19.981 1.00 35.10 96 VAL B O 1
ATOM 2162 N N . ASP B 1 97 ? 38.488 -7.470 18.936 1.00 36.69 97 ASP B N 1
ATOM 2163 C CA . ASP B 1 97 ? 37.299 -7.756 19.729 1.00 37.48 97 ASP B CA 1
ATOM 2164 C C . ASP B 1 97 ? 37.634 -8.591 20.999 1.00 38.52 97 ASP B C 1
ATOM 2165 O O . ASP B 1 97 ? 38.790 -8.844 21.298 1.00 38.08 97 ASP B O 1
ATOM 2170 N N . MET B 1 98 ? 36.612 -9.017 21.741 1.00 39.16 98 MET B N 1
ATOM 2171 C CA . MET B 1 98 ? 36.815 -9.683 23.026 1.00 39.97 98 MET B CA 1
ATOM 2172 C C . MET B 1 98 ? 37.479 -11.063 22.929 1.00 41.00 98 MET B C 1
ATOM 2173 O O . MET B 1 98 ? 37.919 -11.619 23.943 1.00 41.69 98 MET B O 1
ATOM 2178 N N . LYS B 1 99 ? 37.556 -11.603 21.717 1.00 41.90 99 LYS B N 1
ATOM 2179 C CA . LYS B 1 99 ? 38.281 -12.841 21.439 1.00 43.30 99 LYS B CA 1
ATOM 2180 C C . LYS B 1 99 ? 39.653 -12.512 20.907 1.00 43.68 99 LYS B C 1
ATOM 2181 O O . LYS B 1 99 ? 40.353 -13.382 20.395 1.00 44.76 99 LYS B O 1
ATOM 2183 N N . SER B 1 100 ? 40.010 -11.235 21.001 1.00 43.81 100 SER B N 1
ATOM 2184 C CA . SER B 1 100 ? 41.229 -10.649 20.418 1.00 43.77 100 SER B CA 1
ATOM 2185 C C . SER B 1 100 ? 41.465 -10.761 18.897 1.00 43.39 100 SER B C 1
ATOM 2186 O O . SER B 1 100 ? 42.586 -10.538 18.424 1.00 43.18 100 SER B O 1
ATOM 2189 N N . LYS B 1 101 ? 40.409 -11.067 18.140 1.00 43.13 101 LYS B N 1
ATOM 2190 C CA . LYS B 1 101 ? 40.441 -11.057 16.682 1.00 42.81 101 LYS B CA 1
ATOM 2191 C C . LYS B 1 101 ? 40.475 -9.629 16.134 1.00 42.43 101 LYS B C 1
ATOM 2192 O O . LYS B 1 101 ? 39.777 -8.743 16.643 1.00 41.31 101 LYS B O 1
ATOM 2198 N N . VAL B 1 102 ? 41.298 -9.404 15.106 1.00 41.82 102 VAL B N 1
ATOM 2199 C CA . VAL B 1 102 ? 41.475 -8.046 14.555 1.00 42.65 102 VAL B CA 1
ATOM 2200 C C . VAL B 1 102 ? 40.185 -7.557 13.880 1.00 44.31 102 VAL B C 1
ATOM 2201 O O . VAL B 1 102 ? 39.608 -8.269 13.040 1.00 44.43 102 VAL B O 1
ATOM 2205 N N . ASP B 1 103 ? 39.713 -6.376 14.292 1.00 45.86 103 ASP B N 1
ATOM 2206 C CA . ASP B 1 103 ? 38.561 -5.747 13.671 1.00 46.00 103 ASP B CA 1
ATOM 2207 C C . ASP B 1 103 ? 39.069 -4.715 12.697 1.00 46.28 103 ASP B C 1
ATOM 2208 O O . ASP B 1 103 ? 38.881 -4.872 11.512 1.00 47.15 103 ASP B O 1
ATOM 2213 N N . MET B 1 104 ? 39.702 -3.642 13.172 1.00 46.53 104 MET B N 1
ATOM 2214 C CA . MET B 1 104 ? 40.240 -2.651 12.212 1.00 46.04 104 MET B CA 1
ATOM 2215 C C . MET B 1 104 ? 41.744 -2.594 12.247 1.00 43.76 104 MET B C 1
ATOM 2216 O O . MET B 1 104 ? 42.356 -2.997 13.230 1.00 43.07 104 MET B O 1
ATOM 2221 N N . ALA B 1 105 ? 42.312 -2.124 11.144 1.00 41.63 105 ALA B N 1
ATOM 2222 C CA . ALA B 1 105 ? 43.734 -1.980 10.995 1.00 40.94 105 ALA B CA 1
ATOM 2223 C C . ALA B 1 105 ? 44.005 -0.931 9.930 1.00 39.86 105 ALA B C 1
ATOM 2224 O O . ALA B 1 105 ? 43.391 -0.956 8.864 1.00 39.68 105 ALA B O 1
ATOM 2226 N N . ASN B 1 106 ? 44.881 0.021 10.248 1.00 39.21 106 ASN B N 1
ATOM 2227 C CA . ASN B 1 106 ? 45.313 1.066 9.298 1.00 38.40 106 ASN B CA 1
ATOM 2228 C C . ASN B 1 106 ? 46.353 0.519 8.283 1.00 38.21 106 ASN B C 1
ATOM 2229 O O . ASN B 1 106 ? 46.841 -0.590 8.471 1.00 37.41 106 ASN B O 1
ATOM 2234 N N . PRO B 1 107 ? 46.600 1.210 7.140 1.00 38.97 107 PRO B N 1
ATOM 2235 C CA . PRO B 1 107 ? 47.690 0.732 6.205 1.00 38.88 107 PRO B CA 1
ATOM 2236 C C . PRO B 1 107 ? 49.072 0.492 6.833 1.00 39.53 107 PRO B C 1
ATOM 2237 O O . PRO B 1 107 ? 49.738 -0.538 6.530 1.00 39.96 107 PRO B O 1
ATOM 2241 N N . ALA B 1 108 ? 49.493 1.382 7.741 1.00 39.48 108 ALA B N 1
ATOM 2242 C CA . ALA B 1 108 ? 50.719 1.147 8.498 1.00 38.91 108 ALA B CA 1
ATOM 2243 C C . ALA B 1 108 ? 50.784 -0.277 9.087 1.00 39.00 108 ALA B C 1
ATOM 2244 O O . ALA B 1 108 ? 51.850 -0.901 9.057 1.00 38.96 108 ALA B O 1
ATOM 2246 N N . SER B 1 109 ? 49.654 -0.786 9.606 1.00 38.40 109 SER B N 1
ATOM 2247 C CA . SER B 1 109 ? 49.528 -2.174 10.095 1.00 38.32 109 SER B CA 1
ATOM 2248 C C . SER B 1 109 ? 49.609 -3.248 8.983 1.00 39.13 109 SER B C 1
ATOM 2249 O O . SER B 1 109 ? 50.272 -4.312 9.136 1.00 38.13 109 SER B O 1
ATOM 2252 N N . CYS B 1 110 ? 48.906 -2.985 7.885 1.00 39.13 110 CYS B N 1
ATOM 2253 C CA . CYS B 1 110 ? 48.882 -3.932 6.773 1.00 40.33 110 CYS B CA 1
ATOM 2254 C C . CYS B 1 110 ? 50.280 -4.159 6.266 1.00 40.73 110 CYS B C 1
ATOM 2255 O O . CYS B 1 110 ? 50.666 -5.299 6.021 1.00 41.62 110 CYS B O 1
ATOM 2258 N N . GLN B 1 111 ? 51.008 -3.049 6.116 1.00 41.08 111 GLN B N 1
ATOM 2259 C CA . GLN B 1 111 ? 52.407 -3.009 5.735 1.00 40.96 111 GLN B CA 1
ATOM 2260 C C . GLN B 1 111 ? 53.318 -3.751 6.743 1.00 41.13 111 GLN B C 1
ATOM 2261 O O . GLN B 1 111 ? 54.115 -4.596 6.345 1.00 40.94 111 GLN B O 1
ATOM 2263 N N . LEU B 1 112 ? 53.184 -3.446 8.038 1.00 40.55 112 LEU B N 1
ATOM 2264 C CA . LEU B 1 112 ? 53.967 -4.118 9.086 1.00 39.98 112 LEU B CA 1
ATOM 2265 C C . LEU B 1 112 ? 53.838 -5.632 9.069 1.00 40.94 112 LEU B C 1
ATOM 2266 O O . LEU B 1 112 ? 54.828 -6.357 8.969 1.00 40.29 112 LEU B O 1
ATOM 2271 N N . PHE B 1 113 ? 52.606 -6.112 9.206 1.00 41.62 113 PHE B N 1
ATOM 2272 C CA . PHE B 1 113 ? 52.361 -7.547 9.231 1.00 41.85 113 PHE B CA 1
ATOM 2273 C C . PHE B 1 113 ? 52.395 -8.167 7.833 1.00 42.18 113 PHE B C 1
ATOM 2274 O O . PHE B 1 113 ? 52.295 -9.365 7.716 1.00 42.34 113 PHE B O 1
ATOM 2282 N N . GLY B 1 114 ? 52.547 -7.361 6.786 1.00 42.42 114 GLY B N 1
ATOM 2283 C CA . GLY B 1 114 ? 52.581 -7.894 5.414 1.00 43.22 114 GLY B CA 1
ATOM 2284 C C . GLY B 1 114 ? 51.359 -8.704 4.964 1.00 44.13 114 GLY B C 1
ATOM 2285 O O . GLY B 1 114 ? 51.496 -9.788 4.366 1.00 44.69 114 GLY B O 1
ATOM 2286 N N . GLN B 1 115 ? 50.162 -8.184 5.238 1.00 44.12 115 GLN B N 1
ATOM 2287 C CA . GLN B 1 115 ? 48.889 -8.839 4.869 1.00 43.49 115 GLN B CA 1
ATOM 2288 C C . GLN B 1 115 ? 47.893 -7.731 4.577 1.00 43.62 115 GLN B C 1
ATOM 2289 O O . GLN B 1 115 ? 47.831 -6.740 5.324 1.00 42.65 115 GLN B O 1
ATOM 2295 N N . LYS B 1 116 ? 47.097 -7.894 3.519 1.00 43.88 116 LYS B N 1
ATOM 2296 C CA . LYS B 1 116 ? 45.966 -6.995 3.277 1.00 43.74 116 LYS B CA 1
ATOM 2297 C C . LYS B 1 116 ? 44.983 -7.141 4.432 1.00 43.93 116 LYS B C 1
ATOM 2298 O O . LYS B 1 116 ? 44.907 -8.213 5.066 1.00 43.60 116 LYS B O 1
ATOM 2300 N N . LEU B 1 117 ? 44.231 -6.067 4.692 1.00 44.06 117 LEU B N 1
ATOM 2301 C CA . LEU B 1 117 ? 43.359 -5.948 5.846 1.00 43.88 117 LEU B CA 1
ATOM 2302 C C . LEU B 1 117 ? 42.371 -7.083 5.993 1.00 44.52 117 LEU B C 1
ATOM 2303 O O . LEU B 1 117 ? 42.153 -7.554 7.105 1.00 45.43 117 LEU B O 1
ATOM 2308 N N . ASP B 1 118 ? 41.783 -7.521 4.880 1.00 45.27 118 ASP B N 1
ATOM 2309 C CA . ASP B 1 118 ? 40.872 -8.664 4.822 1.00 45.94 118 ASP B CA 1
ATOM 2310 C C . ASP B 1 118 ? 41.434 -9.886 5.533 1.00 45.72 118 ASP B C 1
ATOM 2311 O O . ASP B 1 118 ? 40.755 -10.516 6.350 1.00 45.39 118 ASP B O 1
ATOM 2316 N N . ARG B 1 119 ? 42.670 -10.235 5.196 1.00 45.60 119 ARG B N 1
ATOM 2317 C CA . ARG B 1 119 ? 43.367 -11.337 5.855 1.00 45.73 119 ARG B CA 1
ATOM 2318 C C . ARG B 1 119 ? 43.785 -11.012 7.295 1.00 46.29 119 ARG B C 1
ATOM 2319 O O . ARG B 1 119 ? 43.710 -11.881 8.167 1.00 46.73 119 ARG B O 1
ATOM 2327 N N . LEU B 1 120 ? 44.209 -9.779 7.561 1.00 45.86 120 LEU B N 1
ATOM 2328 C CA . LEU B 1 120 ? 44.543 -9.404 8.942 1.00 46.34 120 LEU B CA 1
ATOM 2329 C C . LEU B 1 120 ? 43.364 -9.721 9.871 1.00 46.44 120 LEU B C 1
ATOM 2330 O O . LEU B 1 120 ? 43.544 -10.288 10.957 1.00 46.93 120 LEU B O 1
ATOM 2335 N N . ARG B 1 121 ? 42.156 -9.403 9.414 1.00 45.99 121 ARG B N 1
ATOM 2336 C CA . ARG B 1 121 ? 40.927 -9.704 10.143 1.00 45.80 121 ARG B CA 1
ATOM 2337 C C . ARG B 1 121 ? 40.694 -11.193 10.481 1.00 45.21 121 ARG B C 1
ATOM 2338 O O . ARG B 1 121 ? 39.855 -11.516 11.331 1.00 46.24 121 ARG B O 1
ATOM 2346 N N . ASN B 1 122 ? 41.422 -12.113 9.861 1.00 44.07 122 ASN B N 1
ATOM 2347 C CA . ASN B 1 122 ? 41.265 -13.550 10.231 1.00 43.22 122 ASN B CA 1
ATOM 2348 C C . ASN B 1 122 ? 41.991 -13.992 11.543 1.00 42.87 122 ASN B C 1
ATOM 2349 O O . ASN B 1 122 ? 41.710 -15.064 12.134 1.00 42.26 122 ASN B O 1
ATOM 2354 N N . HIS B 1 123 ? 42.878 -13.112 12.003 1.00 42.74 123 HIS B N 1
ATOM 2355 C CA . HIS B 1 123 ? 43.833 -13.373 13.056 1.00 42.72 123 HIS B CA 1
ATOM 2356 C C . HIS B 1 123 ? 43.468 -12.751 14.378 1.00 42.67 123 HIS B C 1
ATOM 2357 O O . HIS B 1 123 ? 42.996 -11.628 14.436 1.00 42.32 123 HIS B O 1
ATOM 2364 N N . THR B 1 124 ? 43.725 -13.507 15.437 1.00 42.96 124 THR B N 1
ATOM 2365 C CA . THR B 1 124 ? 43.888 -12.979 16.777 1.00 42.81 124 THR B CA 1
ATOM 2366 C C . THR B 1 124 ? 45.188 -12.142 16.878 1.00 42.00 124 THR B C 1
ATOM 2367 O O . THR B 1 124 ? 46.111 -12.259 16.090 1.00 41.93 124 THR B O 1
ATOM 2371 N N . ALA B 1 125 ? 45.234 -11.263 17.847 1.00 41.49 125 ALA B N 1
ATOM 2372 C CA . ALA B 1 125 ? 46.409 -10.465 18.062 1.00 41.35 125 ALA B CA 1
ATOM 2373 C C . ALA B 1 125 ? 47.693 -11.307 18.327 1.00 41.91 125 ALA B C 1
ATOM 2374 O O . ALA B 1 125 ? 48.780 -10.946 17.859 1.00 41.97 125 ALA B O 1
ATOM 2376 N N . ALA B 1 126 ? 47.572 -12.408 19.070 1.00 41.61 126 ALA B N 1
ATOM 2377 C CA . ALA B 1 126 ? 48.749 -13.218 19.363 1.00 42.66 126 ALA B CA 1
ATOM 2378 C C . ALA B 1 126 ? 49.244 -14.035 18.183 1.00 42.85 126 ALA B C 1
ATOM 2379 O O . ALA B 1 126 ? 50.240 -14.738 18.308 1.00 44.35 126 ALA B O 1
ATOM 2381 N N . GLN B 1 127 ? 48.547 -13.972 17.049 1.00 43.46 127 GLN B N 1
ATOM 2382 C CA . GLN B 1 127 ? 49.043 -14.607 15.821 1.00 43.99 127 GLN B CA 1
ATOM 2383 C C . GLN B 1 127 ? 49.909 -13.644 15.040 1.00 43.74 127 GLN B C 1
ATOM 2384 O O . GLN B 1 127 ? 50.596 -14.039 14.140 1.00 45.71 127 GLN B O 1
ATOM 2390 N N . LEU B 1 128 ? 49.879 -12.377 15.417 1.00 43.40 128 LEU B N 1
ATOM 2391 C CA . LEU B 1 128 ? 50.529 -11.307 14.686 1.00 42.52 128 LEU B CA 1
ATOM 2392 C C . LEU B 1 128 ? 51.696 -10.681 15.497 1.00 41.98 128 LEU B C 1
ATOM 2393 O O . LEU B 1 128 ? 52.697 -10.239 14.958 1.00 41.25 128 LEU B O 1
ATOM 2398 N N . ILE B 1 129 ? 51.543 -10.652 16.808 1.00 41.46 129 ILE B N 1
ATOM 2399 C CA . ILE B 1 129 ? 52.484 -9.969 17.665 1.00 40.16 129 ILE B CA 1
ATOM 2400 C C . ILE B 1 129 ? 52.856 -10.984 18.733 1.00 40.43 129 ILE B C 1
ATOM 2401 O O . ILE B 1 129 ? 51.975 -11.492 19.452 1.00 39.07 129 ILE B O 1
ATOM 2406 N N . ASN B 1 130 ? 54.150 -11.317 18.813 1.00 41.01 130 ASN B N 1
ATOM 2407 C CA . ASN B 1 130 ? 54.633 -12.165 19.919 1.00 40.93 130 ASN B CA 1
ATOM 2408 C C . ASN B 1 130 ? 54.851 -11.321 21.185 1.00 39.99 130 ASN B C 1
ATOM 2409 O O . ASN B 1 130 ? 54.977 -10.105 21.106 1.00 39.00 130 ASN B O 1
ATOM 2414 N N . GLY B 1 131 ? 54.883 -11.992 22.335 1.00 40.33 131 GLY B N 1
ATOM 2415 C CA . GLY B 1 131 ? 55.377 -11.421 23.605 1.00 40.04 131 GLY B CA 1
ATOM 2416 C C . GLY B 1 131 ? 54.320 -10.726 24.431 1.00 39.89 131 GLY B C 1
ATOM 2417 O O . GLY B 1 131 ? 54.631 -9.940 25.338 1.00 40.36 131 GLY B O 1
ATOM 2418 N N . PHE B 1 132 ? 53.066 -10.974 24.095 1.00 39.07 132 PHE B N 1
ATOM 2419 C CA . PHE B 1 132 ? 51.954 -10.454 24.879 1.00 38.99 132 PHE B CA 1
ATOM 2420 C C . PHE B 1 132 ? 50.755 -11.388 24.795 1.00 38.68 132 PHE B C 1
ATOM 2421 O O . PHE B 1 132 ? 50.349 -11.804 23.694 1.00 38.48 132 PHE B O 1
ATOM 2429 N N . ASN B 1 133 ? 50.199 -11.701 25.963 1.00 37.83 133 ASN B N 1
ATOM 2430 C CA . ASN B 1 133 ? 48.976 -12.510 26.073 1.00 36.76 133 ASN B CA 1
ATOM 2431 C C . ASN B 1 133 ? 47.751 -11.588 25.984 1.00 37.31 133 ASN B C 1
ATOM 2432 O O . ASN B 1 133 ? 47.295 -11.054 26.999 1.00 38.25 133 ASN B O 1
ATOM 2437 N N . PHE B 1 134 ? 47.247 -11.355 24.755 1.00 37.11 134 PHE B N 1
ATOM 2438 C CA . PHE B 1 134 ? 46.202 -10.346 24.498 1.00 36.35 134 PHE B CA 1
ATOM 2439 C C . PHE B 1 134 ? 44.884 -10.838 25.082 1.00 36.27 134 PHE B C 1
ATOM 2440 O O . PHE B 1 134 ? 44.117 -10.069 25.681 1.00 36.70 134 PHE B O 1
ATOM 2448 N N . LEU B 1 135 ? 44.638 -12.133 24.929 1.00 34.96 135 LEU B N 1
ATOM 2449 C CA . LEU B 1 135 ? 43.365 -12.715 25.315 1.00 35.60 135 LEU B CA 1
ATOM 2450 C C . LEU B 1 135 ? 43.254 -12.727 26.838 1.00 35.31 135 LEU B C 1
ATOM 2451 O O . LEU B 1 135 ? 42.257 -12.232 27.400 1.00 36.24 135 LEU B O 1
ATOM 2456 N N . ARG B 1 136 ? 44.287 -13.227 27.501 1.00 35.37 136 ARG B N 1
ATOM 2457 C CA . ARG B 1 136 ? 44.375 -13.156 28.979 1.00 36.46 136 ARG B CA 1
ATOM 2458 C C . ARG B 1 136 ? 44.168 -11.751 29.559 1.00 36.64 136 ARG B C 1
ATOM 2459 O O . ARG B 1 136 ? 43.422 -11.584 30.516 1.00 38.61 136 ARG B O 1
ATOM 2467 N N . TRP B 1 137 ? 44.829 -10.755 28.993 1.00 37.16 137 TRP B N 1
ATOM 2468 C CA . TRP B 1 137 ? 44.672 -9.370 29.452 1.00 38.39 137 TRP B CA 1
ATOM 2469 C C . TRP B 1 137 ? 43.235 -8.845 29.261 1.00 38.37 137 TRP B C 1
ATOM 2470 O O . TRP B 1 137 ? 42.712 -8.111 30.129 1.00 37.59 137 TRP B O 1
ATOM 2481 N N . LEU B 1 138 ? 42.617 -9.249 28.151 1.00 39.14 138 LEU B N 1
ATOM 2482 C CA . LEU B 1 138 ? 41.184 -8.987 27.847 1.00 40.47 138 LEU B CA 1
ATOM 2483 C C . LEU B 1 138 ? 40.220 -9.576 28.878 1.00 41.60 138 LEU B C 1
ATOM 2484 O O . LEU B 1 138 ? 39.227 -8.939 29.274 1.00 41.98 138 LEU B O 1
ATOM 2489 N N . GLU B 1 139 ? 40.514 -10.789 29.327 1.00 41.63 139 GLU B N 1
ATOM 2490 C CA . GLU B 1 139 ? 39.661 -11.442 30.297 1.00 42.04 139 GLU B CA 1
ATOM 2491 C C . GLU B 1 139 ? 39.996 -10.969 31.713 1.00 41.42 139 GLU B C 1
ATOM 2492 O O . GLU B 1 139 ? 39.434 -11.468 32.646 1.00 41.68 139 GLU B O 1
ATOM 2498 N N . SER B 1 140 ? 40.905 -10.009 31.877 1.00 41.93 140 SER B N 1
ATOM 2499 C CA . SER B 1 140 ? 41.234 -9.482 33.227 1.00 42.49 140 SER B CA 1
ATOM 2500 C C . SER B 1 140 ? 40.282 -8.403 33.619 1.00 42.59 140 SER B C 1
ATOM 2501 O O . SER B 1 140 ? 40.350 -7.912 34.757 1.00 44.13 140 SER B O 1
ATOM 2504 N N . GLU B 1 141 ? 39.401 -8.036 32.699 1.00 42.89 141 GLU B N 1
ATOM 2505 C CA . GLU B 1 141 ? 38.550 -6.844 32.828 1.00 43.61 141 GLU B CA 1
ATOM 2506 C C . GLU B 1 141 ? 39.446 -5.646 33.065 1.00 43.15 141 GLU B C 1
ATOM 2507 O O . GLU B 1 141 ? 39.310 -4.976 34.075 1.00 42.65 141 GLU B O 1
ATOM 2513 N N . PRO B 1 142 ? 40.365 -5.365 32.113 1.00 43.88 142 PRO B N 1
ATOM 2514 C CA . PRO B 1 142 ? 41.351 -4.279 32.415 1.00 44.17 142 PRO B CA 1
ATOM 2515 C C . PRO B 1 142 ? 40.657 -2.891 32.468 1.00 44.16 142 PRO B C 1
ATOM 2516 O O . PRO B 1 142 ? 39.712 -2.662 31.728 1.00 43.55 142 PRO B O 1
ATOM 2520 N N . GLN B 1 143 ? 41.136 -1.987 33.320 1.00 44.35 143 GLN B N 1
ATOM 2521 C CA . GLN B 1 143 ? 40.594 -0.639 33.375 1.00 45.25 143 GLN B CA 1
ATOM 2522 C C . GLN B 1 143 ? 41.514 0.328 32.669 1.00 45.80 143 GLN B C 1
ATOM 2523 O O . GLN B 1 143 ? 41.064 1.342 32.126 1.00 46.33 143 GLN B O 1
ATOM 2529 N N . ASP B 1 144 ? 42.810 0.005 32.695 1.00 45.64 144 ASP B N 1
ATOM 2530 C CA . ASP B 1 144 ? 43.874 0.932 32.354 1.00 45.28 144 ASP B CA 1
ATOM 2531 C C . ASP B 1 144 ? 44.510 0.470 31.057 1.00 44.16 144 ASP B C 1
ATOM 2532 O O . ASP B 1 144 ? 44.342 -0.671 30.665 1.00 42.94 144 ASP B O 1
ATOM 2537 N N . SER B 1 145 ? 45.204 1.386 30.383 1.00 44.19 145 SER B N 1
ATOM 2538 C CA . SER B 1 145 ? 46.144 1.048 29.315 1.00 43.67 145 SER B CA 1
ATOM 2539 C C . SER B 1 145 ? 47.343 0.193 29.779 1.00 43.80 145 SER B C 1
ATOM 2540 O O . SER B 1 145 ? 47.814 0.295 30.913 1.00 43.58 145 SER B O 1
ATOM 2543 N N . HIS B 1 146 ? 47.864 -0.622 28.870 1.00 43.92 146 HIS B N 1
ATOM 2544 C CA . HIS B 1 146 ? 49.045 -1.390 29.143 1.00 43.72 146 HIS B CA 1
ATOM 2545 C C . HIS B 1 146 ? 50.085 -1.149 28.084 1.00 44.10 146 HIS B C 1
ATOM 2546 O O . HIS B 1 146 ? 49.797 -1.163 26.890 1.00 44.78 146 HIS B O 1
ATOM 2553 N N . ASN B 1 147 ? 51.313 -0.959 28.545 1.00 44.64 147 ASN B N 1
ATOM 2554 C CA . ASN B 1 147 ? 52.514 -0.898 27.697 1.00 43.54 147 ASN B CA 1
ATOM 2555 C C . ASN B 1 147 ? 53.451 -2.087 27.840 1.00 43.51 147 ASN B C 1
ATOM 2556 O O . ASN B 1 147 ? 53.838 -2.489 28.951 1.00 43.85 147 ASN B O 1
ATOM 2561 N N . GLU B 1 148 ? 53.842 -2.585 26.677 1.00 43.21 148 GLU B N 1
ATOM 2562 C CA . GLU B 1 148 ? 54.651 -3.728 26.495 1.00 43.36 148 GLU B CA 1
ATOM 2563 C C . GLU B 1 148 ? 55.640 -3.389 25.363 1.00 43.98 148 GLU B C 1
ATOM 2564 O O . GLU B 1 148 ? 55.231 -2.789 24.339 1.00 43.40 148 GLU B O 1
ATOM 2570 N N . HIS B 1 149 ? 56.915 -3.782 25.541 1.00 42.71 149 HIS B N 1
ATOM 2571 C CA . HIS B 1 149 ? 57.904 -3.798 24.464 1.00 42.67 149 HIS B CA 1
ATOM 2572 C C . HIS B 1 149 ? 57.773 -5.103 23.718 1.00 42.31 149 HIS B C 1
ATOM 2573 O O . HIS B 1 149 ? 57.807 -6.161 24.313 1.00 42.66 149 HIS B O 1
ATOM 2580 N N . VAL B 1 150 ? 57.551 -5.019 22.411 1.00 42.66 150 VAL B N 1
ATOM 2581 C CA . VAL B 1 150 ? 57.352 -6.200 21.576 1.00 41.45 150 VAL B CA 1
ATOM 2582 C C . VAL B 1 150 ? 58.310 -6.119 20.378 1.00 41.02 150 VAL B C 1
ATOM 2583 O O . VAL B 1 150 ? 58.791 -5.029 20.037 1.00 39.87 150 VAL B O 1
ATOM 2587 N N . VAL B 1 151 ? 58.632 -7.265 19.777 1.00 40.22 151 VAL B N 1
ATOM 2588 C CA . VAL B 1 151 ? 59.467 -7.282 18.577 1.00 40.69 151 VAL B CA 1
ATOM 2589 C C . VAL B 1 151 ? 58.609 -7.887 17.503 1.00 40.97 151 VAL B C 1
ATOM 2590 O O . VAL B 1 151 ? 57.999 -8.943 17.703 1.00 40.63 151 VAL B O 1
ATOM 2594 N N . ILE B 1 152 ? 58.503 -7.159 16.395 1.00 41.25 152 ILE B N 1
ATOM 2595 C CA . ILE B 1 152 ? 57.689 -7.554 15.247 1.00 41.05 152 ILE B CA 1
ATOM 2596 C C . ILE B 1 152 ? 58.568 -7.472 14.012 1.00 41.36 152 ILE B C 1
ATOM 2597 O O . ILE B 1 152 ? 59.049 -6.395 13.630 1.00 39.80 152 ILE B O 1
ATOM 2602 N N . ASN B 1 153 ? 58.827 -8.648 13.443 1.00 43.00 153 ASN B N 1
ATOM 2603 C CA . ASN B 1 153 ? 59.683 -8.790 12.270 1.00 44.70 153 ASN B CA 1
ATOM 2604 C C . ASN B 1 153 ? 61.060 -8.172 12.538 1.00 45.56 153 ASN B C 1
ATOM 2605 O O . ASN B 1 153 ? 61.615 -7.458 11.701 1.00 45.53 153 ASN B O 1
ATOM 2610 N N . GLY B 1 154 ? 61.591 -8.440 13.730 1.00 46.08 154 GLY B N 1
ATOM 2611 C CA . GLY B 1 154 ? 62.872 -7.882 14.132 1.00 47.11 154 GLY B CA 1
ATOM 2612 C C . GLY B 1 154 ? 62.944 -6.383 14.411 1.00 47.41 154 GLY B C 1
ATOM 2613 O O . GLY B 1 154 ? 64.035 -5.880 14.671 1.00 48.19 154 GLY B O 1
ATOM 2614 N N . GLN B 1 155 ? 61.815 -5.673 14.354 1.00 46.75 155 GLN B N 1
ATOM 2615 C CA . GLN B 1 155 ? 61.735 -4.233 14.699 1.00 46.92 155 GLN B CA 1
ATOM 2616 C C . GLN B 1 155 ? 61.126 -4.068 16.092 1.00 46.11 155 GLN B C 1
ATOM 2617 O O . GLN B 1 155 ? 60.079 -4.670 16.396 1.00 46.61 155 GLN B O 1
ATOM 2623 N N . ASN B 1 156 ? 61.773 -3.266 16.936 1.00 44.72 156 ASN B N 1
ATOM 2624 C CA . ASN B 1 156 ? 61.303 -3.039 18.301 1.00 44.15 156 ASN B CA 1
ATOM 2625 C C . ASN B 1 156 ? 60.229 -1.964 18.398 1.00 42.55 156 ASN B C 1
ATOM 2626 O O . ASN B 1 156 ? 60.395 -0.857 17.861 1.00 42.61 156 ASN B O 1
ATOM 2631 N N . PHE B 1 157 ? 59.153 -2.279 19.118 1.00 41.38 157 PHE B N 1
ATOM 2632 C CA . PHE B 1 157 ? 58.019 -1.359 19.294 1.00 40.05 157 PHE B CA 1
ATOM 2633 C C . PHE B 1 157 ? 57.650 -1.276 20.776 1.00 39.92 157 PHE B C 1
ATOM 2634 O O . PHE B 1 157 ? 57.801 -2.254 21.512 1.00 39.47 157 PHE B O 1
ATOM 2642 N N . LEU B 1 158 ? 57.231 -0.079 21.194 1.00 39.60 158 LEU B N 1
ATOM 2643 C CA . LEU B 1 158 ? 56.424 0.136 22.381 1.00 40.23 158 LEU B CA 1
ATOM 2644 C C . LEU B 1 158 ? 54.952 -0.018 21.935 1.00 40.16 158 LEU B C 1
ATOM 2645 O O . LEU B 1 158 ? 54.512 0.552 20.914 1.00 39.34 158 LEU B O 1
ATOM 2650 N N . MET B 1 159 ? 54.243 -0.880 22.659 1.00 40.11 159 MET B N 1
ATOM 2651 C CA . MET B 1 159 ? 52.861 -1.269 22.354 1.00 39.45 159 MET B CA 1
ATOM 2652 C C . MET B 1 159 ? 52.051 -0.795 23.507 1.00 38.45 159 MET B C 1
ATOM 2653 O O . MET B 1 159 ? 52.310 -1.148 24.661 1.00 37.42 159 MET B O 1
ATOM 2658 N N . GLU B 1 160 ? 51.072 0.026 23.180 1.00 38.58 160 GLU B N 1
ATOM 2659 C CA . GLU B 1 160 ? 50.079 0.459 24.128 1.00 39.18 160 GLU B CA 1
ATOM 2660 C C . GLU B 1 160 ? 48.739 -0.140 23.659 1.00 39.50 160 GLU B C 1
ATOM 2661 O O . GLU B 1 160 ? 48.309 0.060 22.519 1.00 39.56 160 GLU B O 1
ATOM 2667 N N . ILE B 1 161 ? 48.125 -0.921 24.533 1.00 39.59 161 ILE B N 1
ATOM 2668 C CA . ILE B 1 161 ? 46.824 -1.490 24.279 1.00 38.15 161 ILE B CA 1
ATOM 2669 C C . ILE B 1 161 ? 45.860 -0.944 25.316 1.00 38.68 161 ILE B C 1
ATOM 2670 O O . ILE B 1 161 ? 46.129 -0.993 26.513 1.00 38.38 161 ILE B O 1
ATOM 2675 N N . THR B 1 162 ? 44.728 -0.408 24.835 1.00 39.11 162 THR B N 1
ATOM 2676 C CA . THR B 1 162 ? 43.782 0.325 25.668 1.00 38.36 162 THR B CA 1
ATOM 2677 C C . THR B 1 162 ? 42.398 -0.329 25.550 1.00 39.66 162 THR B C 1
ATOM 2678 O O . THR B 1 162 ? 42.011 -0.681 24.446 1.00 40.02 162 THR B O 1
ATOM 2682 N N . PRO B 1 163 ? 41.644 -0.447 26.681 1.00 40.76 163 PRO B N 1
ATOM 2683 C CA . PRO B 1 163 ? 40.295 -1.009 26.703 1.00 41.74 163 PRO B CA 1
ATOM 2684 C C . PRO B 1 163 ? 39.237 -0.063 26.020 1.00 43.26 163 PRO B C 1
ATOM 2685 O O . PRO B 1 163 ? 39.283 1.169 26.189 1.00 43.59 163 PRO B O 1
ATOM 2689 N N . VAL B 1 164 ? 38.323 -0.639 25.238 1.00 43.89 164 VAL B N 1
ATOM 2690 C CA . VAL B 1 164 ? 37.352 0.152 24.471 1.00 45.48 164 VAL B CA 1
ATOM 2691 C C . VAL B 1 164 ? 35.943 -0.029 25.059 1.00 46.65 164 VAL B C 1
ATOM 2692 O O . VAL B 1 164 ? 35.472 -1.152 25.159 1.00 47.06 164 VAL B O 1
ATOM 2696 N N . TYR B 1 165 ? 35.380 1.081 25.562 1.00 49.26 165 TYR B N 1
ATOM 2697 C CA . TYR B 1 165 ? 33.924 1.324 25.908 1.00 49.66 165 TYR B CA 1
ATOM 2698 C C . TYR B 1 165 ? 33.478 0.452 27.087 1.00 50.25 165 TYR B C 1
ATOM 2699 O O . TYR B 1 165 ? 34.272 0.252 28.053 1.00 49.92 165 TYR B O 1
ATOM 2708 N N . LEU B 1 166 ? 32.236 -0.062 27.027 1.00 49.38 166 LEU B N 1
ATOM 2709 C CA . LEU B 1 166 ? 31.738 -1.029 28.028 1.00 48.82 166 LEU B CA 1
ATOM 2710 C C . LEU B 1 166 ? 32.117 -2.490 27.743 1.00 47.73 166 LEU B C 1
ATOM 2711 O O . LEU B 1 166 ? 31.262 -3.323 27.447 1.00 49.84 166 LEU B O 1
ATOM 2716 N N . GLN B 1 167 ? 33.365 -2.774 28.084 1.00 46.51 167 GLN B N 1
ATOM 2717 C CA . GLN B 1 167 ? 34.3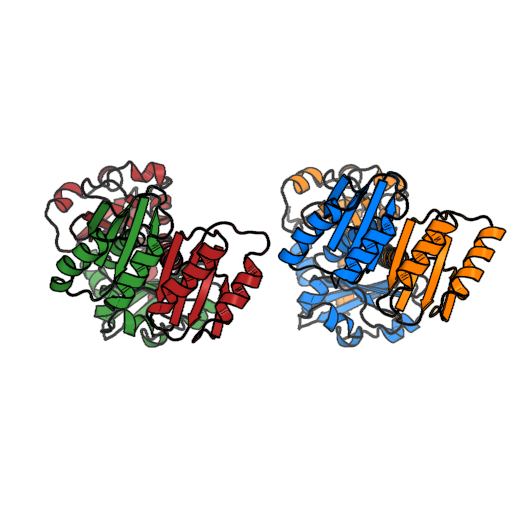03 -3.692 27.434 1.00 45.33 167 GLN B CA 1
ATOM 2718 C C . GLN B 1 167 ? 33.846 -4.348 26.139 1.00 43.07 167 GLN B C 1
ATOM 2719 O O . GLN B 1 167 ? 33.128 -5.313 26.161 1.00 41.19 167 GLN B O 1
ATOM 2725 N N . ASP B 1 168 ? 34.308 -3.858 25.003 1.00 42.26 168 ASP B N 1
ATOM 2726 C CA . ASP B 1 168 ? 34.055 -4.572 23.762 1.00 42.25 168 ASP B CA 1
ATOM 2727 C C . ASP B 1 168 ? 35.300 -4.979 23.017 1.00 40.82 168 ASP B C 1
ATOM 2728 O O . ASP B 1 168 ? 35.244 -5.730 22.060 1.00 37.96 168 ASP B O 1
ATOM 2733 N N . GLU B 1 169 ? 36.428 -4.470 23.474 1.00 20.00 169 GLU B N 1
ATOM 2734 C CA . GLU B 1 169 ? 37.707 -4.988 23.065 1.00 20.00 169 GLU B CA 1
ATOM 2735 C C . GLU B 1 169 ? 38.764 -3.982 23.399 1.00 20.00 169 GLU B C 1
ATOM 2736 O O . GLU B 1 169 ? 38.828 -3.488 24.503 1.00 37.22 169 GLU B O 1
ATOM 2738 N N . ASN B 1 170 ? 39.603 -3.693 22.423 1.00 37.73 170 ASN B N 1
ATOM 2739 C CA . ASN B 1 170 ? 40.789 -2.922 22.675 1.00 38.06 170 ASN B CA 1
ATOM 2740 C C . ASN B 1 170 ? 41.390 -2.273 21.455 1.00 38.54 170 ASN B C 1
ATOM 2741 O O . ASN B 1 170 ? 41.294 -2.763 20.346 1.00 38.53 170 ASN B O 1
ATOM 2743 N N . ASP B 1 171 ? 42.034 -1.155 21.714 1.00 38.88 171 ASP B N 1
ATOM 2744 C CA . ASP B 1 171 ? 42.756 -0.430 20.757 1.00 40.37 171 ASP B CA 1
ATOM 2745 C C . ASP B 1 171 ? 44.274 -0.663 20.942 1.00 39.90 171 ASP B C 1
ATOM 2746 O O . ASP B 1 171 ? 44.784 -0.485 22.042 1.00 38.69 171 ASP B O 1
ATOM 2751 N N . GLN B 1 172 ? 44.970 -1.029 19.869 1.00 40.04 172 GLN B N 1
ATOM 2752 C CA . GLN B 1 172 ? 46.399 -1.217 19.884 1.00 41.20 172 GLN B CA 1
ATOM 2753 C C . GLN B 1 172 ? 47.144 -0.188 19.045 1.00 42.55 172 GLN B C 1
ATOM 2754 O O . GLN B 1 172 ? 46.847 0.022 17.866 1.00 43.37 172 GLN B O 1
ATOM 2756 N N . HIS B 1 173 ? 48.161 0.403 19.649 1.00 43.08 173 HIS B N 1
ATOM 2757 C CA . HIS B 1 173 ? 48.997 1.442 19.040 1.00 45.59 173 HIS B CA 1
ATOM 2758 C C . HIS B 1 173 ? 50.435 0.935 19.119 1.00 45.34 173 HIS B C 1
ATOM 2759 O O . HIS B 1 173 ? 50.886 0.551 20.201 1.00 44.65 173 HIS B O 1
ATOM 2766 N N . VAL B 1 174 ? 51.142 0.859 17.990 1.00 45.91 174 VAL B N 1
ATOM 2767 C CA . VAL B 1 174 ? 52.554 0.506 18.054 1.00 45.64 174 VAL B CA 1
ATOM 2768 C C . VAL B 1 174 ? 53.451 1.659 17.556 1.00 45.59 174 VAL B C 1
ATOM 2769 O O . VAL B 1 174 ? 53.244 2.234 16.477 1.00 45.31 174 VAL B O 1
ATOM 2773 N N . LEU B 1 175 ? 54.443 1.997 18.382 1.00 45.40 175 LEU B N 1
ATOM 2774 C CA . LEU B 1 175 ? 55.405 3.060 18.097 1.00 44.98 175 LEU B CA 1
ATOM 2775 C C . LEU B 1 175 ? 56.817 2.471 17.986 1.00 44.73 175 LEU B C 1
ATOM 2776 O O . LEU B 1 175 ? 57.269 1.852 18.933 1.00 45.24 175 LEU B O 1
ATOM 2781 N N . THR B 1 176 ? 57.513 2.670 16.872 1.00 44.66 176 THR B N 1
ATOM 2782 C CA . THR B 1 176 ? 58.901 2.210 16.761 1.00 45.22 176 THR B CA 1
ATOM 2783 C C . THR B 1 176 ? 59.802 2.676 17.901 1.00 45.48 176 THR B C 1
ATOM 2784 O O . THR B 1 176 ? 59.969 3.865 18.115 1.00 45.39 176 THR B O 1
ATOM 2786 N N . ALA B 1 178 ? 60.621 1.912 19.083 1.00 41.80 178 ALA B N 1
ATOM 2787 C CA . ALA B 1 178 ? 61.530 2.397 20.100 1.00 42.48 178 ALA B CA 1
ATOM 2788 C C . ALA B 1 178 ? 62.546 3.355 19.415 1.00 42.21 178 ALA B C 1
ATOM 2789 O O . ALA B 1 178 ? 63.017 4.319 20.009 1.00 42.72 178 ALA B O 1
ATOM 2791 N N . VAL B 1 179 ? 62.803 3.129 18.130 1.00 42.00 179 VAL B N 1
ATOM 2792 C CA . VAL B 1 179 ? 63.885 3.831 17.422 1.00 41.37 179 VAL B CA 1
ATOM 2793 C C . VAL B 1 179 ? 63.437 5.186 16.837 1.00 41.18 179 VAL B C 1
ATOM 2794 O O . VAL B 1 179 ? 64.186 6.153 16.945 1.00 40.58 179 VAL B O 1
ATOM 2798 N N . VAL B 1 180 ? 62.249 5.245 16.203 1.00 41.18 180 VAL B N 1
ATOM 2799 C CA . VAL B 1 180 ? 61.700 6.524 15.719 1.00 41.29 180 VAL B CA 1
ATOM 2800 C C . VAL B 1 180 ? 61.519 7.478 16.889 1.00 40.47 180 VAL B C 1
ATOM 2801 O O . VAL B 1 180 ? 61.819 8.669 16.758 1.00 41.33 180 VAL B O 1
ATOM 2805 N N . MET B 1 181 ? 60.996 6.960 18.006 1.00 39.41 181 MET B N 1
ATOM 2806 C CA . MET B 1 181 ? 60.910 7.715 19.272 1.00 39.93 181 MET B CA 1
ATOM 2807 C C . MET B 1 181 ? 62.223 8.391 19.682 1.00 37.85 181 MET B C 1
ATOM 2808 O O . MET B 1 181 ? 62.227 9.566 19.962 1.00 37.73 181 MET B O 1
ATOM 2813 N N . LEU B 1 182 ? 63.342 7.654 19.722 1.00 37.56 182 LEU B N 1
ATOM 2814 C CA . LEU B 1 182 ? 64.634 8.249 20.082 1.00 36.92 182 LEU B CA 1
ATOM 2815 C C . LEU B 1 182 ? 65.069 9.314 19.096 1.00 36.38 182 LEU B C 1
ATOM 2816 O O . LEU B 1 182 ? 65.491 10.382 19.497 1.00 35.52 182 LEU B O 1
ATOM 2818 N N . ARG B 1 183 ? 64.906 9.035 17.811 1.00 36.49 183 ARG B N 1
ATOM 2819 C CA . ARG B 1 183 ? 65.138 9.993 16.729 1.00 38.17 183 ARG B CA 1
ATOM 2820 C C . ARG B 1 183 ? 64.332 11.307 16.872 1.00 38.63 183 ARG B C 1
ATOM 2821 O O . ARG B 1 183 ? 64.860 12.417 16.648 1.00 38.11 183 ARG B O 1
ATOM 2829 N N . SER B 1 184 ? 63.058 11.166 17.234 1.00 38.77 184 SER B N 1
ATOM 2830 C CA . SER B 1 184 ? 62.157 12.302 17.504 1.00 39.14 184 SER B CA 1
ATOM 2831 C C . SER B 1 184 ? 62.531 13.098 18.773 1.00 38.49 184 SER B C 1
ATOM 2832 O O . SER B 1 184 ? 62.508 14.328 18.763 1.00 38.00 184 SER B O 1
ATOM 2835 N N . THR B 1 185 ? 62.835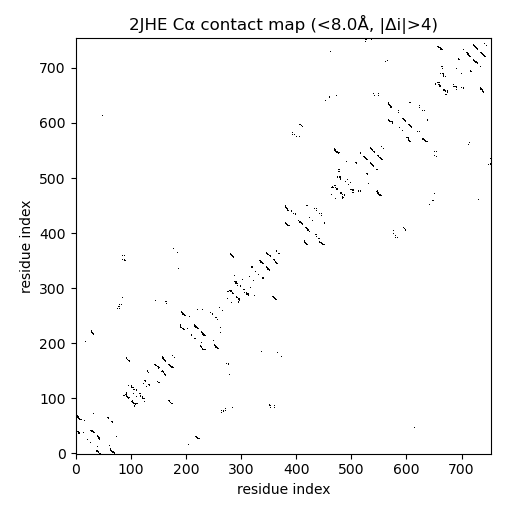 12.389 19.847 1.00 38.30 185 THR B N 1
ATOM 2836 C CA . THR B 1 185 ? 63.244 13.032 21.073 1.00 37.75 185 THR B CA 1
ATOM 2837 C C . THR B 1 185 ? 64.657 13.614 20.968 1.00 37.65 185 THR B C 1
ATOM 2838 O O . THR B 1 185 ? 64.969 14.583 21.632 1.00 37.39 185 THR B O 1
ATOM 2842 N N . ILE B 1 186 ? 65.484 13.049 20.095 1.00 37.12 186 ILE B N 1
ATOM 2843 C CA . ILE B 1 186 ? 66.761 13.671 19.707 1.00 36.78 186 ILE B CA 1
ATOM 2844 C C . ILE B 1 186 ? 66.616 14.957 18.855 1.00 37.03 186 ILE B C 1
ATOM 2845 O O . ILE B 1 186 ? 67.361 15.953 19.069 1.00 35.54 186 ILE B O 1
ATOM 2847 N N . ARG B 1 187 ? 65.671 14.937 17.903 1.00 37.35 187 ARG B N 1
ATOM 2848 C CA . ARG B 1 187 ? 65.321 16.135 17.107 1.00 37.51 187 ARG B CA 1
ATOM 2849 C C . ARG B 1 187 ? 64.728 17.232 17.991 1.00 37.87 187 ARG B C 1
ATOM 2850 O O . ARG B 1 187 ? 65.112 18.408 17.882 1.00 38.37 187 ARG B O 1
ATOM 2852 N N . MET B 1 188 ? 63.838 16.844 18.898 1.00 38.21 188 MET B N 1
ATOM 2853 C CA . MET B 1 188 ? 63.259 17.768 19.897 1.00 38.70 188 MET B CA 1
ATOM 2854 C C . MET B 1 188 ? 64.284 18.673 20.598 1.00 39.02 188 MET B C 1
ATOM 2855 O O . MET B 1 188 ? 63.960 19.798 20.991 1.00 39.03 188 MET B O 1
ATOM 2857 N N . GLY B 1 189 ? 65.517 18.180 20.746 1.00 39.69 189 GLY B N 1
ATOM 2858 C CA . GLY B 1 189 ? 66.658 18.996 21.195 1.00 39.77 189 GLY B CA 1
ATOM 2859 C C . GLY B 1 189 ? 67.010 20.207 20.334 1.00 40.72 189 GLY B C 1
ATOM 2860 O O . GLY B 1 189 ? 67.727 21.070 20.812 1.00 40.34 189 GLY B O 1
ATOM 2861 N N . ARG B 1 190 ? 66.514 20.274 19.077 1.00 42.08 190 ARG B N 1
ATOM 2862 C CA . ARG B 1 190 ? 66.522 21.504 18.212 1.00 42.33 190 ARG B CA 1
ATOM 2863 C C . ARG B 1 190 ? 65.430 21.590 17.063 1.00 43.03 190 ARG B C 1
ATOM 2864 O O . ARG B 1 190 ? 65.621 22.193 15.977 1.00 42.07 190 ARG B O 1
ATOM 2867 N N . MET C 1 1 ? 8.619 11.002 71.985 1.00 52.27 1 MET C N 1
ATOM 2868 C CA . MET C 1 1 ? 7.810 9.785 72.249 1.00 53.31 1 MET C CA 1
ATOM 2869 C C . MET C 1 1 ? 7.571 8.994 70.971 1.00 52.84 1 MET C C 1
ATOM 2870 O O . MET C 1 1 ? 7.511 9.596 69.889 1.00 52.21 1 MET C O 1
ATOM 2875 N N . ARG C 1 2 ? 7.438 7.658 71.109 1.00 52.18 2 ARG C N 1
ATOM 2876 C CA . ARG C 1 2 ? 7.021 6.762 70.012 1.00 51.21 2 ARG C CA 1
ATOM 2877 C C . ARG C 1 2 ? 5.760 5.962 70.352 1.00 50.54 2 ARG C C 1
ATOM 2878 O O . ARG C 1 2 ? 5.689 5.359 71.407 1.00 50.10 2 ARG C O 1
ATOM 2886 N N . LEU C 1 3 ? 4.766 5.957 69.459 1.00 49.57 3 LEU C N 1
ATOM 2887 C CA . LEU C 1 3 ? 3.595 5.076 69.626 1.00 47.82 3 LEU C CA 1
ATOM 2888 C C . LEU C 1 3 ? 3.546 4.048 68.516 1.00 46.84 3 LEU C C 1
ATOM 2889 O O . LEU C 1 3 ? 3.981 4.303 67.396 1.00 46.03 3 LEU C O 1
ATOM 2894 N N . GLU C 1 4 ? 3.005 2.885 68.848 1.00 46.61 4 GLU C N 1
ATOM 2895 C CA . GLU C 1 4 ? 2.738 1.846 67.876 1.00 46.48 4 GLU C CA 1
ATOM 2896 C C . GLU C 1 4 ? 1.228 1.546 67.825 1.00 46.84 4 GLU C C 1
ATOM 2897 O O . GLU C 1 4 ? 0.651 1.080 68.826 1.00 46.55 4 GLU C O 1
ATOM 2903 N N . VAL C 1 5 ? 0.610 1.855 66.669 1.00 46.42 5 VAL C N 1
ATOM 2904 C CA . VAL C 1 5 ? -0.809 1.633 66.431 1.00 45.02 5 VAL C CA 1
ATOM 2905 C C . VAL C 1 5 ? -0.980 0.333 65.647 1.00 45.08 5 VAL C C 1
ATOM 2906 O O . VAL C 1 5 ? -0.570 0.232 64.490 1.00 43.20 5 VAL C O 1
ATOM 2910 N N . PHE C 1 6 ? -1.565 -0.661 66.316 1.00 44.54 6 PHE C N 1
ATOM 2911 C CA . PHE C 1 6 ? -1.891 -1.940 65.730 1.00 44.77 6 PHE C CA 1
ATOM 2912 C C . PHE C 1 6 ? -3.213 -1.738 65.023 1.00 45.07 6 PHE C C 1
ATOM 2913 O O . PHE C 1 6 ? -4.148 -1.184 65.603 1.00 44.18 6 PHE C O 1
ATOM 2921 N N . CYS C 1 7 ? -3.296 -2.156 63.773 1.00 45.57 7 CYS C N 1
ATOM 2922 C CA . CYS C 1 7 ? -4.556 -2.010 63.095 1.00 47.86 7 CYS C CA 1
ATOM 2923 C C . CYS C 1 7 ? -4.897 -3.106 62.079 1.00 48.40 7 CYS C C 1
ATOM 2924 O O . CYS C 1 7 ? -4.049 -3.884 61.667 1.00 48.61 7 CYS C O 1
ATOM 2927 N N . GLU C 1 8 ? -6.161 -3.172 61.707 1.00 49.67 8 GLU C N 1
ATOM 2928 C CA . GLU C 1 8 ? -6.586 -4.019 60.603 1.00 51.68 8 GLU C CA 1
ATOM 2929 C C . GLU C 1 8 ? -6.156 -3.371 59.301 1.00 51.28 8 GLU C C 1
ATOM 2930 O O . GLU C 1 8 ? -5.974 -2.159 59.212 1.00 50.83 8 GLU C O 1
ATOM 2936 N N . ASP C 1 9 ? -5.975 -4.193 58.293 1.00 52.30 9 ASP C N 1
ATOM 2937 C CA . ASP C 1 9 ? -5.810 -3.681 56.949 1.00 53.51 9 ASP C CA 1
ATOM 2938 C C . ASP C 1 9 ? -7.166 -3.084 56.538 1.00 53.78 9 ASP C C 1
ATOM 2939 O O . ASP C 1 9 ? -8.097 -3.819 56.145 1.00 54.62 9 ASP C O 1
ATOM 2944 N N . ARG C 1 10 ? -7.307 -1.770 56.681 1.00 52.93 10 ARG C N 1
ATOM 2945 C CA . ARG C 1 10 ? -8.465 -1.105 56.109 1.00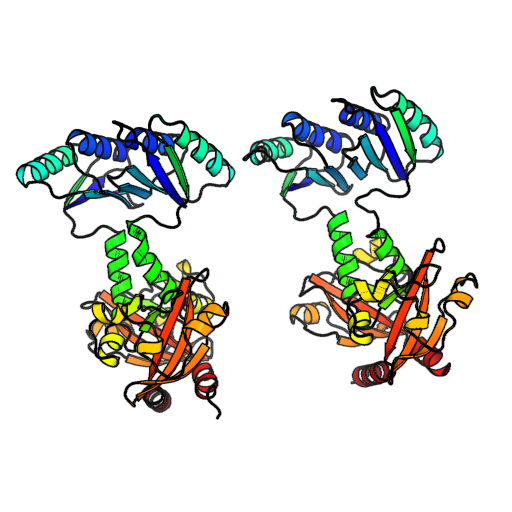 52.33 10 ARG C CA 1
ATOM 2946 C C . ARG C 1 10 ? -8.090 0.241 55.554 1.00 50.91 10 ARG C C 1
ATOM 2947 O O . ARG C 1 10 ? -7.283 0.953 56.153 1.00 51.38 10 ARG C O 1
ATOM 2955 N N . LEU C 1 11 ? -8.634 0.541 54.373 1.00 48.59 11 LEU C N 1
ATOM 2956 C CA . LEU C 1 11 ? -8.407 1.801 53.663 1.00 46.37 11 LEU C CA 1
ATOM 2957 C C . LEU C 1 11 ? -8.967 2.930 54.501 1.00 45.56 11 LEU C C 1
ATOM 2958 O O . LEU C 1 11 ? -10.019 2.782 55.137 1.00 46.00 11 LEU C O 1
ATOM 2963 N N . GLY C 1 12 ? -8.311 4.068 54.462 1.00 44.62 12 GLY C N 1
ATOM 2964 C CA . GLY C 1 12 ? -8.805 5.247 55.148 1.00 44.05 12 GLY C CA 1
ATOM 2965 C C . GLY C 1 12 ? -8.282 5.466 56.567 1.00 43.52 12 GLY C C 1
ATOM 2966 O O . GLY C 1 12 ? -8.395 6.566 57.101 1.00 42.79 12 GLY C O 1
ATOM 2967 N N . LEU C 1 13 ? -7.783 4.402 57.190 1.00 41.99 13 LEU C N 1
ATOM 2968 C CA . LEU C 1 13 ? -7.309 4.454 58.534 1.00 41.70 13 LEU C CA 1
ATOM 2969 C C . LEU C 1 13 ? -6.199 5.503 58.791 1.00 42.04 13 LEU C C 1
ATOM 2970 O O . LEU C 1 13 ? -6.293 6.317 59.758 1.00 42.45 13 LEU C O 1
ATOM 2975 N N . THR C 1 14 ? -5.182 5.476 57.955 1.00 41.05 14 THR C N 1
ATOM 2976 C CA . THR C 1 14 ? -3.966 6.278 58.117 1.00 43.48 14 THR C CA 1
ATOM 2977 C C . THR C 1 14 ? -4.239 7.761 58.072 1.00 43.40 14 THR C C 1
ATOM 2978 O O . THR C 1 14 ? -3.760 8.491 58.917 1.00 44.34 14 THR C O 1
ATOM 2982 N N . ARG C 1 15 ? -5.070 8.154 57.114 1.00 43.29 15 ARG C N 1
ATOM 2983 C CA . ARG C 1 15 ? -5.526 9.509 56.904 1.00 42.46 15 ARG C CA 1
ATOM 2984 C C . ARG C 1 15 ? -6.374 9.971 58.078 1.00 43.02 15 ARG C C 1
ATOM 2985 O O . ARG C 1 15 ? -6.231 11.094 58.526 1.00 44.05 15 ARG C O 1
ATOM 2993 N N . GLU C 1 16 ? -7.247 9.097 58.570 1.00 42.73 16 GLU C N 1
ATOM 2994 C CA . GLU C 1 16 ? -8.046 9.384 59.755 1.00 43.96 16 GLU C CA 1
ATOM 2995 C C . GLU C 1 16 ? -7.196 9.624 61.008 1.00 42.99 16 GLU C C 1
ATOM 2996 O O . GLU C 1 16 ? -7.479 10.540 61.778 1.00 43.65 16 GLU C O 1
ATOM 3002 N N . LEU C 1 17 ? -6.177 8.786 61.215 1.00 42.94 17 LEU C N 1
ATOM 3003 C CA . LEU C 1 17 ? -5.100 8.989 62.228 1.00 42.14 17 LEU C CA 1
ATOM 3004 C C . LEU C 1 17 ? -4.436 10.373 62.132 1.00 41.23 17 LEU C C 1
ATOM 3005 O O . LEU C 1 17 ? -4.237 11.075 63.143 1.00 40.98 17 LEU C O 1
ATOM 3010 N N . LEU C 1 18 ? -4.025 10.706 60.922 1.00 40.14 18 LEU C N 1
ATOM 3011 C CA . LEU C 1 18 ? -3.328 11.970 60.642 1.00 41.24 18 LEU C CA 1
ATOM 3012 C C . LEU C 1 18 ? -4.183 13.198 60.879 1.00 41.65 18 LEU C C 1
ATOM 3013 O O . LEU C 1 18 ? -3.698 14.169 61.438 1.00 42.49 18 LEU C O 1
ATOM 3018 N N . ASP C 1 19 ? -5.437 13.183 60.422 1.00 40.79 19 ASP C N 1
ATOM 3019 C CA . ASP C 1 19 ? -6.342 14.267 60.760 1.00 40.58 19 ASP C CA 1
ATOM 3020 C C . ASP C 1 19 ? -6.598 14.356 62.249 1.00 39.64 19 ASP C C 1
ATOM 3021 O O . ASP C 1 19 ? -6.761 15.443 62.779 1.00 39.45 19 ASP C O 1
ATOM 3026 N N . LEU C 1 20 ? -6.681 13.230 62.936 1.00 39.01 20 LEU C N 1
ATOM 3027 C CA . LEU C 1 20 ? -6.831 13.317 64.425 1.00 39.44 20 LEU C CA 1
ATOM 3028 C C . LEU C 1 20 ? -5.607 14.078 65.031 1.00 39.53 20 LEU C C 1
ATOM 3029 O O . LEU C 1 20 ? -5.757 15.076 65.730 1.00 39.27 20 LEU C O 1
ATOM 3034 N N . LEU C 1 21 ? -4.399 13.645 64.685 1.00 40.49 21 LEU C N 1
ATOM 3035 C CA . LEU C 1 21 ? -3.143 14.335 65.148 1.00 41.88 21 LEU C CA 1
ATOM 3036 C C . LEU C 1 21 ? -3.073 15.828 64.770 1.00 42.58 21 LEU C C 1
ATOM 3037 O O . LEU C 1 21 ? -2.636 16.671 65.560 1.00 42.04 21 LEU C O 1
ATOM 3042 N N . VAL C 1 22 ? -3.532 16.165 63.570 1.00 44.12 22 VAL C N 1
ATOM 3043 C CA . VAL C 1 22 ? -3.735 17.590 63.213 1.00 45.32 22 VAL C CA 1
ATOM 3044 C C . VAL C 1 22 ? -4.730 18.317 64.152 1.00 45.76 22 VAL C C 1
ATOM 3045 O O . VAL C 1 22 ? -4.382 19.341 64.758 1.00 46.32 22 VAL C O 1
ATOM 3049 N N . LEU C 1 23 ? -5.948 17.802 64.285 1.00 46.02 23 LEU C N 1
ATOM 3050 C CA . LEU C 1 23 ? -6.941 18.428 65.177 1.00 46.59 23 LEU C CA 1
ATOM 3051 C C . LEU C 1 23 ? -6.421 18.641 66.640 1.00 46.75 23 LEU C C 1
ATOM 3052 O O . LEU C 1 23 ? -6.761 19.624 67.336 1.00 46.35 23 LEU C O 1
ATOM 3057 N N . ARG C 1 24 ? -5.638 17.689 67.121 1.00 45.81 24 ARG C N 1
ATOM 3058 C CA . ARG C 1 24 ? -5.117 17.799 68.460 1.00 46.98 24 ARG C CA 1
ATOM 3059 C C . ARG C 1 24 ? -3.811 18.629 68.534 1.00 46.47 24 ARG C C 1
ATOM 3060 O O . ARG C 1 24 ? -3.268 18.815 69.594 1.00 46.68 24 ARG C O 1
ATOM 3068 N N . GLY C 1 25 ? -3.323 19.115 67.401 1.00 46.30 25 GLY C N 1
ATOM 3069 C CA . GLY C 1 25 ? -2.092 19.894 67.353 1.00 45.79 25 GLY C CA 1
ATOM 3070 C C . GLY C 1 25 ? -0.795 19.177 67.720 1.00 44.97 25 GLY C C 1
ATOM 3071 O O . GLY C 1 25 ? 0.140 19.825 68.122 1.00 45.70 25 GLY C O 1
ATOM 3072 N N . ILE C 1 26 ? -0.719 17.862 67.534 1.00 44.87 26 ILE C N 1
ATOM 3073 C CA . ILE C 1 26 ? 0.455 17.056 67.902 1.00 43.91 26 ILE C CA 1
ATOM 3074 C C . ILE C 1 26 ? 1.663 17.357 67.053 1.00 43.83 26 ILE C C 1
ATOM 3075 O O . ILE C 1 26 ? 1.570 17.548 65.832 1.00 42.44 26 ILE C O 1
ATOM 3080 N N . ASP C 1 27 ? 2.814 17.421 67.729 1.00 42.48 27 ASP C N 1
ATOM 3081 C CA . ASP C 1 27 ? 4.079 17.707 67.076 1.00 40.40 27 ASP C CA 1
ATOM 3082 C C . ASP C 1 27 ? 4.679 16.404 66.489 1.00 39.64 27 ASP C C 1
ATOM 3083 O O . ASP C 1 27 ? 5.553 15.784 67.089 1.00 39.14 27 ASP C O 1
ATOM 3088 N N . LEU C 1 28 ? 4.175 16.013 65.321 1.00 38.13 28 LEU C N 1
ATOM 3089 C CA . LEU C 1 28 ? 4.521 14.774 64.640 1.00 35.92 28 LEU C CA 1
ATOM 3090 C C . LEU C 1 28 ? 5.753 14.973 63.739 1.00 34.40 28 LEU C C 1
ATOM 3091 O O . LEU C 1 28 ? 5.828 15.932 62.978 1.00 34.55 28 LEU C O 1
ATOM 3096 N N . ARG C 1 29 ? 6.753 14.122 63.902 1.00 32.12 29 ARG C N 1
ATOM 3097 C CA . ARG C 1 29 ? 7.979 14.270 63.149 1.00 32.79 29 ARG C CA 1
ATOM 3098 C C . ARG C 1 29 ? 8.170 13.146 62.164 1.00 31.62 29 ARG C C 1
ATOM 3099 O O . ARG C 1 29 ? 8.933 13.260 61.245 1.00 32.48 29 ARG C O 1
ATOM 3107 N N . GLY C 1 30 ? 7.431 12.074 62.343 1.00 32.63 30 GLY C N 1
ATOM 3108 C CA . GLY C 1 30 ? 7.641 10.882 61.586 1.00 34.43 30 GLY C CA 1
ATOM 3109 C C . GLY C 1 30 ? 6.452 9.974 61.716 1.00 36.39 30 GLY C C 1
ATOM 3110 O O . GLY C 1 30 ? 5.787 9.924 62.764 1.00 35.83 30 GLY C O 1
ATOM 3111 N N . ILE C 1 31 ? 6.199 9.261 60.621 1.00 37.66 31 ILE C N 1
ATOM 3112 C CA . ILE C 1 31 ? 5.285 8.144 60.613 1.00 39.71 31 ILE C CA 1
ATOM 3113 C C . ILE C 1 31 ? 5.855 7.062 59.712 1.00 40.61 31 ILE C C 1
ATOM 3114 O O . ILE C 1 31 ? 6.334 7.308 58.608 1.00 40.06 31 ILE C O 1
ATOM 3119 N N . GLU C 1 32 ? 5.812 5.835 60.196 1.00 41.58 32 GLU C N 1
ATOM 3120 C CA . GLU C 1 32 ? 6.284 4.723 59.382 1.00 41.14 32 GLU C CA 1
ATOM 3121 C C . GLU C 1 32 ? 5.245 3.635 59.407 1.00 41.00 32 GLU C C 1
ATOM 3122 O O . GLU C 1 32 ? 4.629 3.413 60.439 1.00 39.29 32 GLU C O 1
ATOM 3128 N N . ILE C 1 33 ? 5.071 2.953 58.280 1.00 42.99 33 ILE C N 1
ATOM 3129 C CA . ILE C 1 33 ? 4.064 1.889 58.150 1.00 44.97 33 ILE C CA 1
ATOM 3130 C C . ILE C 1 33 ? 4.736 0.530 57.990 1.00 46.50 33 ILE C C 1
ATOM 3131 O O . ILE C 1 33 ? 5.511 0.290 57.061 1.00 46.58 33 ILE C O 1
ATOM 3136 N N . ASP C 1 34 ? 4.419 -0.353 58.922 1.00 48.63 34 ASP C N 1
ATOM 3137 C CA . ASP C 1 34 ? 4.761 -1.766 58.837 1.00 50.72 34 ASP C CA 1
ATOM 3138 C C . ASP C 1 34 ? 3.617 -2.518 58.115 1.00 51.66 34 ASP C C 1
ATOM 3139 O O . ASP C 1 34 ? 2.441 -2.394 58.506 1.00 52.36 34 ASP C O 1
ATOM 3144 N N . PRO C 1 35 ? 3.943 -3.290 57.051 1.00 52.51 35 PRO C N 1
ATOM 3145 C CA . PRO C 1 35 ? 2.912 -4.090 56.350 1.00 52.88 35 PRO C CA 1
ATOM 3146 C C . PRO C 1 35 ? 2.072 -5.022 57.255 1.00 53.12 35 PRO C C 1
ATOM 3147 O O . PRO C 1 35 ? 0.849 -5.088 57.094 1.00 53.49 35 PRO C O 1
ATOM 3151 N N . ILE C 1 36 ? 2.722 -5.728 58.187 1.00 53.01 36 ILE C N 1
ATOM 3152 C CA . ILE C 1 36 ? 2.044 -6.675 59.097 1.00 52.31 36 ILE C CA 1
ATOM 3153 C C . ILE C 1 36 ? 0.870 -6.094 59.929 1.00 51.75 36 ILE C C 1
ATOM 3154 O O . ILE C 1 36 ? 0.169 -6.849 60.605 1.00 51.82 36 ILE C O 1
ATOM 3156 N N . GLY C 1 37 ? 0.650 -4.776 59.858 1.00 50.49 37 GLY C N 1
ATOM 3157 C CA . GLY C 1 37 ? -0.495 -4.126 60.517 1.00 48.52 37 GLY C CA 1
ATOM 3158 C C . GLY C 1 37 ? -0.168 -3.129 61.612 1.00 46.99 37 GLY C C 1
ATOM 3159 O O . GLY C 1 37 ? -0.886 -3.049 62.613 1.00 47.21 37 GLY C O 1
ATOM 3160 N N . ARG C 1 38 ? 0.913 -2.368 61.425 1.00 45.35 38 ARG C N 1
ATOM 3161 C CA . ARG C 1 38 ? 1.410 -1.426 62.446 1.00 43.32 38 ARG C CA 1
ATOM 3162 C C . ARG C 1 38 ? 1.823 -0.092 61.845 1.00 41.70 38 ARG C C 1
ATOM 3163 O O . ARG C 1 38 ? 2.533 -0.047 60.849 1.00 41.15 38 ARG C O 1
ATOM 3171 N N . ILE C 1 39 ? 1.387 0.990 62.486 1.00 40.24 39 ILE C N 1
ATOM 3172 C CA . ILE C 1 39 ? 1.875 2.355 62.212 1.00 38.66 39 ILE C CA 1
ATOM 3173 C C . ILE C 1 39 ? 2.723 2.889 63.411 1.00 37.82 39 ILE C C 1
ATOM 3174 O O . ILE C 1 39 ? 2.357 2.720 64.583 1.00 36.34 39 ILE C O 1
ATOM 3179 N N . TYR C 1 40 ? 3.843 3.523 63.096 1.00 36.82 40 TYR C N 1
ATOM 3180 C CA . TYR C 1 40 ? 4.705 4.141 64.098 1.00 37.17 40 TYR C CA 1
ATOM 3181 C C . TYR C 1 40 ? 4.657 5.621 64.005 1.00 36.54 40 TYR C C 1
ATOM 3182 O O . TYR C 1 40 ? 4.683 6.176 62.903 1.00 35.60 40 TYR C O 1
ATOM 3191 N N . LEU C 1 41 ? 4.557 6.220 65.186 1.00 35.10 41 LEU C N 1
ATOM 3192 C CA . LEU C 1 41 ? 4.393 7.622 65.351 1.00 35.40 41 LEU C CA 1
ATOM 3193 C C . LEU C 1 41 ? 5.531 8.172 66.222 1.00 37.08 41 LEU C C 1
ATOM 3194 O O . LEU C 1 41 ? 5.694 7.794 67.407 1.00 37.58 41 LEU C O 1
ATOM 3199 N N . ASN C 1 42 ? 6.281 9.098 65.644 1.00 37.56 42 ASN C N 1
ATOM 3200 C CA . ASN C 1 42 ? 7.309 9.837 66.361 1.00 39.62 42 ASN C CA 1
ATOM 3201 C C . ASN C 1 42 ? 6.776 11.239 66.714 1.00 41.44 42 ASN C C 1
ATOM 3202 O O . ASN C 1 42 ? 6.468 12.034 65.820 1.00 41.80 42 ASN C O 1
ATOM 3207 N N . PHE C 1 43 ? 6.604 11.547 67.989 1.00 44.04 43 PHE C N 1
ATOM 3208 C CA . PHE C 1 43 ? 6.342 12.961 68.323 1.00 47.88 43 PHE C CA 1
ATOM 3209 C C . PHE C 1 43 ? 7.416 13.537 69.212 1.00 49.71 43 PHE C C 1
ATOM 3210 O O . PHE C 1 43 ? 7.995 12.831 70.034 1.00 50.68 43 PHE C O 1
ATOM 3218 N N . ALA C 1 44 ? 7.642 14.834 69.081 1.00 51.56 44 ALA C N 1
ATOM 3219 C CA . ALA C 1 44 ? 8.382 15.544 70.102 1.00 53.50 44 ALA C CA 1
ATOM 3220 C C . ALA C 1 44 ? 7.454 15.888 71.299 1.00 54.80 44 ALA C C 1
ATOM 3221 O O . ALA C 1 44 ? 6.611 15.083 71.724 1.00 56.75 44 ALA C O 1
ATOM 3223 N N . GLU C 1 45 ? 7.586 17.102 71.808 1.00 55.46 45 GLU C N 1
ATOM 3224 C CA . GLU C 1 45 ? 7.037 17.548 73.075 1.00 54.75 45 GLU C CA 1
ATOM 3225 C C . GLU C 1 45 ? 5.556 17.155 73.445 1.00 54.90 45 GLU C C 1
ATOM 3226 O O . GLU C 1 45 ? 4.695 18.058 73.688 1.00 55.58 45 GLU C O 1
ATOM 3232 N N . LEU C 1 46 ? 5.227 15.850 73.508 1.00 52.70 46 LEU C N 1
ATOM 3233 C CA . LEU C 1 46 ? 3.894 15.508 74.022 1.00 50.57 46 LEU C CA 1
ATOM 3234 C C . LEU C 1 46 ? 3.916 15.387 75.512 1.00 48.94 46 LEU C C 1
ATOM 3235 O O . LEU C 1 46 ? 4.510 14.456 76.076 1.00 47.92 46 LEU C O 1
ATOM 3240 N N . GLU C 1 47 ? 3.247 16.337 76.157 1.00 47.77 47 GLU C N 1
ATOM 3241 C CA . GLU C 1 47 ? 3.195 16.327 77.579 1.00 46.03 47 GLU C CA 1
ATOM 3242 C C . GLU C 1 47 ? 2.427 15.098 78.046 1.00 44.78 47 GLU C C 1
ATOM 3243 O O . GLU C 1 47 ? 1.355 14.747 77.522 1.00 43.30 47 GLU C O 1
ATOM 3249 N N . PHE C 1 48 ? 3.046 14.415 79.004 1.00 42.72 48 PHE C N 1
ATOM 3250 C CA . PHE C 1 48 ? 2.707 13.053 79.355 1.00 42.18 48 PHE C CA 1
ATOM 3251 C C . PHE C 1 48 ? 1.213 12.880 79.748 1.00 42.05 48 PHE C C 1
ATOM 3252 O O . PHE C 1 48 ? 0.597 11.869 79.402 1.00 41.10 48 PHE C O 1
ATOM 3260 N N . GLU C 1 49 ? 0.658 13.888 80.438 1.00 41.57 49 GLU C N 1
ATOM 3261 C CA . GLU C 1 49 ? -0.775 13.929 80.762 1.00 41.28 49 GLU C CA 1
ATOM 3262 C C . GLU C 1 49 ? -1.752 14.201 79.589 1.00 41.45 49 GLU C C 1
ATOM 3263 O O . GLU C 1 49 ? -2.962 14.231 79.782 1.00 40.58 49 GLU C O 1
ATOM 3269 N N . SER C 1 50 ? -1.218 14.418 78.389 1.00 42.58 50 SER C N 1
ATOM 3270 C CA . SER C 1 50 ? -2.044 14.406 77.150 1.00 44.66 50 SER C CA 1
ATOM 3271 C C . SER C 1 50 ? -2.060 13.030 76.538 1.00 44.13 50 SER C C 1
ATOM 3272 O O . SER C 1 50 ? -2.907 12.736 75.711 1.00 45.61 50 SER C O 1
ATOM 3275 N N . PHE C 1 51 ? -1.147 12.170 76.982 1.00 44.55 51 PHE C N 1
ATOM 3276 C CA . PHE C 1 51 ? -0.959 10.857 76.374 1.00 44.03 51 PHE C CA 1
ATOM 3277 C C . PHE C 1 51 ? -2.189 9.924 76.501 1.00 43.87 51 PHE C C 1
ATOM 3278 O O . PHE C 1 51 ? -2.619 9.356 75.485 1.00 42.77 51 PHE C O 1
ATOM 3286 N N . SER C 1 52 ? -2.723 9.743 77.728 1.00 42.98 52 SER C N 1
ATOM 3287 C CA . SER C 1 52 ? -3.990 9.016 77.966 1.00 42.39 52 SER C CA 1
ATOM 3288 C C . SER C 1 52 ? -5.101 9.404 76.963 1.00 42.57 52 SER C C 1
ATOM 3289 O O . SER C 1 52 ? -5.649 8.580 76.218 1.00 40.41 52 SER C O 1
ATOM 3292 N N . SER C 1 53 ? -5.398 10.694 76.957 1.00 43.37 53 SER C N 1
ATOM 3293 C CA . SER C 1 53 ? -6.508 11.273 76.232 1.00 45.04 53 SER C CA 1
ATOM 3294 C C . SER C 1 53 ? -6.324 11.143 74.726 1.00 45.66 53 SER C C 1
ATOM 3295 O O . SER C 1 53 ? -7.294 11.012 73.964 1.00 46.40 53 SER C O 1
ATOM 3298 N N . LEU C 1 54 ? -5.077 11.149 74.276 1.00 45.32 54 LEU C N 1
ATOM 3299 C CA . LEU C 1 54 ? -4.842 11.083 72.846 1.00 44.54 54 LEU C CA 1
ATOM 3300 C C . LEU C 1 54 ? -5.026 9.655 72.372 1.00 43.84 54 LEU C C 1
ATOM 3301 O O . LEU C 1 54 ? -5.512 9.409 71.275 1.00 42.68 54 LEU C O 1
ATOM 3306 N N . MET C 1 55 ? -4.644 8.732 73.239 1.00 43.37 55 MET C N 1
ATOM 3307 C CA . MET C 1 55 ? -4.691 7.299 72.974 1.00 44.48 55 MET C CA 1
ATOM 3308 C C . MET C 1 55 ? -6.113 6.739 72.947 1.00 42.37 55 MET C C 1
ATOM 3309 O O . MET C 1 55 ? -6.399 5.838 72.139 1.00 41.92 55 MET C O 1
ATOM 3314 N N . ALA C 1 56 ? -6.987 7.284 73.798 1.00 40.80 56 ALA C N 1
ATOM 3315 C CA . ALA C 1 56 ? -8.417 7.040 73.723 1.00 41.05 56 ALA C CA 1
ATOM 3316 C C . ALA C 1 56 ? -9.050 7.431 72.371 1.00 41.30 56 ALA C C 1
ATOM 3317 O O . ALA C 1 56 ? -9.863 6.706 71.860 1.00 41.12 56 ALA C O 1
ATOM 3319 N N . GLU C 1 57 ? -8.661 8.576 71.814 1.00 41.25 57 GLU C N 1
ATOM 3320 C CA . GLU C 1 57 ? -9.146 9.052 70.522 1.00 42.27 57 GLU C CA 1
ATOM 3321 C C . GLU C 1 57 ? -8.692 8.189 69.347 1.00 42.64 57 GLU C C 1
ATOM 3322 O O . GLU C 1 57 ? -9.483 7.849 68.467 1.00 44.07 57 GLU C O 1
ATOM 3328 N N . ILE C 1 58 ? -7.405 7.837 69.347 1.00 41.74 58 ILE C N 1
ATOM 3329 C CA . ILE C 1 58 ? -6.825 6.870 68.423 1.00 38.96 58 ILE C CA 1
ATOM 3330 C C . ILE C 1 58 ? -7.562 5.539 68.406 1.00 39.85 58 ILE C C 1
ATOM 3331 O O . ILE C 1 58 ? -7.675 4.904 67.344 1.00 38.94 58 ILE C O 1
ATOM 3336 N N . ARG C 1 59 ? -7.991 5.089 69.594 1.00 39.82 59 ARG C N 1
ATOM 3337 C CA . ARG C 1 59 ? -8.727 3.867 69.736 1.00 41.61 59 ARG C CA 1
ATOM 3338 C C . ARG C 1 59 ? -10.195 3.928 69.142 1.00 41.88 59 ARG C C 1
ATOM 3339 O O . ARG C 1 59 ? -10.828 2.894 69.009 1.00 40.33 59 ARG C O 1
ATOM 3347 N N . ARG C 1 60 ? -10.691 5.131 68.832 1.00 41.90 60 ARG C N 1
ATOM 3348 C CA . ARG C 1 60 ? -12.004 5.346 68.213 1.00 43.17 60 ARG C CA 1
ATOM 3349 C C . ARG C 1 60 ? -11.930 5.380 66.693 1.00 43.49 60 ARG C C 1
ATOM 3350 O O . ARG C 1 60 ? -12.929 5.579 66.037 1.00 43.85 60 ARG C O 1
ATOM 3358 N N . ILE C 1 61 ? -10.724 5.253 66.149 1.00 44.11 61 ILE C N 1
ATOM 3359 C CA . ILE C 1 61 ? -10.518 5.148 64.736 1.00 42.82 61 ILE C CA 1
ATOM 3360 C C . ILE C 1 61 ? -10.770 3.715 64.264 1.00 44.65 61 ILE C C 1
ATOM 3361 O O . ILE C 1 61 ? -10.170 2.744 64.779 1.00 44.33 61 ILE C O 1
ATOM 3366 N N . ALA C 1 62 ? -11.695 3.606 63.290 1.00 45.16 62 ALA C N 1
ATOM 3367 C CA . ALA C 1 62 ? -12.206 2.344 62.751 1.00 44.98 62 ALA C CA 1
ATOM 3368 C C . ALA C 1 62 ? -11.082 1.466 62.251 1.00 44.16 62 ALA C C 1
ATOM 3369 O O . ALA C 1 62 ? -10.278 1.911 61.448 1.00 44.86 62 ALA C O 1
ATOM 3371 N N . GLY C 1 63 ? -11.019 0.237 62.757 1.00 43.93 63 GLY C N 1
ATOM 3372 C CA . GLY C 1 63 ? -9.939 -0.695 62.431 1.00 44.66 63 GLY C CA 1
ATOM 3373 C C . GLY C 1 63 ? -8.666 -0.554 63.268 1.00 45.10 63 GLY C C 1
ATOM 3374 O O . GLY C 1 63 ? -7.730 -1.333 63.104 1.00 45.12 63 GLY C O 1
ATOM 3375 N N . VAL C 1 64 ? -8.611 0.421 64.173 1.00 44.92 64 VAL C N 1
ATOM 3376 C CA . VAL C 1 64 ? -7.483 0.437 65.091 1.00 46.00 64 VAL C CA 1
ATOM 3377 C C . VAL C 1 64 ? -7.846 -0.588 66.098 1.00 46.55 64 VAL C C 1
ATOM 3378 O O . VAL C 1 64 ? -8.986 -0.605 66.541 1.00 47.63 64 VAL C O 1
ATOM 3382 N N . THR C 1 65 ? -6.910 -1.484 66.412 1.00 47.35 65 THR C N 1
ATOM 3383 C CA . THR C 1 65 ? -7.147 -2.494 67.456 1.00 47.35 65 THR C CA 1
ATOM 3384 C C . THR C 1 65 ? -6.475 -2.212 68.796 1.00 47.52 65 THR C C 1
ATOM 3385 O O . THR C 1 65 ? -7.009 -2.587 69.834 1.00 47.91 65 THR C O 1
ATOM 3389 N N . ASP C 1 66 ? -5.318 -1.546 68.787 1.00 47.25 66 ASP C N 1
ATOM 3390 C CA . ASP C 1 66 ? -4.606 -1.211 70.035 1.00 47.01 66 ASP C CA 1
ATOM 3391 C C . ASP C 1 66 ? -3.572 -0.115 69.706 1.00 46.22 66 ASP C C 1
ATOM 3392 O O . ASP C 1 66 ? -3.257 0.075 68.543 1.00 44.83 66 ASP C O 1
ATOM 3397 N N . VAL C 1 67 ? -3.124 0.633 70.714 1.00 45.89 67 VAL C N 1
ATOM 3398 C CA . VAL C 1 67 ? -1.965 1.546 70.636 1.00 45.69 67 VAL C CA 1
ATOM 3399 C C . VAL C 1 67 ? -1.139 1.260 71.878 1.00 46.04 67 VAL C C 1
ATOM 3400 O O . VAL C 1 67 ? -1.719 1.035 72.934 1.00 45.04 67 VAL C O 1
ATOM 3404 N N . ARG C 1 68 ? 0.191 1.290 71.761 1.00 47.12 68 ARG C N 1
ATOM 3405 C CA . ARG C 1 68 ? 1.124 1.219 72.907 1.00 47.71 68 ARG C CA 1
ATOM 3406 C C . ARG C 1 68 ? 2.394 2.049 72.652 1.00 48.01 68 ARG C C 1
ATOM 3407 O O . ARG C 1 68 ? 2.790 2.210 71.495 1.00 48.96 68 ARG C O 1
ATOM 3415 N N . THR C 1 69 ? 3.046 2.569 73.695 1.00 47.51 69 THR C N 1
ATOM 3416 C CA . THR C 1 69 ? 4.315 3.287 73.488 1.00 47.04 69 THR C CA 1
ATOM 3417 C C . THR C 1 69 ? 5.379 2.307 73.081 1.00 46.57 69 THR C C 1
ATOM 3418 O O . THR C 1 69 ? 5.248 1.132 73.319 1.00 46.56 69 THR C O 1
ATOM 3422 N N . VAL C 1 70 ? 6.458 2.799 72.499 1.00 46.46 70 VAL C N 1
ATOM 3423 C CA . VAL C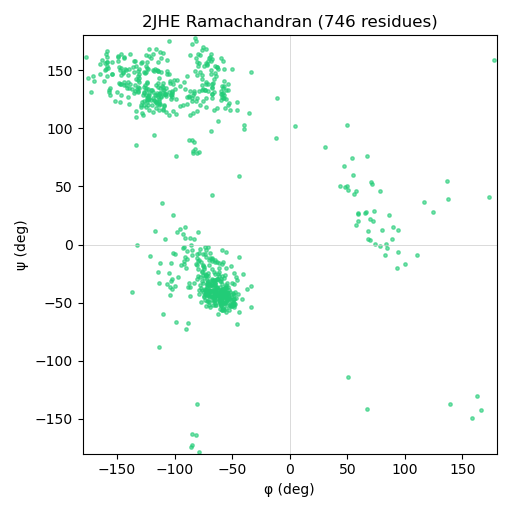 1 70 ? 7.446 1.930 71.913 1.00 46.84 70 VAL C CA 1
ATOM 3424 C C . VAL C 1 70 ? 8.811 2.610 72.057 1.00 47.97 70 VAL C C 1
ATOM 3425 O O . VAL C 1 70 ? 8.865 3.819 72.205 1.00 48.63 70 VAL C O 1
ATOM 3429 N N . PRO C 1 71 ? 9.912 1.843 72.121 1.00 49.00 71 PRO C N 1
ATOM 3430 C CA . PRO C 1 71 ? 11.099 2.613 72.455 1.00 49.65 71 PRO C CA 1
ATOM 3431 C C . PRO C 1 71 ? 11.535 3.495 71.311 1.00 49.93 71 PRO C C 1
ATOM 3432 O O . PRO C 1 71 ? 11.747 4.700 71.525 1.00 50.62 71 PRO C O 1
ATOM 3436 N N . TRP C 1 72 ? 11.626 2.909 70.119 1.00 49.73 72 TRP C N 1
ATOM 3437 C CA . TRP C 1 72 ? 12.075 3.602 68.912 1.00 49.83 72 TRP C CA 1
ATOM 3438 C C . TRP C 1 72 ? 11.242 3.213 67.691 1.00 49.48 72 TRP C C 1
ATOM 3439 O O . TRP C 1 72 ? 10.532 2.227 67.726 1.00 48.88 72 TRP C O 1
ATOM 3441 N N . MET C 1 73 ? 11.341 4.015 66.625 1.00 50.07 73 MET C N 1
ATOM 3442 C CA . MET C 1 73 ? 10.868 3.651 65.285 1.00 50.37 73 MET C CA 1
ATOM 3443 C C . MET C 1 73 ? 11.762 2.530 64.766 1.00 50.79 73 MET C C 1
ATOM 3444 O O . MET C 1 73 ? 12.820 2.272 65.349 1.00 51.45 73 MET C O 1
ATOM 3449 N N . PRO C 1 74 ? 11.327 1.817 63.711 1.00 50.81 74 PRO C N 1
ATOM 3450 C CA . PRO C 1 74 ? 12.256 0.906 63.058 1.00 51.13 74 PRO C CA 1
ATOM 3451 C C . PRO C 1 74 ? 13.354 1.603 62.237 1.00 51.65 74 PRO C C 1
ATOM 3452 O O . PRO C 1 74 ? 14.462 1.062 62.131 1.00 51.48 74 PRO C O 1
ATOM 3456 N N . SER C 1 75 ? 13.065 2.782 61.674 1.00 52.61 75 SER C N 1
ATOM 3457 C CA . SER C 1 75 ? 14.090 3.569 60.946 1.00 54.42 75 SER C CA 1
ATOM 3458 C C . SER C 1 75 ? 15.249 4.128 61.813 1.00 55.78 75 SER C C 1
ATOM 3459 O O . SER C 1 75 ? 16.426 3.933 61.462 1.00 55.97 75 SER C O 1
ATOM 3462 N N . GLU C 1 76 ? 14.926 4.832 62.908 1.00 57.10 76 GLU C N 1
ATOM 3463 C CA . GLU C 1 76 ? 15.956 5.240 63.900 1.00 58.69 76 GLU C CA 1
ATOM 3464 C C . GLU C 1 76 ? 16.615 4.027 64.578 1.00 59.90 76 GLU C C 1
ATOM 3465 O O . GLU C 1 76 ? 17.803 4.079 64.939 1.00 59.78 76 GLU C O 1
ATOM 3471 N N . ARG C 1 77 ? 15.865 2.930 64.710 1.00 61.03 77 ARG C N 1
ATOM 3472 C CA . ARG C 1 77 ? 16.378 1.739 65.368 1.00 62.54 77 ARG C CA 1
ATOM 3473 C C . ARG C 1 77 ? 17.838 1.413 65.045 1.00 63.76 77 ARG C C 1
ATOM 3474 O O . ARG C 1 77 ? 18.184 0.847 63.982 1.00 63.81 77 ARG C O 1
ATOM 3482 N N . GLU C 1 78 ? 18.687 1.819 65.989 1.00 64.48 78 GLU C N 1
ATOM 3483 C CA . GLU C 1 78 ? 20.023 1.260 66.182 1.00 64.67 78 GLU C CA 1
ATOM 3484 C C . GLU C 1 78 ? 21.156 1.822 65.298 1.00 64.47 78 GLU C C 1
ATOM 3485 O O . GLU C 1 78 ? 22.315 1.424 65.417 1.00 64.99 78 GLU C O 1
ATOM 3491 N N . HIS C 1 79 ? 20.809 2.777 64.441 1.00 64.15 79 HIS C N 1
ATOM 3492 C CA . HIS C 1 79 ? 21.727 3.871 64.145 1.00 63.83 79 HIS C CA 1
ATOM 3493 C C . HIS C 1 79 ? 21.697 4.765 65.397 1.00 63.00 79 HIS C C 1
ATOM 3494 O O . HIS C 1 79 ? 22.487 5.712 65.521 1.00 62.88 79 HIS C O 1
ATOM 3501 N N . LEU C 1 80 ? 20.767 4.433 66.310 1.00 61.53 80 LEU C N 1
ATOM 3502 C CA . LEU C 1 80 ? 20.816 4.857 67.712 1.00 60.11 80 LEU C CA 1
ATOM 3503 C C . LEU C 1 80 ? 21.757 3.982 68.549 1.00 58.66 80 LEU C C 1
ATOM 3504 O O . LEU C 1 80 ? 22.296 4.439 69.551 1.00 58.76 80 LEU C O 1
ATOM 3509 N N . ALA C 1 81 ? 21.913 2.711 68.185 1.00 57.07 81 ALA C N 1
ATOM 3510 C CA . ALA C 1 81 ? 22.795 1.829 68.947 1.00 54.92 81 ALA C CA 1
ATOM 3511 C C . ALA C 1 81 ? 24.266 2.174 68.700 1.00 53.15 81 ALA C C 1
ATOM 3512 O O . ALA C 1 81 ? 25.060 2.162 69.627 1.00 52.73 81 ALA C O 1
ATOM 3514 N N . LEU C 1 82 ? 24.589 2.472 67.443 1.00 51.66 82 LEU C N 1
ATOM 3515 C CA . LEU C 1 82 ? 25.874 3.007 67.021 1.00 50.33 82 LEU C CA 1
ATOM 3516 C C . LEU C 1 82 ? 26.156 4.351 67.679 1.00 49.61 82 LEU C C 1
ATOM 3517 O O . LEU C 1 82 ? 27.313 4.720 67.930 1.00 49.60 82 LEU C O 1
ATOM 3522 N N . SER C 1 83 ? 25.076 5.087 67.937 1.00 48.36 83 SER C N 1
ATOM 3523 C CA . SER C 1 83 ? 25.122 6.381 68.601 1.00 45.63 83 SER C CA 1
ATOM 3524 C C . SER C 1 83 ? 25.487 6.279 70.073 1.00 43.83 83 SER C C 1
ATOM 3525 O O . SER C 1 83 ? 26.232 7.102 70.564 1.00 42.31 83 SER C O 1
ATOM 3528 N N . ALA C 1 84 ? 24.912 5.308 70.781 1.00 41.73 84 ALA C N 1
ATOM 3529 C CA . ALA C 1 84 ? 25.312 5.007 72.160 1.00 40.35 84 ALA C CA 1
ATOM 3530 C C . ALA C 1 84 ? 26.823 4.631 72.316 1.00 39.18 84 ALA C C 1
ATOM 3531 O O . ALA C 1 84 ? 27.418 4.846 73.369 1.00 38.40 84 ALA C O 1
ATOM 3533 N N . LEU C 1 85 ? 27.430 4.091 71.269 1.00 37.98 85 LEU C N 1
ATOM 3534 C CA . LEU C 1 85 ? 28.864 3.799 71.303 1.00 37.77 85 LEU C CA 1
ATOM 3535 C C . LEU C 1 85 ? 29.659 5.097 71.270 1.00 37.74 85 LEU C C 1
ATOM 3536 O O . LEU C 1 85 ? 30.555 5.283 72.090 1.00 38.34 85 LEU C O 1
ATOM 3541 N N . LEU C 1 86 ? 29.302 5.977 70.337 1.00 37.13 86 LEU C N 1
ATOM 3542 C CA . LEU C 1 86 ? 29.905 7.274 70.185 1.00 37.58 86 LEU C CA 1
ATOM 3543 C C . LEU C 1 86 ? 29.774 8.157 71.440 1.00 38.16 86 LEU C C 1
ATOM 3544 O O . LEU C 1 86 ? 30.729 8.902 71.784 1.00 37.86 86 LEU C O 1
ATOM 3549 N N . GLU C 1 87 ? 28.622 8.076 72.108 1.00 37.71 87 GLU C N 1
ATOM 3550 C CA . GLU C 1 87 ? 28.326 8.904 73.275 1.00 38.97 87 GLU C CA 1
ATOM 3551 C C . GLU C 1 87 ? 29.121 8.482 74.473 1.00 39.09 87 GLU C C 1
ATOM 3552 O O . GLU C 1 87 ? 29.453 9.323 75.326 1.00 39.62 87 GLU C O 1
ATOM 3558 N N . ALA C 1 88 ? 29.348 7.175 74.559 1.00 38.76 88 ALA C N 1
ATOM 3559 C CA . ALA C 1 88 ? 30.138 6.565 75.602 1.00 39.41 88 ALA C CA 1
ATOM 3560 C C . ALA C 1 88 ? 31.623 6.991 75.570 1.00 39.37 88 ALA C C 1
ATOM 3561 O O . ALA C 1 88 ? 32.223 7.096 76.643 1.00 40.31 88 ALA C O 1
ATOM 3563 N N . LEU C 1 89 ? 32.182 7.245 74.370 1.00 38.13 89 LEU C N 1
ATOM 3564 C CA . LEU C 1 89 ? 33.626 7.482 74.185 1.00 37.10 89 LEU C CA 1
ATOM 3565 C C . LEU C 1 89 ? 34.073 8.623 75.063 1.00 36.88 89 LEU C C 1
ATOM 3566 O O . LEU C 1 89 ? 33.554 9.709 74.929 1.00 37.60 89 LEU C O 1
ATOM 3571 N N . PRO C 1 90 ? 34.999 8.358 76.029 1.00 37.24 90 PRO C N 1
ATOM 3572 C CA . PRO C 1 90 ? 35.184 9.311 77.147 1.00 36.75 90 PRO C CA 1
ATOM 3573 C C . PRO C 1 90 ? 35.831 10.613 76.775 1.00 36.22 90 PRO C C 1
ATOM 3574 O O . PRO C 1 90 ? 35.720 11.564 77.517 1.00 38.01 90 PRO C O 1
ATOM 3578 N N . GLU C 1 91 ? 36.475 10.668 75.631 1.00 35.38 91 GLU C N 1
ATOM 3579 C CA . GLU C 1 91 ? 37.124 11.863 75.197 1.00 35.78 91 GLU C CA 1
ATOM 3580 C C . GLU C 1 91 ? 36.447 12.379 73.906 1.00 36.54 91 GLU C C 1
ATOM 3581 O O . GLU C 1 91 ? 35.615 11.658 73.328 1.00 36.77 91 GLU C O 1
ATOM 3587 N N . PRO C 1 92 ? 36.761 13.620 73.486 1.00 35.99 92 PRO C N 1
ATOM 3588 C CA . PRO C 1 92 ? 36.116 14.218 72.295 1.00 37.13 92 PRO C CA 1
ATOM 3589 C C . PRO C 1 92 ? 36.280 13.473 70.951 1.00 38.43 92 PRO C C 1
ATOM 3590 O O . PRO C 1 92 ? 37.420 13.110 70.542 1.00 38.64 92 PRO C O 1
ATOM 3594 N N . VAL C 1 93 ? 35.117 13.219 70.322 1.00 38.87 93 VAL C N 1
ATOM 3595 C CA . VAL C 1 93 ? 34.987 12.661 68.961 1.00 39.82 93 VAL C CA 1
ATOM 3596 C C . VAL C 1 93 ? 34.016 13.514 68.207 1.00 40.18 93 VAL C C 1
ATOM 3597 O O . VAL C 1 93 ? 33.020 13.969 68.767 1.00 41.44 93 VAL C O 1
ATOM 3601 N N . LEU C 1 94 ? 34.315 13.777 66.943 1.00 40.83 94 LEU C N 1
ATOM 3602 C CA . LEU C 1 94 ? 33.353 14.438 66.081 1.00 40.36 94 LEU C CA 1
ATOM 3603 C C . LEU C 1 94 ? 33.637 14.205 64.603 1.00 40.05 94 LEU C C 1
ATOM 3604 O O . LEU C 1 94 ? 34.734 13.806 64.239 1.00 39.84 94 LEU C O 1
ATOM 3609 N N . SER C 1 95 ? 32.612 14.431 63.772 1.00 39.54 95 SER C N 1
ATOM 3610 C CA . SER C 1 95 ? 32.720 14.290 62.319 1.00 38.57 95 SER C CA 1
ATOM 3611 C C . SER C 1 95 ? 32.514 15.665 61.707 1.00 37.18 95 SER C C 1
ATOM 3612 O O . SER C 1 95 ? 31.927 16.516 62.335 1.00 36.61 95 SER C O 1
ATOM 3615 N N . VAL C 1 96 ? 33.147 15.908 60.561 1.00 36.31 96 VAL C N 1
ATOM 3616 C CA . VAL C 1 96 ? 32.964 17.126 59.792 1.00 36.41 96 VAL C CA 1
ATOM 3617 C C . VAL C 1 96 ? 32.502 16.717 58.390 1.00 36.56 96 VAL C C 1
ATOM 3618 O O . VAL C 1 96 ? 32.879 15.649 57.919 1.00 36.69 96 VAL C O 1
ATOM 3622 N N . ASP C 1 97 ? 31.728 17.556 57.709 1.00 36.56 97 ASP C N 1
ATOM 3623 C CA . ASP C 1 97 ? 31.477 17.333 56.285 1.00 37.12 97 ASP C CA 1
ATOM 3624 C C . ASP C 1 97 ? 32.614 17.949 55.467 1.00 37.44 97 ASP C C 1
ATOM 3625 O O . ASP C 1 97 ? 33.612 18.427 56.044 1.00 37.28 97 ASP C O 1
ATOM 3630 N N . MET C 1 98 ? 32.455 17.957 54.143 1.00 36.78 98 MET C N 1
ATOM 3631 C CA . MET C 1 98 ? 33.480 18.434 53.222 1.00 37.19 98 MET C CA 1
ATOM 3632 C C . MET C 1 98 ? 33.642 19.960 53.224 1.00 37.33 98 MET C C 1
ATOM 3633 O O . MET C 1 98 ? 34.593 20.480 52.645 1.00 36.71 98 MET C O 1
ATOM 3638 N N . LYS C 1 99 ? 32.713 20.664 53.870 1.00 37.91 99 LYS C N 1
ATOM 3639 C CA . LYS C 1 99 ? 32.883 22.091 54.177 1.00 38.59 99 LYS C CA 1
ATOM 3640 C C . LYS C 1 99 ? 33.432 22.277 55.592 1.00 39.53 99 LYS C C 1
ATOM 3641 O O . LYS C 1 99 ? 33.416 23.396 56.137 1.00 39.90 99 LYS C O 1
ATOM 3643 N N . SER C 1 100 ? 33.908 21.171 56.182 1.00 39.50 100 SER C N 1
ATOM 3644 C CA . SER C 1 100 ? 34.460 21.136 57.540 1.00 38.86 100 SER C CA 1
ATOM 3645 C C . SER C 1 100 ? 33.454 21.586 58.607 1.00 39.17 100 SER C C 1
ATOM 3646 O O . SER C 1 100 ? 33.858 21.965 59.697 1.00 39.50 100 SER C O 1
ATOM 3649 N N . LYS C 1 101 ? 32.150 21.552 58.297 1.00 38.99 101 LYS C N 1
ATOM 3650 C CA . LYS C 1 101 ? 31.122 21.814 59.329 1.00 38.53 101 LYS C CA 1
ATOM 3651 C C . LYS C 1 101 ? 30.923 20.596 60.221 1.00 38.09 101 LYS C C 1
ATOM 3652 O O . LYS C 1 101 ? 31.064 19.444 59.785 1.00 38.03 101 LYS C O 1
ATOM 3658 N N . VAL C 1 102 ? 30.583 20.845 61.480 1.00 37.70 102 VAL C N 1
ATOM 3659 C CA . VAL C 1 102 ? 30.396 19.749 62.423 1.00 37.36 102 VAL C CA 1
ATOM 3660 C C . VAL C 1 102 ? 29.102 18.984 62.121 1.00 38.14 102 VAL C C 1
ATOM 3661 O O . VAL C 1 102 ? 27.997 19.559 62.167 1.00 37.63 102 VAL C O 1
ATOM 3665 N N . ASP C 1 103 ? 29.258 17.701 61.799 1.00 37.62 103 ASP C N 1
ATOM 3666 C CA . ASP C 1 103 ? 28.111 16.820 61.627 1.00 38.61 103 ASP C CA 1
ATOM 3667 C C . ASP C 1 103 ? 27.744 16.149 62.973 1.00 39.70 103 ASP C C 1
ATOM 3668 O O . ASP C 1 103 ? 26.714 16.488 63.579 1.00 40.15 103 ASP C O 1
ATOM 3673 N N . MET C 1 104 ? 28.550 15.198 63.432 1.00 40.53 104 MET C N 1
ATOM 3674 C CA . MET C 1 104 ? 28.278 14.577 64.730 1.00 42.11 104 MET C CA 1
ATOM 3675 C C . MET C 1 104 ? 29.348 14.924 65.754 1.00 41.94 104 MET C C 1
ATOM 3676 O O . MET C 1 104 ? 30.400 15.437 65.384 1.00 41.84 104 MET C O 1
ATOM 3681 N N . ALA C 1 105 ? 29.035 14.658 67.031 1.00 42.04 105 ALA C N 1
ATOM 3682 C CA . ALA C 1 105 ? 29.884 14.985 68.202 1.00 41.79 105 ALA C CA 1
ATOM 3683 C C . ALA C 1 105 ? 29.279 14.370 69.475 1.00 41.07 105 ALA C C 1
ATOM 3684 O O . ALA C 1 105 ? 28.076 14.530 69.729 1.00 41.86 105 ALA C O 1
ATOM 3686 N N . ASN C 1 106 ? 30.108 13.684 70.266 1.00 39.44 106 ASN C N 1
ATOM 3687 C CA . ASN C 1 106 ? 29.672 13.014 71.501 1.00 36.82 106 ASN C CA 1
ATOM 3688 C C . ASN C 1 106 ? 29.592 14.041 72.620 1.00 36.81 106 ASN C C 1
ATOM 3689 O O . ASN C 1 106 ? 29.941 15.203 72.394 1.00 37.45 106 ASN C O 1
ATOM 3694 N N . PRO C 1 107 ? 29.107 13.658 73.820 1.00 36.81 107 PRO C N 1
ATOM 3695 C CA . PRO C 1 107 ? 29.064 14.686 74.891 1.00 37.15 107 PRO C CA 1
ATOM 3696 C C . PRO C 1 107 ? 30.446 15.237 75.385 1.00 37.16 107 PRO C C 1
ATOM 3697 O O . PRO C 1 107 ? 30.548 16.411 75.735 1.00 37.75 107 PRO C O 1
ATOM 3701 N N . ALA C 1 108 ? 31.494 14.416 75.384 1.00 36.58 108 ALA C N 1
ATOM 3702 C CA . ALA C 1 108 ? 32.839 14.909 75.698 1.00 35.99 108 ALA C CA 1
ATOM 3703 C C . ALA C 1 108 ? 33.239 16.084 74.797 1.00 35.94 108 ALA C C 1
ATOM 3704 O O . ALA C 1 108 ? 33.809 17.070 75.280 1.00 35.06 108 ALA C O 1
ATOM 3706 N N . SER C 1 109 ? 32.910 16.015 73.498 1.00 36.48 109 SER C N 1
ATOM 3707 C CA . SER C 1 109 ? 33.085 17.198 72.617 1.00 37.07 109 SER C CA 1
ATOM 3708 C C . SER C 1 109 ? 32.290 18.419 73.096 1.00 38.12 109 SER C C 1
ATOM 3709 O O . SER C 1 109 ? 32.842 19.523 73.138 1.00 39.04 109 SER C O 1
ATOM 3712 N N . CYS C 1 110 ? 31.020 18.220 73.478 1.00 38.24 110 CYS C N 1
ATOM 3713 C CA . CYS C 1 110 ? 30.137 19.322 73.894 1.00 39.31 110 CYS C CA 1
ATOM 3714 C C . CYS C 1 110 ? 30.571 19.964 75.193 1.00 39.51 110 CYS C C 1
ATOM 3715 O O . CYS C 1 110 ? 30.344 21.159 75.389 1.00 39.68 110 CYS C O 1
ATOM 3718 N N . GLN C 1 111 ? 31.112 19.164 76.111 1.00 39.65 111 GLN C N 1
ATOM 3719 C CA . GLN C 1 111 ? 31.631 19.710 77.356 1.00 39.77 111 GLN C CA 1
ATOM 3720 C C . GLN C 1 111 ? 32.897 20.499 77.071 1.00 39.73 111 GLN C C 1
ATOM 3721 O O . GLN C 1 111 ? 33.048 21.611 77.563 1.00 38.93 111 GLN C O 1
ATOM 3727 N N . LEU C 1 112 ? 33.802 19.936 76.255 1.00 40.18 112 LEU C N 1
ATOM 3728 C CA . LEU C 1 112 ? 35.077 20.590 75.946 1.00 40.18 112 LEU C CA 1
ATOM 3729 C C . LEU C 1 112 ? 34.825 21.959 75.333 1.00 40.92 112 LEU C C 1
ATOM 3730 O O . LEU C 1 112 ? 35.313 22.962 75.841 1.00 42.38 112 LEU C O 1
ATOM 3735 N N . PHE C 1 113 ? 34.042 22.001 74.262 1.00 40.91 113 PHE C N 1
ATOM 3736 C CA . PHE C 1 113 ? 33.751 23.247 73.576 1.00 41.07 113 PHE C CA 1
ATOM 3737 C C . PHE C 1 113 ? 32.662 24.100 74.228 1.00 42.11 113 PHE C C 1
ATOM 3738 O O . PHE C 1 113 ? 32.430 25.230 73.766 1.00 41.82 113 PHE C O 1
ATOM 3746 N N . GLY C 1 114 ? 31.977 23.560 75.249 1.00 42.35 114 GLY C N 1
ATOM 3747 C CA . GLY C 1 114 ? 31.039 24.352 76.086 1.00 43.75 114 GLY C CA 1
ATOM 3748 C C . GLY C 1 114 ? 29.831 24.835 75.296 1.00 44.64 114 GLY C C 1
ATOM 3749 O O . GLY C 1 114 ? 29.243 25.893 75.599 1.00 44.47 114 GLY C O 1
ATOM 3750 N N . GLN C 1 115 ? 29.501 24.052 74.263 1.00 45.06 115 GLN C N 1
ATOM 3751 C CA . GLN C 1 115 ? 28.344 24.231 73.399 1.00 45.81 115 GLN C CA 1
ATOM 3752 C C . GLN C 1 115 ? 27.541 22.944 73.405 1.00 45.27 115 GLN C C 1
ATOM 3753 O O . GLN C 1 115 ? 28.114 21.865 73.575 1.00 44.95 115 GLN C O 1
ATOM 3759 N N . LYS C 1 116 ? 26.216 23.072 73.257 1.00 44.96 116 LYS C N 1
ATOM 3760 C CA . LYS C 1 116 ? 25.293 21.941 73.138 1.00 44.22 116 LYS C CA 1
ATOM 3761 C C . LYS C 1 116 ? 25.347 21.445 71.700 1.00 44.03 116 LYS C C 1
ATOM 3762 O O . LYS C 1 116 ? 25.753 22.185 70.812 1.00 44.01 116 LYS C O 1
ATOM 3764 N N . LEU C 1 117 ? 24.971 20.190 71.472 1.00 44.10 117 LEU C N 1
ATOM 3765 C CA . LEU C 1 117 ? 25.187 19.526 70.182 1.00 44.30 117 LEU C CA 1
ATOM 3766 C C . LEU C 1 117 ? 24.735 20.371 68.997 1.00 44.67 117 LEU C C 1
ATOM 3767 O O . LEU C 1 117 ? 25.338 20.344 67.912 1.00 43.48 117 LEU C O 1
ATOM 3772 N N . ASP C 1 118 ? 23.664 21.131 69.216 1.00 45.68 118 ASP C N 1
ATOM 3773 C CA . ASP C 1 118 ? 22.993 21.799 68.105 1.00 46.57 118 ASP C CA 1
ATOM 3774 C C . ASP C 1 118 ? 23.558 23.154 67.717 1.00 46.74 118 ASP C C 1
ATOM 3775 O O . ASP C 1 118 ? 23.659 23.426 66.527 1.00 46.97 118 ASP C O 1
ATOM 3780 N N . ARG C 1 119 ? 24.004 23.956 68.696 1.00 47.14 119 ARG C N 1
ATOM 3781 C CA . ARG C 1 119 ? 24.927 25.088 68.436 1.00 47.39 119 ARG C CA 1
ATOM 3782 C C . ARG C 1 119 ? 26.239 24.557 67.839 1.00 47.15 119 ARG C C 1
ATOM 3783 O O . ARG C 1 119 ? 26.813 25.160 66.924 1.00 47.55 119 ARG C O 1
ATOM 3791 N N . LEU C 1 120 ? 26.727 23.440 68.381 1.00 46.50 120 LEU C N 1
ATOM 3792 C CA . LEU C 1 120 ? 27.975 22.826 67.909 1.00 46.03 120 LEU C CA 1
ATOM 3793 C C . LEU C 1 120 ? 27.925 22.532 66.404 1.00 45.56 120 LEU C C 1
ATOM 3794 O O . LEU C 1 120 ? 28.789 22.988 65.651 1.00 45.95 120 LEU C O 1
ATOM 3799 N N . ARG C 1 121 ? 26.902 21.797 65.971 1.00 45.33 121 ARG C N 1
ATOM 3800 C CA . ARG C 1 121 ? 26.654 21.539 64.530 1.00 45.23 121 ARG C CA 1
ATOM 3801 C C . ARG C 1 121 ? 26.634 22.770 63.586 1.00 44.24 121 ARG C C 1
ATOM 3802 O O . ARG C 1 121 ? 26.793 22.633 62.365 1.00 43.52 121 ARG C O 1
ATOM 3810 N N . ASN C 1 122 ? 26.464 23.961 64.155 1.00 44.03 122 ASN C N 1
ATOM 3811 C CA . ASN C 1 122 ? 26.471 25.205 63.363 1.00 44.14 122 ASN C CA 1
ATOM 3812 C C . ASN C 1 122 ? 27.850 25.870 63.213 1.00 44.14 122 ASN C C 1
ATOM 3813 O O . ASN C 1 122 ? 27.947 27.031 62.803 1.00 43.62 122 ASN C O 1
ATOM 3815 N N . HIS C 1 123 ? 28.911 25.119 63.530 1.00 44.72 123 HIS C N 1
ATOM 3816 C CA . HIS C 1 123 ? 30.299 25.588 63.379 1.00 44.77 123 HIS C CA 1
ATOM 3817 C C . HIS C 1 123 ? 31.131 24.775 62.392 1.00 44.67 123 HIS C C 1
ATOM 3818 O O . HIS C 1 123 ? 30.934 23.571 62.225 1.00 44.23 123 HIS C O 1
ATOM 3825 N N . THR C 1 124 ? 32.071 25.475 61.770 1.00 45.14 124 THR C N 1
ATOM 3826 C CA . THR C 1 124 ? 33.262 24.921 61.122 1.00 45.43 124 THR C CA 1
ATOM 3827 C C . THR C 1 124 ? 34.264 24.422 62.165 1.00 44.82 124 THR C C 1
ATOM 3828 O O . THR C 1 124 ? 34.286 24.901 63.299 1.00 45.67 124 THR C O 1
ATOM 3832 N N . ALA C 1 125 ? 35.097 23.465 61.783 1.00 43.92 125 ALA C N 1
ATOM 3833 C CA . ALA C 1 125 ? 36.154 22.960 62.654 1.00 43.05 125 ALA C CA 1
ATOM 3834 C C . ALA C 1 125 ? 37.140 24.045 63.091 1.00 42.36 125 ALA C C 1
ATOM 3835 O O . ALA C 1 125 ? 37.545 24.091 64.263 1.00 42.69 125 ALA C O 1
ATOM 3837 N N . ALA C 1 126 ? 37.496 24.912 62.145 1.00 41.03 126 ALA C N 1
ATOM 3838 C CA . ALA C 1 126 ? 38.429 26.013 62.324 1.00 40.13 126 ALA C CA 1
ATOM 3839 C C . ALA C 1 126 ? 37.963 27.036 63.366 1.00 39.88 126 ALA C C 1
ATOM 3840 O O . ALA C 1 126 ? 38.754 27.845 63.865 1.00 39.22 126 ALA C O 1
ATOM 3842 N N . GLN C 1 127 ? 36.659 27.017 63.637 1.00 39.67 127 GLN C N 1
ATOM 3843 C CA . GLN C 1 127 ? 35.981 27.949 64.530 1.00 39.33 127 GLN C CA 1
ATOM 3844 C C . GLN C 1 127 ? 35.952 27.371 65.915 1.00 38.47 127 GLN C C 1
ATOM 3845 O O . GLN C 1 127 ? 35.695 28.100 66.874 1.00 38.79 127 GLN C O 1
ATOM 3851 N N . LEU C 1 128 ? 36.194 26.054 66.008 1.00 38.21 128 LEU C N 1
ATOM 3852 C CA . LEU C 1 128 ? 36.254 25.316 67.273 1.00 37.48 128 LEU C CA 1
ATOM 3853 C C . LEU C 1 128 ? 37.659 25.037 67.808 1.00 38.12 128 LEU C C 1
ATOM 3854 O O . LEU C 1 128 ? 37.895 25.023 69.028 1.00 37.42 128 LEU C O 1
ATOM 3859 N N . ILE C 1 129 ? 38.575 24.792 66.876 1.00 38.56 129 ILE C N 1
ATOM 3860 C CA . ILE C 1 129 ? 39.926 24.313 67.157 1.00 38.56 129 ILE C CA 1
ATOM 3861 C C . ILE C 1 129 ? 40.915 25.162 66.330 1.00 39.37 129 ILE C C 1
ATOM 3862 O O . ILE C 1 129 ? 40.886 25.114 65.089 1.00 37.94 129 ILE C O 1
ATOM 3867 N N . ASN C 1 130 ? 41.755 25.938 67.033 1.00 40.12 130 ASN C N 1
ATOM 3868 C CA . ASN C 1 130 ? 42.912 26.643 66.442 1.00 40.54 130 ASN C CA 1
ATOM 3869 C C . ASN C 1 130 ? 44.035 25.691 66.035 1.00 40.54 130 ASN C C 1
ATOM 3870 O O . ASN C 1 130 ? 44.148 24.574 66.570 1.00 39.64 130 ASN C O 1
ATOM 3875 N N . GLY C 1 131 ? 44.880 26.170 65.113 1.00 40.47 131 GLY C N 1
ATOM 3876 C CA . GLY C 1 131 ? 46.174 25.540 64.836 1.00 40.36 131 GLY C CA 1
ATOM 3877 C C . GLY C 1 131 ? 46.198 24.539 63.705 1.00 40.27 131 GLY C C 1
ATOM 3878 O O . GLY C 1 131 ? 47.154 23.794 63.545 1.00 40.38 131 GLY C O 1
ATOM 3879 N N . PHE C 1 132 ? 45.142 24.502 62.908 1.00 40.33 132 PHE C N 1
ATOM 3880 C CA . PHE C 1 132 ? 45.097 23.542 61.803 1.00 38.94 132 PHE C CA 1
ATOM 3881 C C . PHE C 1 132 ? 44.152 24.023 60.731 1.00 38.92 132 PHE C C 1
ATOM 3882 O O . PHE C 1 132 ? 43.042 24.450 61.029 1.00 38.63 132 PHE C O 1
ATOM 3890 N N . ASN C 1 133 ? 44.626 23.961 59.484 1.00 39.16 133 ASN C N 1
ATOM 3891 C CA . ASN C 1 133 ? 43.845 24.294 58.304 1.00 39.05 133 ASN C CA 1
ATOM 3892 C C . ASN C 1 133 ? 43.064 23.049 57.919 1.00 39.01 133 ASN C C 1
ATOM 3893 O O . ASN C 1 133 ? 43.544 22.178 57.191 1.00 38.62 133 ASN C O 1
ATOM 3898 N N . PHE C 1 134 ? 41.867 22.956 58.481 1.00 39.57 134 PHE C N 1
ATOM 3899 C CA . PHE C 1 134 ? 40.947 21.840 58.250 1.00 39.86 134 PHE C CA 1
ATOM 3900 C C . PHE C 1 134 ? 40.438 21.783 56.806 1.00 39.75 134 PHE C C 1
ATOM 3901 O O . PHE C 1 134 ? 40.415 20.713 56.191 1.00 39.96 134 PHE C O 1
ATOM 3909 N N . LEU C 1 135 ? 40.044 22.937 56.280 1.00 39.19 135 LEU C N 1
ATOM 3910 C CA . LEU C 1 135 ? 39.527 23.028 54.926 1.00 39.46 135 LEU C CA 1
ATOM 3911 C C . LEU C 1 135 ? 40.557 22.561 53.901 1.00 39.46 135 LEU C C 1
ATOM 3912 O O . LEU C 1 135 ? 40.246 21.740 53.041 1.00 39.50 135 LEU C O 1
ATOM 3914 N N . ARG C 1 136 ? 41.784 23.059 54.042 1.00 39.61 136 ARG C N 1
ATOM 3915 C CA . ARG C 1 136 ? 42.915 22.673 53.217 1.00 39.66 136 ARG C CA 1
ATOM 3916 C C . ARG C 1 136 ? 43.195 21.172 53.232 1.00 39.48 136 ARG C C 1
ATOM 3917 O O . ARG C 1 136 ? 43.346 20.565 52.166 1.00 39.34 136 ARG C O 1
ATOM 3925 N N . TRP C 1 137 ? 43.284 20.585 54.430 1.00 38.82 137 TRP C N 1
ATOM 3926 C CA . TRP C 1 137 ? 43.535 19.141 54.603 1.00 38.13 137 TRP C CA 1
ATOM 3927 C C . TRP C 1 137 ? 42.523 18.276 53.856 1.00 38.08 137 TRP C C 1
ATOM 3928 O O . TRP C 1 137 ? 42.886 17.275 53.250 1.00 38.68 137 TRP C O 1
ATOM 3939 N N . LEU C 1 138 ? 41.256 18.669 53.928 1.00 38.73 138 LEU C N 1
ATOM 3940 C CA . LEU C 1 138 ? 40.124 17.995 53.269 1.00 39.00 138 LEU C CA 1
ATOM 3941 C C . LEU C 1 138 ? 40.252 18.046 51.732 1.00 39.37 138 LEU C C 1
ATOM 3942 O O . LEU C 1 138 ? 40.036 17.045 51.023 1.00 39.21 138 LEU C O 1
ATOM 3947 N N . GLU C 1 139 ? 40.619 19.236 51.253 1.00 39.60 139 GLU C N 1
ATOM 3948 C CA . GLU C 1 139 ? 40.867 19.548 49.844 1.00 39.64 139 GLU C CA 1
ATOM 3949 C C . GLU C 1 139 ? 42.061 18.815 49.212 1.00 39.62 139 GLU C C 1
ATOM 3950 O O . GLU C 1 139 ? 42.211 18.821 47.991 1.00 39.31 139 GLU C O 1
ATOM 3956 N N . SER C 1 140 ? 42.909 18.205 50.039 1.00 39.79 140 SER C N 1
ATOM 3957 C CA . SER C 1 140 ? 44.104 17.505 49.560 1.00 40.06 140 SER C CA 1
ATOM 3958 C C . SER C 1 140 ? 43.843 16.035 49.160 1.00 40.23 140 SER C C 1
ATOM 3959 O O . SER C 1 140 ? 44.787 15.304 48.820 1.00 40.33 140 SER C O 1
ATOM 3962 N N . GLU C 1 141 ? 42.570 15.623 49.194 1.00 39.83 141 GLU C N 1
ATOM 3963 C CA . GLU C 1 141 ? 42.160 14.219 48.997 1.00 39.79 141 GLU C CA 1
ATOM 3964 C C . GLU C 1 141 ? 42.919 13.170 49.869 1.00 39.84 141 GLU C C 1
ATOM 3965 O O . GLU C 1 141 ? 43.312 12.124 49.356 1.00 39.51 141 GLU C O 1
ATOM 3967 N N . PRO C 1 142 ? 43.076 13.430 51.201 1.00 40.11 142 PRO C N 1
ATOM 3968 C CA . PRO C 1 142 ? 43.975 12.636 52.054 1.00 40.17 142 PRO C CA 1
ATOM 3969 C C . PRO C 1 142 ? 43.696 11.142 52.079 1.00 40.32 142 PRO C C 1
ATOM 3970 O O . PRO C 1 142 ? 42.540 10.727 52.128 1.00 40.22 142 PRO C O 1
ATOM 3974 N N . GLN C 1 143 ? 44.761 10.351 52.092 1.00 40.51 143 GLN C N 1
ATOM 3975 C CA . GLN C 1 143 ? 44.624 8.908 52.110 1.00 41.12 143 GLN C CA 1
ATOM 3976 C C . GLN C 1 143 ? 44.999 8.295 53.459 1.00 41.62 143 GLN C C 1
ATOM 3977 O O . GLN C 1 143 ? 45.019 7.061 53.586 1.00 42.06 143 GLN C O 1
ATOM 3983 N N . ASP C 1 144 ? 45.306 9.144 54.449 1.00 41.37 144 ASP C N 1
ATOM 3984 C CA . ASP C 1 144 ? 45.757 8.688 55.776 1.00 41.62 144 ASP C CA 1
ATOM 3985 C C . ASP C 1 144 ? 45.301 9.641 56.889 1.00 40.55 144 ASP C C 1
ATOM 3986 O O . ASP C 1 144 ? 45.152 10.839 56.667 1.00 41.14 144 ASP C O 1
ATOM 3991 N N . SER C 1 145 ? 45.098 9.082 58.076 1.00 39.06 145 SER C N 1
ATOM 3992 C CA . SER C 1 145 ? 45.002 9.839 59.297 1.00 39.11 145 SER C CA 1
ATOM 3993 C C . SER C 1 145 ? 46.181 10.806 59.416 1.00 38.84 145 SER C C 1
ATOM 3994 O O . SER C 1 145 ? 47.261 10.568 58.888 1.00 37.25 145 SER C O 1
ATOM 3997 N N . HIS C 1 146 ? 45.933 11.913 60.100 1.00 39.19 146 HIS C N 1
ATOM 3998 C CA . HIS C 1 146 ? 46.933 12.927 60.355 1.00 39.65 146 HIS C CA 1
ATOM 3999 C C . HIS C 1 146 ? 46.870 13.309 61.837 1.00 39.27 146 HIS C C 1
ATOM 4000 O O . HIS C 1 146 ? 45.788 13.505 62.377 1.00 39.38 146 HIS C O 1
ATOM 4007 N N . ASN C 1 147 ? 48.032 13.386 62.494 1.00 39.30 147 ASN C N 1
ATOM 4008 C CA . ASN C 1 147 ? 48.108 13.776 63.925 1.00 39.00 147 ASN C CA 1
ATOM 4009 C C . ASN C 1 147 ? 48.713 15.144 64.160 1.00 38.53 147 ASN C C 1
ATOM 4010 O O . ASN C 1 147 ? 49.746 15.494 63.605 1.00 38.42 147 ASN C O 1
ATOM 4015 N N . GLU C 1 148 ? 48.057 15.927 65.000 1.00 38.47 148 GLU C N 1
ATOM 4016 C CA . GLU C 1 148 ? 48.422 17.321 65.175 1.00 37.89 148 GLU C CA 1
ATOM 4017 C C . GLU C 1 148 ? 48.307 17.706 66.663 1.00 37.41 148 GLU C C 1
ATOM 4018 O O . GLU C 1 148 ? 47.402 17.249 67.354 1.00 36.58 148 GLU C O 1
ATOM 4024 N N . HIS C 1 149 ? 49.265 18.502 67.143 1.00 37.02 149 HIS C N 1
ATOM 4025 C CA . HIS C 1 149 ? 49.164 19.151 68.448 1.00 37.22 149 HIS C CA 1
ATOM 4026 C C . HIS C 1 149 ? 48.228 20.360 68.352 1.00 36.85 149 HIS C C 1
ATOM 4027 O O . HIS C 1 149 ? 48.479 21.288 67.574 1.00 37.22 149 HIS C O 1
ATOM 4034 N N . VAL C 1 150 ? 47.147 20.334 69.133 1.00 35.90 150 VAL C N 1
ATOM 4035 C CA . VAL C 1 150 ? 46.273 21.501 69.277 1.00 35.08 150 VAL C CA 1
ATOM 4036 C C . VAL C 1 150 ? 46.011 21.837 70.758 1.00 34.66 150 VAL C C 1
ATOM 4037 O O . VAL C 1 150 ? 46.159 21.002 71.635 1.00 33.98 150 VAL C O 1
ATOM 4041 N N . VAL C 1 151 ? 45.663 23.087 71.032 1.00 35.73 151 VAL C N 1
ATOM 4042 C CA . VAL C 1 151 ? 45.237 23.496 72.370 1.00 35.95 151 VAL C CA 1
ATOM 4043 C C . VAL C 1 151 ? 43.842 24.085 72.235 1.00 36.19 151 VAL C C 1
ATOM 4044 O O . VAL C 1 151 ? 43.559 24.916 71.343 1.00 35.86 151 VAL C O 1
ATOM 4048 N N . ILE C 1 152 ? 42.958 23.570 73.085 1.00 35.73 152 ILE C N 1
ATOM 4049 C CA . ILE C 1 152 ? 41.546 23.911 73.093 1.00 35.51 152 ILE C CA 1
ATOM 4050 C C . ILE C 1 152 ? 41.193 24.287 74.516 1.00 35.45 152 ILE C C 1
ATOM 4051 O O . ILE C 1 152 ? 41.341 23.486 75.436 1.00 34.57 152 ILE C O 1
ATOM 4056 N N . ASN C 1 153 ? 40.754 25.534 74.701 1.00 36.55 153 ASN C N 1
ATOM 4057 C CA . ASN C 1 153 ? 40.391 26.044 76.025 1.00 37.11 153 ASN C CA 1
ATOM 4058 C C . ASN C 1 153 ? 41.417 25.641 77.119 1.00 37.21 153 ASN C C 1
ATOM 4059 O O . ASN C 1 153 ? 41.068 25.086 78.163 1.00 37.66 153 ASN C O 1
ATOM 4064 N N . GLY C 1 154 ? 42.696 25.882 76.840 1.00 37.02 154 GLY C N 1
ATOM 4065 C CA . GLY C 1 154 ? 43.762 25.615 77.783 1.00 37.10 154 GLY C CA 1
ATOM 4066 C C . GLY C 1 154 ? 44.223 24.173 77.935 1.00 37.83 154 GLY C C 1
ATOM 4067 O O . GLY C 1 154 ? 45.124 23.886 78.717 1.00 38.35 154 GLY C O 1
ATOM 4068 N N . GLN C 1 155 ? 43.606 23.239 77.226 1.00 38.10 155 GLN C N 1
ATOM 4069 C CA . GLN C 1 155 ? 43.997 21.850 77.388 1.00 38.63 155 GLN C CA 1
ATOM 4070 C C . GLN C 1 155 ? 44.772 21.431 76.133 1.00 37.14 155 GLN C C 1
ATOM 4071 O O . GLN C 1 155 ? 44.318 21.670 75.030 1.00 37.59 155 GLN C O 1
ATOM 4077 N N . ASN C 1 156 ? 45.950 20.839 76.299 1.00 35.84 156 ASN C N 1
ATOM 4078 C CA . ASN C 1 156 ? 46.673 20.282 75.153 1.00 34.80 156 ASN C CA 1
ATOM 4079 C C . ASN C 1 156 ? 46.067 18.977 74.700 1.00 32.83 156 ASN C C 1
ATOM 4080 O O . ASN C 1 156 ? 45.793 18.115 75.526 1.00 31.91 156 ASN C O 1
ATOM 4085 N N . PHE C 1 157 ? 45.939 18.813 73.388 1.00 31.74 157 PHE C N 1
ATOM 4086 C CA . PHE C 1 157 ? 45.466 17.557 72.817 1.00 31.73 157 PHE C CA 1
ATOM 4087 C C . PHE C 1 157 ? 46.378 17.075 71.686 1.00 32.10 157 PHE C C 1
ATOM 4088 O O . PHE C 1 157 ? 46.991 17.862 70.982 1.00 33.02 157 PHE C O 1
ATOM 4096 N N . LEU C 1 158 ? 46.412 15.758 71.518 1.00 32.98 158 LEU C N 1
ATOM 4097 C CA . LEU C 1 158 ? 46.779 15.130 70.275 1.00 34.00 158 LEU C CA 1
ATOM 4098 C C . LEU C 1 158 ? 45.481 14.874 69.484 1.00 34.84 158 LEU C C 1
ATOM 4099 O O . LEU C 1 158 ? 44.579 14.178 69.952 1.00 34.26 158 LEU C O 1
ATOM 4104 N N . MET C 1 159 ? 45.419 15.471 68.295 1.00 35.99 159 MET C N 1
ATOM 4105 C CA . MET C 1 159 ? 44.274 15.374 67.423 1.00 36.37 159 MET C CA 1
ATOM 4106 C C . MET C 1 159 ? 44.595 14.410 66.351 1.00 35.30 159 MET C C 1
ATOM 4107 O O . MET C 1 159 ? 45.561 14.569 65.663 1.00 35.77 159 MET C O 1
ATOM 4112 N N . GLU C 1 160 ? 43.756 13.411 66.196 1.00 36.19 160 GLU C N 1
ATOM 4113 C CA . GLU C 1 160 ? 43.822 12.589 65.020 1.00 37.11 160 GLU C CA 1
ATOM 4114 C C . GLU C 1 160 ? 42.564 12.788 64.191 1.00 37.89 160 GLU C C 1
ATOM 4115 O O . GLU C 1 160 ? 41.477 12.502 64.655 1.00 38.30 160 GLU C O 1
ATOM 4121 N N . ILE C 1 161 ? 42.748 13.334 62.990 1.00 38.79 161 ILE C N 1
ATOM 4122 C CA . ILE C 1 161 ? 41.718 13.480 61.938 1.00 38.33 161 ILE C CA 1
ATOM 4123 C C . ILE C 1 161 ? 41.885 12.404 60.822 1.00 39.28 161 ILE C C 1
ATOM 4124 O O . ILE C 1 161 ? 42.980 12.222 60.272 1.00 38.47 161 ILE C O 1
ATOM 4129 N N . THR C 1 162 ? 40.787 11.701 60.498 1.00 39.54 162 THR C N 1
ATOM 4130 C CA . THR C 1 162 ? 40.823 10.586 59.564 1.00 39.87 162 THR C CA 1
ATOM 4131 C C . THR C 1 162 ? 39.716 10.700 58.539 1.00 40.73 162 THR C C 1
ATOM 4132 O O . THR C 1 162 ? 38.556 10.900 58.930 1.00 41.45 162 THR C O 1
ATOM 4136 N N . PRO C 1 163 ? 40.053 10.524 57.239 1.00 40.85 163 PRO C N 1
ATOM 4137 C CA . PRO C 1 163 ? 39.068 10.674 56.154 1.00 40.65 163 PRO C CA 1
ATOM 4138 C C . PRO C 1 163 ? 37.996 9.588 56.205 1.00 40.74 163 PRO C C 1
ATOM 4139 O O . PRO C 1 163 ? 38.308 8.422 56.481 1.00 39.86 163 PRO C O 1
ATOM 4143 N N . VAL C 1 164 ? 36.742 9.973 55.958 1.00 41.56 164 VAL C N 1
ATOM 4144 C CA . VAL C 1 164 ? 35.623 9.003 55.982 1.00 41.77 164 VAL C CA 1
ATOM 4145 C C . VAL C 1 164 ? 35.059 8.702 54.605 1.00 43.02 164 VAL C C 1
ATOM 4146 O O . VAL C 1 164 ? 34.599 9.615 53.910 1.00 43.94 164 VAL C O 1
ATOM 4150 N N . TYR C 1 165 ? 35.124 7.411 54.238 1.00 43.68 165 TYR C N 1
ATOM 4151 C CA . TYR C 1 165 ? 34.383 6.774 53.120 1.00 44.14 165 TYR C CA 1
ATOM 4152 C C . TYR C 1 165 ? 34.861 7.151 51.720 1.00 44.73 165 TYR C C 1
ATOM 4153 O O . TYR C 1 165 ? 34.128 6.961 50.724 1.00 44.83 165 TYR C O 1
ATOM 4155 N N . LEU C 1 166 ? 36.105 7.639 51.643 1.00 45.08 166 LEU C N 1
ATOM 4156 C CA . LEU C 1 166 ? 36.629 8.285 50.429 1.00 45.31 166 LEU C CA 1
ATOM 4157 C C . LEU C 1 166 ? 35.905 9.621 50.160 1.00 45.48 166 LEU C C 1
ATOM 4158 O O . LEU C 1 166 ? 35.004 9.718 49.306 1.00 44.29 166 LEU C O 1
ATOM 4160 N N . GLN C 1 167 ? 36.286 10.627 50.961 1.00 45.63 167 GLN C N 1
ATOM 4161 C CA . GLN C 1 167 ? 35.948 12.037 50.735 1.00 45.51 167 GLN C CA 1
ATOM 4162 C C . GLN C 1 167 ? 34.485 12.459 51.012 1.00 45.41 167 GLN C C 1
ATOM 4163 O O . GLN C 1 167 ? 33.990 13.408 50.414 1.00 45.23 167 GLN C O 1
ATOM 4165 N N . ASP C 1 168 ? 33.808 11.777 51.933 1.00 45.26 168 ASP C N 1
ATOM 4166 C CA . ASP C 1 168 ? 32.550 12.296 52.466 1.00 45.12 168 ASP C CA 1
ATOM 4167 C C . ASP C 1 168 ? 32.777 13.166 53.725 1.00 45.24 168 ASP C C 1
ATOM 4168 O O . ASP C 1 168 ? 31.870 13.858 54.182 1.00 45.55 168 ASP C O 1
ATOM 4170 N N . GLU C 1 169 ? 33.990 13.149 54.273 1.00 44.79 169 GLU C N 1
ATOM 4171 C CA . GLU C 1 169 ? 34.275 13.893 55.500 1.00 44.76 169 GLU C CA 1
ATOM 4172 C C . GLU C 1 169 ? 35.601 13.493 56.162 1.00 44.03 169 GLU C C 1
ATOM 4173 O O . GLU C 1 169 ? 36.596 13.217 55.495 1.00 43.87 169 GLU C O 1
ATOM 4175 N N . ASN C 1 170 ? 35.570 13.464 57.490 1.00 43.83 170 ASN C N 1
ATOM 4176 C CA . ASN C 1 170 ? 36.703 13.110 58.363 1.00 43.97 170 ASN C CA 1
ATOM 4177 C C . ASN C 1 170 ? 36.175 12.964 59.775 1.00 43.84 170 ASN C C 1
ATOM 4178 O O . ASN C 1 170 ? 35.295 13.716 60.179 1.00 43.45 170 ASN C O 1
ATOM 4180 N N . ASP C 1 171 ? 36.672 11.982 60.522 1.00 44.63 171 ASP C N 1
ATOM 4181 C CA . ASP C 1 171 ? 36.330 11.925 61.934 1.00 45.32 171 ASP C CA 1
ATOM 4182 C C . ASP C 1 171 ? 37.465 12.457 62.743 1.00 44.76 171 ASP C C 1
ATOM 4183 O O . ASP C 1 171 ? 38.634 12.188 62.457 1.00 44.57 171 ASP C O 1
ATOM 4188 N N . GLN C 1 172 ? 37.134 13.246 63.754 1.00 44.42 172 GLN C N 1
ATOM 4189 C CA . GLN C 1 172 ? 38.170 13.805 64.605 1.00 43.85 172 GLN C CA 1
ATOM 4190 C C . GLN C 1 172 ? 38.126 13.242 66.004 1.00 42.47 172 GLN C C 1
ATOM 4191 O O . GLN C 1 172 ? 37.124 13.337 66.693 1.00 40.29 172 GLN C O 1
ATOM 4197 N N . HIS C 1 173 ? 39.290 12.735 66.417 1.00 42.51 173 HIS C N 1
ATOM 4198 C CA . HIS C 1 173 ? 39.552 12.161 67.748 1.00 42.53 173 HIS C CA 1
ATOM 4199 C C . HIS C 1 173 ? 40.562 13.071 68.494 1.00 40.50 173 HIS C C 1
ATOM 4200 O O . HIS C 1 173 ? 41.649 13.350 68.005 1.00 39.31 173 HIS C O 1
ATOM 4207 N N . VAL C 1 174 ? 40.203 13.562 69.665 1.00 40.03 174 VAL C N 1
ATOM 4208 C CA . VAL C 1 174 ? 41.168 14.345 70.451 1.00 39.21 174 VAL C CA 1
ATOM 4209 C C . VAL C 1 174 ? 41.577 13.605 71.758 1.00 38.17 174 VAL C C 1
ATOM 4210 O O . VAL C 1 174 ? 40.711 13.104 72.499 1.00 36.70 174 VAL C O 1
ATOM 4214 N N . LEU C 1 175 ? 42.888 13.514 71.998 1.00 36.44 175 LEU C N 1
ATOM 4215 C CA . LEU C 1 175 ? 43.445 12.821 73.187 1.00 37.61 175 LEU C CA 1
ATOM 4216 C C . LEU C 1 175 ? 44.197 13.829 74.084 1.00 36.99 175 LEU C C 1
ATOM 4217 O O . LEU C 1 175 ? 45.199 14.430 73.644 1.00 36.12 175 LEU C O 1
ATOM 4222 N N . THR C 1 176 ? 43.734 14.027 75.310 1.00 36.52 176 THR C N 1
ATOM 4223 C CA . THR C 1 176 ? 44.424 14.903 76.239 1.00 37.20 176 THR C CA 1
ATOM 4224 C C . THR C 1 176 ? 45.790 14.354 76.613 1.00 36.87 176 THR C C 1
ATOM 4225 O O . THR C 1 176 ? 45.932 13.164 76.850 1.00 37.63 176 THR C O 1
ATOM 4229 N N . ALA C 1 178 ? 46.845 15.090 76.244 1.00 30.67 178 ALA C N 1
ATOM 4230 C CA . ALA C 1 178 ? 48.286 15.057 76.587 1.00 30.92 178 ALA C CA 1
ATOM 4231 C C . ALA C 1 178 ? 48.376 14.610 78.029 1.00 29.76 178 ALA C C 1
ATOM 4232 O O . ALA C 1 178 ? 49.053 13.634 78.343 1.00 30.76 178 ALA C O 1
ATOM 4234 N N . VAL C 1 179 ? 47.663 15.317 78.898 1.00 30.38 179 VAL C N 1
ATOM 4235 C CA . VAL C 1 179 ? 47.714 15.090 80.357 1.00 30.62 179 VAL C CA 1
ATOM 4236 C C . VAL C 1 179 ? 47.163 13.696 80.739 1.00 30.77 179 VAL C C 1
ATOM 4237 O O . VAL C 1 179 ? 47.812 12.997 81.472 1.00 30.55 179 VAL C O 1
ATOM 4241 N N . VAL C 1 180 ? 45.985 13.304 80.213 1.00 31.71 180 VAL C N 1
ATOM 4242 C CA . VAL C 1 180 ? 45.416 11.938 80.405 1.00 32.04 180 VAL C CA 1
ATOM 4243 C C . VAL C 1 180 ? 46.341 10.828 79.890 1.00 31.77 180 VAL C C 1
ATOM 4244 O O . VAL C 1 180 ? 46.581 9.859 80.577 1.00 31.57 180 VAL C O 1
ATOM 4248 N N . MET C 1 181 ? 46.827 10.979 78.668 1.00 32.33 181 MET C N 1
ATOM 4249 C CA . MET C 1 181 ? 47.742 10.011 78.106 1.00 34.34 181 MET C CA 1
ATOM 4250 C C . MET C 1 181 ? 48.866 9.701 79.086 1.00 32.97 181 MET C C 1
ATOM 4251 O O . MET C 1 181 ? 49.117 8.544 79.362 1.00 33.04 181 MET C O 1
ATOM 4256 N N . LEU C 1 182 ? 49.539 10.727 79.604 1.00 32.65 182 LEU C N 1
ATOM 4257 C CA . LEU C 1 182 ? 50.707 10.488 80.482 1.00 32.91 182 LEU C CA 1
ATOM 4258 C C . LEU C 1 182 ? 50.304 9.868 81.824 1.00 32.61 182 LEU C C 1
ATOM 4259 O O . LEU C 1 182 ? 51.006 9.030 82.380 1.00 31.00 182 LEU C O 1
ATOM 4261 N N . ARG C 1 183 ? 49.145 10.283 82.303 1.00 33.12 183 ARG C N 1
ATOM 4262 C CA . ARG C 1 183 ? 48.573 9.752 83.523 1.00 35.18 183 ARG C CA 1
ATOM 4263 C C . ARG C 1 183 ? 48.222 8.256 83.361 1.00 35.47 183 ARG C C 1
ATOM 4264 O O . ARG C 1 183 ? 48.524 7.434 84.234 1.00 34.07 183 ARG C O 1
ATOM 4272 N N . SER C 1 184 ? 47.625 7.907 82.214 1.00 36.35 184 SER C N 1
ATOM 4273 C CA . SER C 1 184 ? 47.139 6.543 81.995 1.00 37.65 184 SER C CA 1
ATOM 4274 C C . SER C 1 184 ? 48.261 5.617 81.521 1.00 38.55 184 SER C C 1
ATOM 4275 O O . SER C 1 184 ? 48.321 4.426 81.933 1.00 39.20 184 SER C O 1
ATOM 4278 N N . THR C 1 185 ? 49.217 6.150 80.748 1.00 39.43 185 THR C N 1
ATOM 4279 C CA . THR C 1 185 ? 50.485 5.384 80.535 1.00 40.83 185 THR C CA 1
ATOM 4280 C C . THR C 1 185 ? 51.280 5.108 81.848 1.00 40.06 185 THR C C 1
ATOM 4281 O O . THR C 1 185 ? 51.782 3.995 82.047 1.00 40.13 185 THR C O 1
ATOM 4285 N N . ILE C 1 186 ? 51.361 6.095 82.742 1.00 40.08 186 ILE C N 1
ATOM 4286 C CA . ILE C 1 186 ? 51.986 5.898 84.061 1.00 40.42 186 ILE C CA 1
ATOM 4287 C C . ILE C 1 186 ? 51.492 4.636 84.743 1.00 40.94 186 ILE C C 1
ATOM 4288 O O . ILE C 1 186 ? 52.312 3.822 85.168 1.00 41.52 186 ILE C O 1
ATOM 4290 N N . ARG C 1 187 ? 50.165 4.467 84.832 1.00 41.40 187 ARG C N 1
ATOM 4291 C CA . ARG C 1 187 ? 49.527 3.236 85.363 1.00 41.59 187 ARG C CA 1
ATOM 4292 C C . ARG C 1 187 ? 50.283 1.917 85.079 1.00 41.78 187 ARG C C 1
ATOM 4293 O O . ARG C 1 187 ? 50.276 0.995 85.909 1.00 42.03 187 ARG C O 1
ATOM 4295 N N . MET C 1 188 ? 50.913 1.831 83.907 1.00 41.98 188 MET C N 1
ATOM 4296 C CA . MET C 1 188 ? 51.878 0.780 83.608 1.00 42.18 188 MET C CA 1
ATOM 4297 C C . MET C 1 188 ? 53.103 0.927 84.493 1.00 42.21 188 MET C C 1
ATOM 4298 O O . MET C 1 188 ? 53.804 -0.047 84.751 1.00 42.61 188 MET C O 1
ATOM 4300 N N . MET D 1 1 ? 11.560 4.771 46.372 1.00 46.18 1 MET D N 1
ATOM 4301 C CA . MET D 1 1 ? 11.828 6.166 45.950 1.00 46.37 1 MET D CA 1
ATOM 4302 C C . MET D 1 1 ? 11.664 7.075 47.149 1.00 45.10 1 MET D C 1
ATOM 4303 O O . MET D 1 1 ? 10.827 6.835 48.003 1.00 45.72 1 MET D O 1
ATOM 4308 N N . ARG D 1 2 ? 12.443 8.141 47.202 1.00 44.00 2 ARG D N 1
ATOM 4309 C CA . ARG D 1 2 ? 12.320 9.085 48.289 1.00 42.22 2 ARG D CA 1
ATOM 4310 C C . ARG D 1 2 ? 12.311 10.500 47.768 1.00 41.85 2 ARG D C 1
ATOM 4311 O O . ARG D 1 2 ? 13.166 10.903 46.978 1.00 39.51 2 ARG D O 1
ATOM 4319 N N . LEU D 1 3 ? 11.349 11.268 48.263 1.00 41.86 3 LEU D N 1
ATOM 4320 C CA . LEU D 1 3 ? 11.256 12.663 47.904 1.00 42.73 3 LEU D CA 1
ATOM 4321 C C . LEU D 1 3 ? 11.525 13.573 49.079 1.00 43.49 3 LEU D C 1
ATOM 4322 O O . LEU D 1 3 ? 11.115 13.307 50.222 1.00 44.91 3 LEU D O 1
ATOM 4327 N N . GLU D 1 4 ? 12.176 14.677 48.776 1.00 43.88 4 GLU D N 1
ATOM 4328 C CA . GLU D 1 4 ? 12.323 15.753 49.717 1.00 43.92 4 GLU D CA 1
ATOM 4329 C C . GLU D 1 4 ? 11.455 16.937 49.255 1.00 43.79 4 GLU D C 1
ATOM 4330 O O . GLU D 1 4 ? 11.679 17.481 48.170 1.00 42.60 4 GLU D O 1
ATOM 4336 N N . VAL D 1 5 ? 10.485 17.327 50.086 1.00 43.46 5 VAL D N 1
ATOM 4337 C CA . VAL D 1 5 ? 9.569 18.458 49.797 1.00 42.88 5 VAL D CA 1
ATOM 4338 C C . VAL D 1 5 ? 9.935 19.707 50.646 1.00 44.01 5 VAL D C 1
ATOM 4339 O O . VAL D 1 5 ? 10.104 19.604 51.853 1.00 43.48 5 VAL D O 1
ATOM 4343 N N . PHE D 1 6 ? 10.035 20.879 50.003 1.00 45.01 6 PHE D N 1
ATOM 4344 C CA . PHE D 1 6 ? 10.379 22.143 50.673 1.00 45.37 6 PHE D CA 1
ATOM 4345 C C . PHE D 1 6 ? 9.130 23.015 50.885 1.00 45.60 6 PHE D C 1
ATOM 4346 O O . PHE D 1 6 ? 8.391 23.335 49.938 1.00 44.67 6 PHE D O 1
ATOM 4354 N N . CYS D 1 7 ? 8.931 23.437 52.133 1.00 45.88 7 CYS D N 1
ATOM 4355 C CA . CYS D 1 7 ? 7.639 23.932 52.571 1.00 47.21 7 CYS D CA 1
ATOM 4356 C C . CYS D 1 7 ? 7.762 24.766 53.853 1.00 46.73 7 CYS D C 1
ATOM 4357 O O . CYS D 1 7 ? 8.562 24.416 54.733 1.00 47.39 7 CYS D O 1
ATOM 4360 N N . GLU D 1 8 ? 7.005 25.862 53.973 1.00 45.62 8 GLU D N 1
ATOM 4361 C CA . GLU D 1 8 ? 6.866 26.514 55.274 1.00 44.45 8 GLU D CA 1
ATOM 4362 C C . GLU D 1 8 ? 6.066 25.512 56.124 1.00 42.95 8 GLU D C 1
ATOM 4363 O O . GLU D 1 8 ? 5.020 25.005 55.679 1.00 42.15 8 GLU D O 1
ATOM 4369 N N . ASP D 1 9 ? 6.580 25.210 57.318 1.00 40.46 9 ASP D N 1
ATOM 4370 C CA . ASP D 1 9 ? 5.971 24.202 58.179 1.00 38.14 9 ASP D CA 1
ATOM 4371 C C . ASP D 1 9 ? 4.495 24.511 58.497 1.00 37.52 9 ASP D C 1
ATOM 4372 O O . ASP D 1 9 ? 4.121 25.641 58.759 1.00 36.13 9 ASP D O 1
ATOM 4377 N N . ARG D 1 10 ? 3.656 23.489 58.429 1.00 37.02 10 ARG D N 1
ATOM 4378 C CA . ARG D 1 10 ? 2.345 23.555 59.032 1.00 37.56 10 ARG D CA 1
ATOM 4379 C C . ARG D 1 10 ? 1.917 22.100 59.238 1.00 37.34 10 ARG D C 1
ATOM 4380 O O . ARG D 1 10 ? 2.379 21.189 58.512 1.00 37.13 10 ARG D O 1
ATOM 4388 N N . LEU D 1 11 ? 1.048 21.877 60.225 1.00 36.74 11 LEU D N 1
ATOM 4389 C CA . LEU D 1 11 ? 0.746 20.490 60.614 1.00 36.32 11 LEU D CA 1
ATOM 4390 C C . LEU D 1 11 ? 0.049 19.669 59.519 1.00 36.51 11 LEU D C 1
ATOM 4391 O O . LEU D 1 11 ? 0.263 18.475 59.463 1.00 36.83 11 LEU D O 1
ATOM 4396 N N . GLY D 1 12 ? -0.750 20.302 58.658 1.00 36.91 12 GLY D N 1
ATOM 4397 C CA . GLY D 1 12 ? -1.569 19.570 57.673 1.00 36.98 12 GLY D CA 1
ATOM 4398 C C . GLY D 1 12 ? -0.821 19.016 56.486 1.00 38.82 12 GLY D C 1
ATOM 4399 O O . GLY D 1 12 ? -1.327 18.098 55.764 1.00 39.67 12 GLY D O 1
ATOM 4400 N N . LEU D 1 13 ? 0.382 19.553 56.262 1.00 38.35 13 LEU D N 1
ATOM 4401 C CA . LEU D 1 13 ? 1.157 19.211 55.072 1.00 39.42 13 LEU D CA 1
ATOM 4402 C C . LEU D 1 13 ? 1.395 17.713 54.946 1.00 39.14 13 LEU D C 1
ATOM 4403 O O . LEU D 1 13 ? 1.307 17.152 53.843 1.00 38.99 13 LEU D O 1
ATOM 4408 N N . THR D 1 14 ? 1.620 17.058 56.075 1.00 38.19 14 THR D N 1
ATOM 4409 C CA . THR D 1 14 ? 1.915 15.623 56.102 1.00 39.70 14 THR D CA 1
ATOM 4410 C C . THR D 1 14 ? 0.729 14.765 55.566 1.00 39.20 14 THR D C 1
ATOM 4411 O O . THR D 1 14 ? 0.928 13.804 54.802 1.00 39.60 14 THR D O 1
ATOM 4415 N N . ARG D 1 15 ? -0.497 15.101 55.941 1.00 38.57 15 ARG D N 1
ATOM 4416 C CA . ARG D 1 15 ? -1.636 14.341 55.399 1.00 39.47 15 ARG D CA 1
ATOM 4417 C C . ARG D 1 15 ? -1.890 14.654 53.893 1.00 39.13 15 ARG D C 1
ATOM 4418 O O . ARG D 1 15 ? -2.217 13.755 53.100 1.00 39.19 15 ARG D O 1
ATOM 4426 N N . GLU D 1 16 ? -1.665 15.914 53.523 1.00 38.97 16 GLU D N 1
ATOM 4427 C CA . GLU D 1 16 ? -1.900 16.410 52.186 1.00 39.61 16 GLU D CA 1
ATOM 4428 C C . GLU D 1 16 ? -0.997 15.754 51.175 1.00 39.69 16 GLU D C 1
ATOM 4429 O O . GLU D 1 16 ? -1.382 15.582 50.058 1.00 41.05 16 GLU D O 1
ATOM 4435 N N . LEU D 1 17 ? 0.232 15.447 51.569 1.00 40.12 17 LEU D N 1
ATOM 4436 C CA . LEU D 1 17 ? 1.175 14.728 50.742 1.00 39.13 17 LEU D CA 1
ATOM 4437 C C . LEU D 1 17 ? 0.838 13.249 50.661 1.00 39.83 17 LEU D C 1
ATOM 4438 O O . LEU D 1 17 ? 0.966 12.662 49.603 1.00 38.17 17 LEU D O 1
ATOM 4443 N N . LEU D 1 18 ? 0.434 12.660 51.796 1.00 40.35 18 LEU D N 1
ATOM 4444 C CA . LEU D 1 18 ? -0.060 11.283 51.837 1.00 42.07 18 LEU D CA 1
ATOM 4445 C C . LEU D 1 18 ? -1.304 11.058 50.952 1.00 42.06 18 LEU D C 1
ATOM 4446 O O . LEU D 1 18 ? -1.380 10.056 50.231 1.00 41.95 18 LEU D O 1
ATOM 4451 N N . ASP D 1 19 ? -2.259 11.995 50.996 1.00 42.01 19 ASP D N 1
ATOM 4452 C CA . ASP D 1 19 ? -3.404 11.983 50.055 1.00 40.80 19 ASP D CA 1
ATOM 4453 C C . ASP D 1 19 ? -2.934 11.788 48.637 1.00 41.63 19 ASP D C 1
ATOM 4454 O O . ASP D 1 19 ? -3.502 10.988 47.900 1.00 41.89 19 ASP D O 1
ATOM 4459 N N . LEU D 1 20 ? -1.910 12.543 48.247 1.00 40.95 20 LEU D N 1
ATOM 4460 C CA . LEU D 1 20 ? -1.388 12.467 46.891 1.00 41.69 20 LEU D CA 1
ATOM 4461 C C . LEU D 1 20 ? -0.812 11.105 46.540 1.00 41.05 20 LEU D C 1
ATOM 4462 O O . LEU D 1 20 ? -0.798 10.700 45.377 1.00 42.53 20 LEU D O 1
ATOM 4467 N N . LEU D 1 21 ? -0.293 10.413 47.535 1.00 40.11 21 LEU D N 1
ATOM 4468 C CA . LEU D 1 21 ? 0.258 9.084 47.324 1.00 38.67 21 LEU D CA 1
ATOM 4469 C C . LEU D 1 21 ? -0.848 8.078 47.201 1.00 36.83 21 LEU D C 1
ATOM 4470 O O . LEU D 1 21 ? -0.806 7.270 46.289 1.00 37.25 21 LEU D O 1
ATOM 4475 N N . VAL D 1 22 ? -1.793 8.102 48.149 1.00 36.03 22 VAL D N 1
ATOM 4476 C CA . VAL D 1 22 ? -2.922 7.166 48.193 1.00 35.22 22 VAL D CA 1
ATOM 4477 C C . VAL D 1 22 ? -3.768 7.228 46.935 1.00 35.33 22 VAL D C 1
ATOM 4478 O O . VAL D 1 22 ? -4.146 6.187 46.408 1.00 35.89 22 VAL D O 1
ATOM 4482 N N . LEU D 1 23 ? -3.979 8.437 46.412 1.00 35.02 23 LEU D N 1
ATOM 4483 C CA . LEU D 1 23 ? -4.806 8.685 45.213 1.00 34.98 23 LEU D CA 1
ATOM 4484 C C . LEU D 1 23 ? -4.160 8.155 43.931 1.00 34.90 23 LEU D C 1
ATOM 4485 O O . LEU D 1 23 ? -4.759 8.199 42.864 1.00 32.97 23 LEU D O 1
ATOM 4490 N N . ARG D 1 24 ? -2.913 7.692 44.036 1.00 35.42 24 ARG D N 1
ATOM 4491 C CA . ARG D 1 24 ? -2.285 7.023 42.903 1.00 35.53 24 ARG D CA 1
ATOM 4492 C C . ARG D 1 24 ? -1.989 5.590 43.274 1.00 35.82 24 ARG D C 1
ATOM 4493 O O . ARG D 1 24 ? -1.270 4.926 42.557 1.00 36.45 24 ARG D O 1
ATOM 4501 N N . GLY D 1 25 ? -2.539 5.120 44.400 1.00 35.82 25 GLY D N 1
ATOM 4502 C CA . GLY D 1 25 ? -2.337 3.737 44.844 1.00 36.04 25 GLY D CA 1
ATOM 4503 C C . GLY D 1 25 ? -0.921 3.423 45.315 1.00 37.06 25 GLY D C 1
ATOM 4504 O O . GLY D 1 25 ? -0.525 2.260 45.336 1.00 37.48 25 GLY D O 1
ATOM 4505 N N . ILE D 1 26 ? -0.175 4.464 45.700 1.00 37.66 26 ILE D N 1
ATOM 4506 C CA . ILE D 1 26 ? 1.229 4.370 46.145 1.00 37.85 26 ILE D CA 1
ATOM 4507 C C . ILE D 1 26 ? 1.288 4.025 47.654 1.00 39.90 26 ILE D C 1
ATOM 4508 O O . ILE D 1 26 ? 0.679 4.741 48.483 1.00 39.39 26 ILE D O 1
ATOM 4513 N N . ASP D 1 27 ? 2.022 2.961 48.010 1.00 40.49 27 ASP D N 1
ATOM 4514 C CA . ASP D 1 27 ? 2.214 2.631 49.407 1.00 41.88 27 ASP D CA 1
ATOM 4515 C C . ASP D 1 27 ? 3.354 3.391 50.084 1.00 41.97 27 ASP D C 1
ATOM 4516 O O . ASP D 1 27 ? 4.548 3.230 49.744 1.00 42.32 27 ASP D O 1
ATOM 4521 N N . LEU D 1 28 ? 2.950 4.239 51.032 1.00 41.64 28 LEU D N 1
ATOM 4522 C CA . LEU D 1 28 ? 3.851 4.887 52.001 1.00 40.02 28 LEU D CA 1
ATOM 4523 C C . LEU D 1 28 ? 4.686 3.898 52.789 1.00 38.82 28 LEU D C 1
ATOM 4524 O O . LEU D 1 28 ? 4.165 2.943 53.337 1.00 38.08 28 LEU D O 1
ATOM 4529 N N . ARG D 1 29 ? 5.989 4.144 52.905 1.00 38.81 29 ARG D N 1
ATOM 4530 C CA . ARG D 1 29 ? 6.754 3.383 53.908 1.00 37.51 29 ARG D CA 1
ATOM 4531 C C . ARG D 1 29 ? 7.030 4.261 55.105 1.00 36.71 29 ARG D C 1
ATOM 4532 O O . ARG D 1 29 ? 6.880 3.839 56.240 1.00 34.70 29 ARG D O 1
ATOM 4540 N N . GLY D 1 30 ? 7.420 5.506 54.853 1.00 37.32 30 GLY D N 1
ATOM 4541 C CA . GLY D 1 30 ? 7.609 6.447 55.955 1.00 37.40 30 GLY D CA 1
ATOM 4542 C C . GLY D 1 30 ? 7.684 7.853 55.496 1.00 37.97 30 GLY D C 1
ATOM 4543 O O . GLY D 1 30 ? 7.994 8.130 54.323 1.00 37.78 30 GLY D O 1
ATOM 4544 N N . ILE D 1 31 ? 7.346 8.749 56.402 1.00 39.24 31 ILE D N 1
ATOM 4545 C CA . ILE D 1 31 ? 7.741 10.145 56.232 1.00 41.38 31 ILE D CA 1
ATOM 4546 C C . ILE D 1 31 ? 8.508 10.700 57.456 1.00 41.02 31 ILE D C 1
ATOM 4547 O O . ILE D 1 31 ? 8.238 10.298 58.587 1.00 41.83 31 ILE D O 1
ATOM 4552 N N . GLU D 1 32 ? 9.447 11.618 57.214 1.00 41.07 32 GLU D N 1
ATOM 4553 C CA . GLU D 1 32 ? 10.175 12.337 58.255 1.00 42.49 32 GLU D CA 1
ATOM 4554 C C . GLU D 1 32 ? 10.003 13.863 58.033 1.00 42.73 32 GLU D C 1
ATOM 4555 O O . GLU D 1 32 ? 10.224 14.351 56.893 1.00 42.09 32 GLU D O 1
ATOM 4561 N N . ILE D 1 33 ? 9.543 14.570 59.085 1.00 42.17 33 ILE D N 1
ATOM 4562 C CA . ILE D 1 33 ? 9.213 16.030 59.016 1.00 43.21 33 ILE D CA 1
ATOM 4563 C C . ILE D 1 33 ? 10.229 16.903 59.751 1.00 44.05 33 ILE D C 1
ATOM 4564 O O . ILE D 1 33 ? 10.571 16.638 60.909 1.00 43.26 33 ILE D O 1
ATOM 4569 N N . ASP D 1 34 ? 10.735 17.915 59.034 1.00 43.81 34 ASP D N 1
ATOM 4570 C CA . ASP D 1 34 ? 11.695 18.871 59.557 1.00 43.28 34 ASP D CA 1
ATOM 4571 C C . ASP D 1 34 ? 10.981 20.223 59.704 1.00 43.13 34 ASP D C 1
ATOM 4572 O O . ASP D 1 34 ? 10.596 20.836 58.675 1.00 43.11 34 ASP D O 1
ATOM 4577 N N . PRO D 1 35 ? 10.843 20.721 60.958 1.00 41.98 35 PRO D N 1
ATOM 4578 C CA . PRO D 1 35 ? 10.129 21.951 61.275 1.00 42.08 35 PRO D CA 1
ATOM 4579 C C . PRO D 1 35 ? 10.651 23.158 60.496 1.00 42.62 35 PRO D C 1
ATOM 4580 O O . PRO D 1 35 ? 9.925 24.141 60.325 1.00 42.50 35 PRO D O 1
ATOM 4584 N N . ILE D 1 36 ? 11.883 23.063 59.991 1.00 43.58 36 ILE D N 1
ATOM 4585 C CA . ILE D 1 36 ? 12.502 24.161 59.270 1.00 44.07 36 ILE D CA 1
ATOM 4586 C C . ILE D 1 36 ? 12.001 24.200 57.828 1.00 44.28 36 ILE D C 1
ATOM 4587 O O . ILE D 1 36 ? 12.215 25.175 57.085 1.00 44.45 36 ILE D O 1
ATOM 4589 N N . GLY D 1 37 ? 11.314 23.139 57.431 1.00 43.85 37 GLY D N 1
ATOM 4590 C CA . GLY D 1 37 ? 10.592 23.178 56.182 1.00 43.68 37 GLY D CA 1
ATOM 4591 C C . GLY D 1 37 ? 10.916 22.087 55.189 1.00 43.56 37 GLY D C 1
ATOM 4592 O O . GLY D 1 37 ? 10.760 22.290 53.985 1.00 43.78 37 GLY D O 1
ATOM 4593 N N . ARG D 1 38 ? 11.340 20.931 55.687 1.00 42.85 38 ARG D N 1
ATOM 4594 C CA . ARG D 1 38 ? 11.607 19.796 54.832 1.00 43.50 38 ARG D CA 1
ATOM 4595 C C . ARG D 1 38 ? 10.761 18.610 55.255 1.00 42.98 38 ARG D C 1
ATOM 4596 O O . ARG D 1 38 ? 10.787 18.222 56.413 1.00 42.72 38 ARG D O 1
ATOM 4604 N N . ILE D 1 39 ? 9.993 18.063 54.306 1.00 42.20 39 ILE D N 1
ATOM 4605 C CA . ILE D 1 39 ? 9.260 16.820 54.508 1.00 41.49 39 ILE D CA 1
ATOM 4606 C C . ILE D 1 39 ? 9.857 15.746 53.551 1.00 40.54 39 ILE D C 1
ATOM 4607 O O . ILE D 1 39 ? 10.012 15.975 52.365 1.00 39.82 39 ILE D O 1
ATOM 4612 N N . TYR D 1 40 ? 10.235 14.604 54.104 1.00 39.61 40 TYR D N 1
ATOM 4613 C CA . TYR D 1 40 ? 10.799 13.505 53.354 1.00 38.56 40 TYR D CA 1
ATOM 4614 C C . TYR D 1 40 ? 9.796 12.368 53.270 1.00 38.11 40 TYR D C 1
ATOM 4615 O O . TYR D 1 40 ? 9.298 11.932 54.279 1.00 35.07 40 TYR D O 1
ATOM 4624 N N . LEU D 1 41 ? 9.564 11.871 52.047 1.00 37.45 41 LEU D N 1
ATOM 4625 C CA . LEU D 1 41 ? 8.569 10.828 51.798 1.00 37.54 41 LEU D CA 1
ATOM 4626 C C . LEU D 1 41 ? 9.338 9.647 51.332 1.00 36.50 41 LEU D C 1
ATOM 4627 O O . LEU D 1 41 ? 10.131 9.749 50.381 1.00 36.10 41 LEU D O 1
ATOM 4632 N N . ASN D 1 42 ? 9.058 8.511 51.946 1.00 35.48 42 ASN D N 1
ATOM 4633 C CA . ASN D 1 42 ? 9.615 7.271 51.462 1.00 35.90 42 ASN D CA 1
ATOM 4634 C C . ASN D 1 42 ? 8.459 6.362 50.990 1.00 35.97 42 ASN D C 1
ATOM 4635 O O . ASN D 1 42 ? 7.540 6.061 51.727 1.00 35.13 42 ASN D O 1
ATOM 4640 N N . PHE D 1 43 ? 8.500 5.944 49.736 1.00 38.25 43 PHE D N 1
ATOM 4641 C CA . PHE D 1 43 ? 7.438 5.076 49.209 1.00 39.87 43 PHE D CA 1
ATOM 4642 C C . PHE D 1 43 ? 7.994 4.173 48.151 1.00 42.24 43 PHE D C 1
ATOM 4643 O O . PHE D 1 43 ? 9.049 4.451 47.564 1.00 42.61 43 PHE D O 1
ATOM 4651 N N . ALA D 1 44 ? 7.237 3.116 47.871 1.00 45.49 44 ALA D N 1
ATOM 4652 C CA . ALA D 1 44 ? 7.648 2.008 47.004 1.00 47.20 44 ALA D CA 1
ATOM 4653 C C . ALA D 1 44 ? 7.546 2.260 45.487 1.00 49.19 44 ALA D C 1
ATOM 4654 O O . ALA D 1 44 ? 6.737 3.072 45.020 1.00 49.58 44 ALA D O 1
ATOM 4656 N N . GLU D 1 45 ? 8.385 1.536 44.737 1.00 51.77 45 GLU D N 1
ATOM 4657 C CA . GLU D 1 45 ? 8.283 1.356 43.261 1.00 53.77 45 GLU D CA 1
ATOM 4658 C C . GLU D 1 45 ? 6.968 1.838 42.591 1.00 54.77 45 GLU D C 1
ATOM 4659 O O . GLU D 1 45 ? 5.848 1.412 42.964 1.00 54.39 45 GLU D O 1
ATOM 4661 N N . LEU D 1 46 ? 7.127 2.693 41.574 1.00 56.04 46 LEU D N 1
ATOM 4662 C CA . LEU D 1 46 ? 6.016 3.515 41.068 1.00 56.80 46 LEU D CA 1
ATOM 4663 C C . LEU D 1 46 ? 5.730 3.421 39.537 1.00 57.13 46 LEU D C 1
ATOM 4664 O O . LEU D 1 46 ? 6.658 3.212 38.730 1.00 57.31 46 LEU D O 1
ATOM 4666 N N . GLU D 1 47 ? 4.464 3.568 39.161 1.00 56.83 47 GLU D N 1
ATOM 4667 C CA . GLU D 1 47 ? 4.099 3.680 37.754 1.00 56.63 47 GLU D CA 1
ATOM 4668 C C . GLU D 1 47 ? 5.188 4.411 36.978 1.00 56.62 47 GLU D C 1
ATOM 4669 O O . GLU D 1 47 ? 5.872 5.279 37.521 1.00 55.79 47 GLU D O 1
ATOM 4671 N N . PHE D 1 48 ? 5.347 4.055 35.708 1.00 56.21 48 PHE D N 1
ATOM 4672 C CA . PHE D 1 48 ? 6.372 4.662 34.867 1.00 56.34 48 PHE D CA 1
ATOM 4673 C C . PHE D 1 48 ? 6.416 6.173 35.068 1.00 56.49 48 PHE D C 1
ATOM 4674 O O . PHE D 1 48 ? 7.334 6.846 34.598 1.00 57.01 48 PHE D O 1
ATOM 4676 N N . GLU D 1 49 ? 5.418 6.699 35.770 1.00 55.40 49 GLU D N 1
ATOM 4677 C CA . GLU D 1 49 ? 5.071 8.111 35.674 1.00 54.72 49 GLU D CA 1
ATOM 4678 C C . GLU D 1 49 ? 3.789 8.412 36.442 1.00 53.76 49 GLU D C 1
ATOM 4679 O O . GLU D 1 49 ? 2.941 9.175 35.978 1.00 53.49 49 GLU D O 1
ATOM 4685 N N . SER D 1 50 ? 3.653 7.808 37.618 1.00 53.86 50 SER D N 1
ATOM 4686 C CA . SER D 1 50 ? 3.078 8.497 38.771 1.00 53.73 50 SER D CA 1
ATOM 4687 C C . SER D 1 50 ? 3.879 9.812 38.737 1.00 52.92 50 SER D C 1
ATOM 4688 O O . SER D 1 50 ? 3.300 10.899 38.719 1.00 53.70 50 SER D O 1
ATOM 4691 N N . PHE D 1 51 ? 5.204 9.657 38.569 1.00 51.25 51 PHE D N 1
ATOM 4692 C CA . PHE D 1 51 ? 6.238 10.581 39.069 1.00 48.90 51 PHE D CA 1
ATOM 4693 C C . PHE D 1 51 ? 5.987 12.046 38.737 1.00 48.11 51 PHE D C 1
ATOM 4694 O O . PHE D 1 51 ? 5.960 12.890 39.633 1.00 47.72 51 PHE D O 1
ATOM 4696 N N . SER D 1 52 ? 5.743 12.322 37.464 1.00 46.11 52 SER D N 1
ATOM 4697 C CA . SER D 1 52 ? 5.623 13.686 36.971 1.00 46.18 52 SER D CA 1
ATOM 4698 C C . SER D 1 52 ? 4.359 14.444 37.425 1.00 44.76 52 SER D C 1
ATOM 4699 O O . SER D 1 52 ? 4.429 15.586 37.829 1.00 43.66 52 SER D O 1
ATOM 4702 N N . SER D 1 53 ? 3.203 13.809 37.218 1.00 43.41 53 SER D N 1
ATOM 4703 C CA . SER D 1 53 ? 1.949 14.383 37.670 1.00 42.30 53 SER D CA 1
ATOM 4704 C C . SER D 1 53 ? 2.056 14.483 39.203 1.00 41.78 53 SER D C 1
ATOM 4705 O O . SER D 1 53 ? 1.733 15.506 39.799 1.00 40.53 53 SER D O 1
ATOM 4708 N N . LEU D 1 54 ? 2.602 13.444 39.816 1.00 40.74 54 LEU D N 1
ATOM 4709 C CA . LEU D 1 54 ? 2.889 13.498 41.247 1.00 42.09 54 LEU D CA 1
ATOM 4710 C C . LEU D 1 54 ? 3.731 14.719 41.662 1.00 41.61 54 LEU D C 1
ATOM 4711 O O . LEU D 1 54 ? 3.347 15.423 42.603 1.00 40.89 54 LEU D O 1
ATOM 4716 N N . MET D 1 55 ? 4.826 14.976 40.937 1.00 41.27 55 MET D N 1
ATOM 4717 C CA . MET D 1 55 ? 5.698 16.133 41.193 1.00 41.62 55 MET D CA 1
ATOM 4718 C C . MET D 1 55 ? 4.988 17.504 41.066 1.00 41.76 55 MET D C 1
ATOM 4719 O O . MET D 1 55 ? 5.051 18.316 42.012 1.00 42.00 55 MET D O 1
ATOM 4724 N N . ALA D 1 56 ? 4.324 17.730 39.925 1.00 40.25 56 ALA D N 1
ATOM 4725 C CA . ALA D 1 56 ? 3.435 18.872 39.670 1.00 40.32 56 ALA D CA 1
ATOM 4726 C C . ALA D 1 56 ? 2.293 19.016 40.684 1.00 41.29 56 ALA D C 1
ATOM 4727 O O . ALA D 1 56 ? 1.985 20.121 41.117 1.00 42.18 56 ALA D O 1
ATOM 4729 N N . GLU D 1 57 ? 1.665 17.918 41.077 1.00 41.46 57 GLU D N 1
ATOM 4730 C CA . GLU D 1 57 ? 0.630 18.021 42.092 1.00 41.54 57 GLU D CA 1
ATOM 4731 C C . GLU D 1 57 ? 1.168 18.454 43.457 1.00 42.19 57 GLU D C 1
ATOM 4732 O O . GLU D 1 57 ? 0.623 19.354 44.059 1.00 42.45 57 GLU D O 1
ATOM 4738 N N . ILE D 1 58 ? 2.250 17.837 43.924 1.00 43.69 58 ILE D N 1
ATOM 4739 C CA . ILE D 1 58 ? 2.974 18.292 45.138 1.00 44.14 58 ILE D CA 1
ATOM 4740 C C . ILE D 1 58 ? 3.305 19.811 45.104 1.00 44.90 58 ILE D C 1
ATOM 4741 O O . ILE D 1 58 ? 2.985 20.517 46.042 1.00 46.08 58 ILE D O 1
ATOM 4746 N N . ARG D 1 59 ? 3.946 20.293 44.036 1.00 45.85 59 ARG D N 1
ATOM 4747 C CA . ARG D 1 59 ? 4.282 21.732 43.845 1.00 45.96 59 ARG D CA 1
ATOM 4748 C C . ARG D 1 59 ? 3.069 22.686 43.826 1.00 46.11 59 ARG D C 1
ATOM 4749 O O . ARG D 1 59 ? 3.161 23.854 44.236 1.00 45.73 59 ARG D O 1
ATOM 4757 N N . ARG D 1 60 ? 1.920 22.184 43.373 1.00 46.49 60 ARG D N 1
ATOM 4758 C CA . ARG D 1 60 ? 0.671 22.948 43.448 1.00 45.97 60 ARG D CA 1
ATOM 4759 C C . ARG D 1 60 ? 0.146 23.140 44.883 1.00 46.26 60 ARG D C 1
ATOM 4760 O O . ARG D 1 60 ? -0.762 23.945 45.086 1.00 45.86 60 ARG D O 1
ATOM 4768 N N . ILE D 1 61 ? 0.707 22.421 45.869 1.00 45.86 61 ILE D N 1
ATOM 4769 C CA . ILE D 1 61 ? 0.239 22.560 47.272 1.00 46.40 61 ILE D CA 1
ATOM 4770 C C . ILE D 1 61 ? 0.672 23.889 47.903 1.00 47.40 61 ILE D C 1
ATOM 4771 O O . ILE D 1 61 ? 1.797 24.355 47.677 1.00 47.19 61 ILE D O 1
ATOM 4776 N N . ALA D 1 62 ? -0.231 24.499 48.681 1.00 48.44 62 ALA D N 1
ATOM 4777 C CA . ALA D 1 62 ? 0.007 25.824 49.272 1.00 49.52 62 ALA D CA 1
ATOM 4778 C C . ALA D 1 62 ? 1.124 25.769 50.332 1.00 50.10 62 ALA D C 1
ATOM 4779 O O . ALA D 1 62 ? 1.110 24.909 51.245 1.00 50.47 62 ALA D O 1
ATOM 4781 N N . GLY D 1 63 ? 2.092 26.682 50.196 1.00 50.37 63 GLY D N 1
ATOM 4782 C CA . GLY D 1 63 ? 3.277 26.711 51.060 1.00 50.11 63 GLY D CA 1
ATOM 4783 C C . GLY D 1 63 ? 4.194 25.537 50.759 1.00 50.41 63 GLY D C 1
ATOM 4784 O O . GLY D 1 63 ? 4.529 24.731 51.681 1.00 49.06 63 GLY D O 1
ATOM 4785 N N . VAL D 1 64 ? 4.536 25.440 49.457 1.00 49.72 64 VAL D N 1
ATOM 4786 C CA . VAL D 1 64 ? 5.474 24.455 48.884 1.00 49.46 64 VAL D CA 1
ATOM 4787 C C . VAL D 1 64 ? 6.166 25.143 47.735 1.00 49.15 64 VAL D C 1
ATOM 4788 O O . VAL D 1 64 ? 5.507 25.641 46.819 1.00 49.90 64 VAL D O 1
ATOM 4792 N N . THR D 1 65 ? 7.495 25.189 47.796 1.00 48.28 65 THR D N 1
ATOM 4793 C CA . THR D 1 65 ? 8.285 25.921 46.830 1.00 47.08 65 THR D CA 1
ATOM 4794 C C . THR D 1 65 ? 9.159 24.989 45.977 1.00 46.48 65 THR D C 1
ATOM 4795 O O . THR D 1 65 ? 9.541 25.352 44.874 1.00 45.80 65 THR D O 1
ATOM 4799 N N . ASP D 1 66 ? 9.475 23.793 46.481 1.00 45.78 66 ASP D N 1
ATOM 4800 C CA . ASP D 1 66 ? 10.249 22.825 45.687 1.00 44.80 66 ASP D CA 1
ATOM 4801 C C . ASP D 1 66 ? 10.092 21.412 46.202 1.00 43.69 66 ASP D C 1
ATOM 4802 O O . ASP D 1 66 ? 9.644 21.193 47.341 1.00 43.06 66 ASP D O 1
ATOM 4807 N N . VAL D 1 67 ? 10.488 20.471 45.347 1.00 42.32 67 VAL D N 1
ATOM 4808 C CA . VAL D 1 67 ? 10.420 19.017 45.576 1.00 41.78 67 VAL D CA 1
ATOM 4809 C C . VAL D 1 67 ? 11.490 18.412 44.673 1.00 41.42 67 VAL D C 1
ATOM 4810 O O . VAL D 1 67 ? 11.591 18.799 43.515 1.00 39.33 67 VAL D O 1
ATOM 4814 N N . ARG D 1 68 ? 12.277 17.474 45.202 1.00 41.07 68 ARG D N 1
ATOM 4815 C CA . ARG D 1 68 ? 13.321 16.793 44.424 1.00 41.18 68 ARG D CA 1
ATOM 4816 C C . ARG D 1 68 ? 13.471 15.388 44.995 1.00 41.15 68 ARG D C 1
ATOM 4817 O O . ARG D 1 68 ? 13.080 15.141 46.143 1.00 41.97 68 ARG D O 1
ATOM 4825 N N . THR D 1 69 ? 14.010 14.473 44.201 1.00 40.20 69 THR D N 1
ATOM 4826 C CA . THR D 1 69 ? 14.267 13.115 44.650 1.00 40.68 69 THR D CA 1
ATOM 4827 C C . THR D 1 69 ? 15.577 13.093 45.444 1.00 40.81 69 THR D C 1
ATOM 4828 O O . THR D 1 69 ? 16.535 13.809 45.134 1.00 41.07 69 THR D O 1
ATOM 4832 N N . VAL D 1 70 ? 15.634 12.236 46.447 1.00 40.37 70 VAL D N 1
ATOM 4833 C CA . VAL D 1 70 ? 16.742 12.279 47.354 1.00 40.30 70 VAL D CA 1
ATOM 4834 C C . VAL D 1 70 ? 17.292 10.844 47.544 1.00 40.88 70 VAL D C 1
ATOM 4835 O O . VAL D 1 70 ? 16.554 9.887 47.382 1.00 41.00 70 VAL D O 1
ATOM 4839 N N . PRO D 1 71 ? 18.607 10.677 47.802 1.00 41.63 71 PRO D N 1
ATOM 4840 C CA . PRO D 1 71 ? 19.042 9.280 47.949 1.00 41.40 71 PRO D CA 1
ATOM 4841 C C . PRO D 1 71 ? 18.533 8.640 49.258 1.00 41.08 71 PRO D C 1
ATOM 4842 O O . PRO D 1 71 ? 18.353 7.410 49.333 1.00 41.07 71 PRO D O 1
ATOM 4846 N N . TRP D 1 72 ? 18.297 9.476 50.270 1.00 39.82 72 TRP D N 1
ATOM 4847 C CA . TRP D 1 72 ? 18.207 8.987 51.631 1.00 38.85 72 TRP D CA 1
ATOM 4848 C C . TRP D 1 72 ? 17.256 9.788 52.474 1.00 37.78 72 TRP D C 1
ATOM 4849 O O . TRP D 1 72 ? 17.208 11.023 52.405 1.00 36.89 72 TRP D O 1
ATOM 4860 N N . MET D 1 73 ? 16.491 9.073 53.286 1.00 37.71 73 MET D N 1
ATOM 4861 C CA . MET D 1 73 ? 15.829 9.678 54.423 1.00 37.69 73 MET D CA 1
ATOM 4862 C C . MET D 1 73 ? 16.962 10.121 55.373 1.00 38.38 73 MET D C 1
ATOM 4863 O O . MET D 1 73 ? 18.016 9.449 55.432 1.00 36.87 73 MET D O 1
ATOM 4868 N N . PRO D 1 74 ? 16.788 11.290 56.035 1.00 39.23 74 PRO D N 1
ATOM 4869 C CA . PRO D 1 74 ? 17.763 11.861 56.982 1.00 39.15 74 PRO D CA 1
ATOM 4870 C C . PRO D 1 74 ? 18.213 10.854 58.037 1.00 39.78 74 PRO D C 1
ATOM 4871 O O . PRO D 1 74 ? 19.381 10.873 58.442 1.00 39.65 74 PRO D O 1
ATOM 4875 N N . SER D 1 75 ? 17.296 9.965 58.426 1.00 40.57 75 SER D N 1
ATOM 4876 C CA . SER D 1 75 ? 17.550 8.868 59.367 1.00 41.13 75 SER D CA 1
ATOM 4877 C C . SER D 1 75 ? 18.423 7.758 58.793 1.00 41.27 75 SER D C 1
ATOM 4878 O O . SER D 1 75 ? 19.145 7.086 59.526 1.00 41.46 75 SER D O 1
ATOM 4881 N N . GLU D 1 76 ? 18.309 7.542 57.486 1.00 42.36 76 GLU D N 1
ATOM 4882 C CA . GLU D 1 76 ? 19.156 6.601 56.750 1.00 42.89 76 GLU D CA 1
ATOM 4883 C C . GLU D 1 76 ? 20.565 7.199 56.527 1.00 43.57 76 GLU D C 1
ATOM 4884 O O . GLU D 1 76 ? 21.545 6.480 56.558 1.00 42.50 76 GLU D O 1
ATOM 4890 N N . ARG D 1 77 ? 20.617 8.504 56.235 1.00 44.94 77 ARG D N 1
ATOM 4891 C CA . ARG D 1 77 ? 21.840 9.284 56.121 1.00 46.61 77 ARG D CA 1
ATOM 4892 C C . ARG D 1 77 ? 22.587 9.190 57.469 1.00 47.28 77 ARG D C 1
ATOM 4893 O O . ARG D 1 77 ? 23.724 8.716 57.494 1.00 46.41 77 ARG D O 1
ATOM 4901 N N . GLU D 1 78 ? 21.928 9.566 58.580 1.00 48.04 78 GLU D N 1
ATOM 4902 C CA . GLU D 1 78 ? 22.559 9.510 59.916 1.00 49.80 78 GLU D CA 1
ATOM 4903 C C . GLU D 1 78 ? 23.140 8.132 60.198 1.00 50.01 78 GLU D C 1
ATOM 4904 O O . GLU D 1 78 ? 24.266 8.021 60.647 1.00 49.88 78 GLU D O 1
ATOM 4910 N N . HIS D 1 79 ? 22.379 7.088 59.873 1.00 50.93 79 HIS D N 1
ATOM 4911 C CA . HIS D 1 79 ? 22.825 5.696 59.964 1.00 50.63 79 HIS D CA 1
ATOM 4912 C C . HIS D 1 79 ? 24.136 5.404 59.285 1.00 50.09 79 HIS D C 1
ATOM 4913 O O . HIS D 1 79 ? 25.036 4.787 59.866 1.00 50.55 79 HIS D O 1
ATOM 4920 N N . LEU D 1 80 ? 24.203 5.795 58.028 1.00 49.22 80 LEU D N 1
ATOM 4921 C CA . LEU D 1 80 ? 25.360 5.583 57.194 1.00 49.09 80 LEU D CA 1
ATOM 4922 C C . LEU D 1 80 ? 26.586 6.438 57.650 1.00 48.70 80 LEU D C 1
ATOM 4923 O O . LEU D 1 80 ? 27.703 5.958 57.597 1.00 48.85 80 LEU D O 1
ATOM 4928 N N . ALA D 1 81 ? 26.368 7.692 58.061 1.00 48.35 81 ALA D N 1
ATOM 4929 C CA . ALA D 1 81 ? 27.419 8.590 58.580 1.00 48.56 81 ALA D CA 1
ATOM 4930 C C . ALA D 1 81 ? 28.151 8.000 59.796 1.00 48.82 81 ALA D C 1
ATOM 4931 O O . ALA D 1 81 ? 29.382 7.876 59.794 1.00 49.06 81 ALA D O 1
ATOM 4933 N N . LEU D 1 82 ? 27.363 7.676 60.816 1.00 47.97 82 LEU D N 1
ATOM 4934 C CA . LEU D 1 82 ? 27.768 7.013 62.031 1.00 48.37 82 LEU D CA 1
ATOM 4935 C C . LEU D 1 82 ? 28.678 5.788 61.886 1.00 48.75 82 LEU D C 1
ATOM 4936 O O . LEU D 1 82 ? 29.837 5.821 62.304 1.00 48.97 82 LEU D O 1
ATOM 4941 N N . SER D 1 83 ? 28.137 4.707 61.330 1.00 48.60 83 SER D N 1
ATOM 4942 C CA . SER D 1 83 ? 28.894 3.499 61.019 1.00 47.55 83 SER D CA 1
ATOM 4943 C C . SER D 1 83 ? 30.113 3.786 60.140 1.00 47.23 83 SER D C 1
ATOM 4944 O O . SER D 1 83 ? 31.129 3.076 60.240 1.00 48.21 83 SER D O 1
ATOM 4947 N N . ALA D 1 84 ? 30.016 4.767 59.245 1.00 44.86 84 ALA D N 1
ATOM 4948 C CA . ALA D 1 84 ? 31.167 5.109 58.421 1.00 43.35 84 ALA D CA 1
ATOM 4949 C C . ALA D 1 84 ? 32.291 5.704 59.295 1.00 42.83 84 ALA D C 1
ATOM 4950 O O . ALA D 1 84 ? 33.461 5.313 59.171 1.00 41.88 84 ALA D O 1
ATOM 4952 N N . LEU D 1 85 ? 31.902 6.606 60.183 1.00 42.01 85 LEU D N 1
ATOM 4953 C CA . LEU D 1 85 ? 32.802 7.295 61.083 1.00 41.54 85 LEU D CA 1
ATOM 4954 C C . LEU D 1 85 ? 33.496 6.306 62.002 1.00 41.61 85 LEU D C 1
ATOM 4955 O O . LEU D 1 85 ? 34.705 6.339 62.142 1.00 39.63 85 LEU D O 1
ATOM 4960 N N . LEU D 1 86 ? 32.713 5.424 62.613 1.00 41.74 86 LEU D N 1
ATOM 4961 C CA . LEU D 1 86 ? 33.245 4.418 63.517 1.00 42.50 86 LEU D CA 1
ATOM 4962 C C . LEU D 1 86 ? 34.160 3.417 62.825 1.00 42.56 86 LEU D C 1
ATOM 4963 O O . LEU D 1 86 ? 35.193 3.064 63.364 1.00 42.64 86 LEU D O 1
ATOM 4968 N N . GLU D 1 87 ? 33.781 2.981 61.633 1.00 42.57 87 GLU D N 1
ATOM 4969 C CA . GLU D 1 87 ? 34.609 2.079 60.856 1.00 42.94 87 GLU D CA 1
ATOM 4970 C C . GLU D 1 87 ? 35.854 2.752 60.240 1.00 42.35 87 GLU D C 1
ATOM 4971 O O . GLU D 1 87 ? 36.686 2.062 59.622 1.00 42.27 87 GLU D O 1
ATOM 4977 N N . ALA D 1 88 ? 35.974 4.079 60.399 1.00 41.07 88 ALA D N 1
ATOM 4978 C CA . ALA D 1 88 ? 37.093 4.831 59.834 1.00 39.72 88 ALA D CA 1
ATOM 4979 C C . ALA D 1 88 ? 38.191 5.043 60.895 1.00 39.54 88 ALA D C 1
ATOM 4980 O O . ALA D 1 88 ? 39.345 5.193 60.546 1.00 39.33 88 ALA D O 1
ATOM 4982 N N . LEU D 1 89 ? 37.795 5.074 62.167 1.00 39.01 89 LEU D N 1
ATOM 4983 C CA . LEU D 1 89 ? 38.692 5.249 63.308 1.00 39.82 89 LEU D CA 1
ATOM 4984 C C . LEU D 1 89 ? 39.913 4.332 63.134 1.00 39.50 89 LEU D C 1
ATOM 4985 O O . LEU D 1 89 ? 39.744 3.091 63.060 1.00 40.08 89 LEU D O 1
ATOM 4990 N N . PRO D 1 90 ? 41.121 4.930 62.993 1.00 39.08 90 PRO D N 1
ATOM 4991 C CA . PRO D 1 90 ? 42.301 4.188 62.512 1.00 39.43 90 PRO D CA 1
ATOM 4992 C C . PRO D 1 90 ? 42.804 3.057 63.422 1.00 40.09 90 PRO D C 1
ATOM 4993 O O . PRO D 1 90 ? 43.544 2.184 62.960 1.00 40.50 90 PRO D O 1
ATOM 4997 N N . GLU D 1 91 ? 42.359 3.034 64.672 1.00 40.30 91 GLU D N 1
ATOM 4998 C CA . GLU D 1 91 ? 42.768 2.014 65.623 1.00 41.57 91 GLU D CA 1
ATOM 4999 C C . GLU D 1 91 ? 41.590 1.215 66.167 1.00 42.08 91 GLU D C 1
ATOM 5000 O O . GLU D 1 91 ? 40.440 1.676 66.082 1.00 42.11 91 GLU D O 1
ATOM 5006 N N . PRO D 1 92 ? 41.859 0.008 66.716 1.00 42.83 92 PRO D N 1
ATOM 5007 C CA . PRO D 1 92 ? 40.791 -0.918 67.036 1.00 43.07 92 PRO D CA 1
ATOM 5008 C C . PRO D 1 92 ? 39.780 -0.352 67.994 1.00 44.52 92 PRO D C 1
ATOM 5009 O O . PRO D 1 92 ? 40.143 0.110 69.066 1.00 44.40 92 PRO D O 1
ATOM 5013 N N . VAL D 1 93 ? 38.510 -0.405 67.585 1.00 46.09 93 VAL D N 1
ATOM 5014 C CA . VAL D 1 93 ? 37.371 0.095 68.355 1.00 46.96 93 VAL D CA 1
ATOM 5015 C C . VAL D 1 93 ? 36.363 -1.042 68.259 1.00 47.54 93 VAL D C 1
ATOM 5016 O O . VAL D 1 93 ? 35.817 -1.314 67.171 1.00 49.11 93 VAL D O 1
ATOM 5020 N N . LEU D 1 94 ? 36.128 -1.742 69.359 1.00 46.54 94 LEU D N 1
ATOM 5021 C CA . LEU D 1 94 ? 35.011 -2.680 69.365 1.00 45.68 94 LEU D CA 1
ATOM 5022 C C . LEU D 1 94 ? 33.982 -2.428 70.461 1.00 44.01 94 LEU D C 1
ATOM 5023 O O . LEU D 1 94 ? 34.196 -1.640 71.360 1.00 43.92 94 LEU D O 1
ATOM 5028 N N . SER D 1 95 ? 32.850 -3.096 70.364 1.00 42.58 95 SER D N 1
ATOM 5029 C CA . SER D 1 95 ? 31.875 -3.092 71.451 1.00 41.56 95 SER D CA 1
ATOM 5030 C C . SER D 1 95 ? 31.599 -4.514 71.864 1.00 40.70 95 SER D C 1
ATOM 5031 O O . SER D 1 95 ? 31.857 -5.445 71.090 1.00 40.33 95 SER D O 1
ATOM 5034 N N . VAL D 1 96 ? 31.131 -4.671 73.097 1.00 39.63 96 VAL D N 1
ATOM 5035 C CA . VAL D 1 96 ? 30.844 -5.974 73.671 1.00 39.66 96 VAL D CA 1
ATOM 5036 C C . VAL D 1 96 ? 29.585 -5.802 74.458 1.00 39.59 96 VAL D C 1
ATOM 5037 O O . VAL D 1 96 ? 29.370 -4.740 75.038 1.00 39.34 96 VAL D O 1
ATOM 5041 N N . ASP D 1 97 ? 28.767 -6.846 74.487 1.00 39.27 97 ASP D N 1
ATOM 5042 C CA . ASP D 1 97 ? 27.536 -6.820 75.248 1.00 39.70 97 ASP D CA 1
ATOM 5043 C C . ASP D 1 97 ? 27.793 -7.208 76.708 1.00 40.14 97 ASP D C 1
ATOM 5044 O O . ASP D 1 97 ? 28.939 -7.175 77.167 1.00 40.13 97 ASP D O 1
ATOM 5049 N N . MET D 1 98 ? 26.740 -7.557 77.446 1.00 40.59 98 MET D N 1
ATOM 5050 C CA . MET D 1 98 ? 26.876 -7.745 78.897 1.00 41.03 98 MET D CA 1
ATOM 5051 C C . MET D 1 98 ? 27.361 -9.121 79.368 1.00 41.31 98 MET D C 1
ATOM 5052 O O . MET D 1 98 ? 27.652 -9.311 80.560 1.00 41.03 98 MET D O 1
ATOM 5057 N N . LYS D 1 99 ? 27.441 -10.080 78.445 1.00 41.22 99 LYS D N 1
ATOM 5058 C CA . LYS D 1 99 ? 28.262 -11.264 78.657 1.00 41.04 99 LYS D CA 1
ATOM 5059 C C . LYS D 1 99 ? 29.600 -11.147 77.899 1.00 41.55 99 LYS D C 1
ATOM 5060 O O . LYS D 1 99 ? 30.206 -12.171 77.567 1.00 41.59 99 LYS D O 1
ATOM 5062 N N . SER D 1 100 ? 30.045 -9.906 77.631 1.00 41.38 100 SER D N 1
ATOM 5063 C CA . SER D 1 100 ? 31.379 -9.595 77.037 1.00 41.63 100 SER D CA 1
ATOM 5064 C C . SER D 1 100 ? 31.552 -10.051 75.597 1.00 42.03 100 SER D C 1
ATOM 5065 O O . SER D 1 100 ? 32.666 -9.975 75.065 1.00 41.39 100 SER D O 1
ATOM 5068 N N . LYS D 1 101 ? 30.477 -10.575 74.990 1.00 42.75 101 LYS D N 1
ATOM 5069 C CA . LYS D 1 101 ? 30.554 -11.055 73.607 1.00 42.48 101 LYS D CA 1
ATOM 5070 C C . LYS D 1 101 ? 30.681 -9.865 72.636 1.00 42.29 101 LYS D C 1
ATOM 5071 O O . LYS D 1 101 ? 29.959 -8.865 72.761 1.00 42.21 101 LYS D O 1
ATOM 5073 N N . VAL D 1 102 ? 31.633 -9.955 71.707 1.00 42.05 102 VAL D N 1
ATOM 5074 C CA . VAL D 1 102 ? 31.878 -8.872 70.742 1.00 41.95 102 VAL D CA 1
ATOM 5075 C C . VAL D 1 102 ? 30.598 -8.609 69.983 1.00 42.14 102 VAL D C 1
ATOM 5076 O O . VAL D 1 102 ? 29.999 -9.546 69.501 1.00 41.85 102 VAL D O 1
ATOM 5080 N N . ASP D 1 103 ? 30.169 -7.344 69.917 1.00 42.90 103 ASP D N 1
ATOM 5081 C CA . ASP D 1 103 ? 29.039 -6.944 69.070 1.00 43.87 103 ASP D CA 1
ATOM 5082 C C . ASP D 1 103 ? 29.426 -6.088 67.848 1.00 44.34 103 ASP D C 1
ATOM 5083 O O . ASP D 1 103 ? 29.136 -6.464 66.703 1.00 44.84 103 ASP D O 1
ATOM 5088 N N . MET D 1 104 ? 30.035 -4.930 68.065 1.00 44.78 104 MET D N 1
ATOM 5089 C CA . MET D 1 104 ? 30.634 -4.225 66.923 1.00 45.44 104 MET D CA 1
ATOM 5090 C C . MET D 1 104 ? 32.154 -4.188 66.979 1.00 43.98 104 MET D C 1
ATOM 5091 O O . MET D 1 104 ? 32.746 -4.216 68.048 1.00 44.68 104 MET D O 1
ATOM 5096 N N . ALA D 1 105 ? 32.783 -4.191 65.814 1.00 42.84 105 ALA D N 1
ATOM 5097 C CA . ALA D 1 105 ? 34.246 -4.222 65.734 1.00 41.37 105 ALA D CA 1
ATOM 5098 C C . ALA D 1 105 ? 34.593 -3.529 64.442 1.00 40.12 105 ALA D C 1
ATOM 5099 O O . ALA D 1 105 ? 34.050 -3.901 63.386 1.00 40.41 105 ALA D O 1
ATOM 5101 N N . ASN D 1 106 ? 35.424 -2.483 64.525 1.00 38.33 106 ASN D N 1
ATOM 5102 C CA . ASN D 1 106 ? 35.783 -1.740 63.338 1.00 37.44 106 ASN D CA 1
ATOM 5103 C C . ASN D 1 106 ? 36.799 -2.529 62.477 1.00 37.41 106 ASN D C 1
ATOM 5104 O O . ASN D 1 106 ? 37.276 -3.578 62.909 1.00 36.69 106 ASN D O 1
ATOM 5109 N N . PRO D 1 107 ? 37.078 -2.074 61.235 1.00 38.01 107 PRO D N 1
ATOM 5110 C CA . PRO D 1 107 ? 38.072 -2.782 60.404 1.00 38.77 107 PRO D CA 1
ATOM 5111 C C . PRO D 1 107 ? 39.471 -2.941 61.022 1.00 39.77 107 PRO D C 1
ATOM 5112 O O . PRO D 1 107 ? 40.185 -3.881 60.658 1.00 40.85 107 PRO D O 1
ATOM 5116 N N . ALA D 1 108 ? 39.866 -2.048 61.932 1.00 40.22 108 ALA D N 1
ATOM 5117 C CA . ALA D 1 108 ? 41.137 -2.155 62.631 1.00 40.36 108 ALA D CA 1
ATOM 5118 C C . ALA D 1 108 ? 41.111 -3.286 63.685 1.00 41.34 108 ALA D C 1
ATOM 5119 O O . ALA D 1 108 ? 42.124 -4.002 63.888 1.00 40.78 108 ALA D O 1
ATOM 5121 N N . SER D 1 109 ? 39.978 -3.431 64.383 1.00 42.46 109 SER D N 1
ATOM 5122 C CA . SER D 1 109 ? 39.813 -4.612 65.242 1.00 43.64 109 SER D CA 1
ATOM 5123 C C . SER D 1 109 ? 40.083 -5.870 64.441 1.00 44.28 109 SER D C 1
ATOM 5124 O O . SER D 1 109 ? 40.850 -6.731 64.888 1.00 44.41 109 SER D O 1
ATOM 5127 N N . CYS D 1 110 ? 39.513 -5.940 63.233 1.00 45.08 110 CYS D N 1
ATOM 5128 C CA . CYS D 1 110 ? 39.617 -7.158 62.386 1.00 45.75 110 CYS D CA 1
ATOM 5129 C C . CYS D 1 110 ? 41.032 -7.390 61.841 1.00 46.64 110 CYS D C 1
ATOM 5130 O O . CYS D 1 110 ? 41.494 -8.526 61.751 1.00 47.08 110 CYS D O 1
ATOM 5133 N N . GLN D 1 111 ? 41.695 -6.308 61.450 1.00 47.88 111 GLN D N 1
ATOM 5134 C CA . GLN D 1 111 ? 43.100 -6.337 61.071 1.00 49.71 111 GLN D CA 1
ATOM 5135 C C . GLN D 1 111 ? 43.981 -6.928 62.195 1.00 49.95 111 GLN D C 1
ATOM 5136 O O . GLN D 1 111 ? 44.792 -7.822 61.938 1.00 49.89 111 GLN D O 1
ATOM 5142 N N . LEU D 1 112 ? 43.797 -6.415 63.420 1.00 50.08 112 LEU D N 1
ATOM 5143 C CA . LEU D 1 112 ? 44.587 -6.777 64.604 1.00 50.14 112 LEU D CA 1
ATOM 5144 C C . LEU D 1 112 ? 44.397 -8.201 65.012 1.00 50.43 112 LEU D C 1
ATOM 5145 O O . LEU D 1 112 ? 45.334 -8.859 65.452 1.00 50.87 112 LEU D O 1
ATOM 5150 N N . PHE D 1 113 ? 43.166 -8.673 64.908 1.00 50.56 113 PHE D N 1
ATOM 5151 C CA . PHE D 1 113 ? 42.859 -9.994 65.403 1.00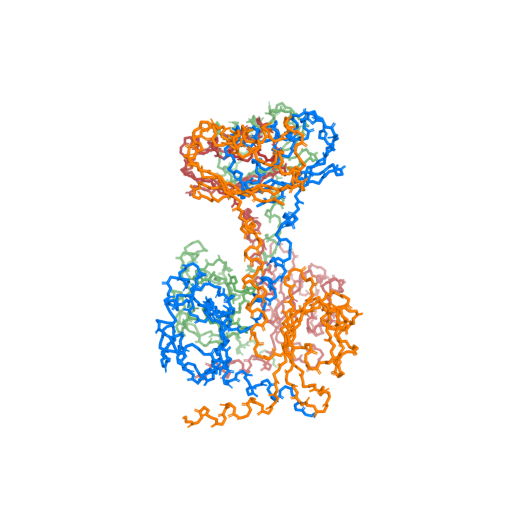 50.40 113 PHE D CA 1
ATOM 5152 C C . PHE D 1 113 ? 42.957 -11.037 64.294 1.00 50.39 113 PHE D C 1
ATOM 5153 O O . PHE D 1 113 ? 43.092 -12.223 64.584 1.00 50.73 113 PHE D O 1
ATOM 5161 N N . GLY D 1 114 ? 42.934 -10.575 63.038 1.00 50.21 114 GLY D N 1
ATOM 5162 C CA . GLY D 1 114 ? 43.054 -11.432 61.855 1.00 50.10 114 GLY D CA 1
ATOM 5163 C C . GLY D 1 114 ? 41.821 -12.286 61.595 1.00 49.96 114 GLY D C 1
ATOM 5164 O O . GLY D 1 114 ? 41.912 -13.504 61.456 1.00 49.47 114 GLY D O 1
ATOM 5165 N N . GLN D 1 115 ? 40.662 -11.638 61.551 1.00 50.35 115 GLN D N 1
ATOM 5166 C CA . GLN D 1 115 ? 39.380 -12.310 61.302 1.00 50.17 115 GLN D CA 1
ATOM 5167 C C . GLN D 1 115 ? 38.373 -11.268 60.834 1.00 50.09 115 GLN D C 1
ATOM 5168 O O . GLN D 1 115 ? 38.545 -10.097 61.114 1.00 49.86 115 GLN D O 1
ATOM 5170 N N . LYS D 1 116 ? 37.336 -11.691 60.108 1.00 50.33 116 LYS D N 1
ATOM 5171 C CA . LYS D 1 116 ? 36.257 -10.791 59.703 1.00 50.29 116 LYS D CA 1
ATOM 5172 C C . LYS D 1 116 ? 35.225 -10.707 60.831 1.00 50.50 116 LYS D C 1
ATOM 5173 O O . LYS D 1 116 ? 35.316 -11.462 61.807 1.00 50.21 116 LYS D O 1
ATOM 5175 N N . LEU D 1 117 ? 34.249 -9.803 60.698 1.00 50.91 117 LEU D N 1
ATOM 5176 C CA . LEU D 1 117 ? 33.307 -9.488 61.790 1.00 51.39 117 LEU D CA 1
ATOM 5177 C C . LEU D 1 117 ? 32.411 -10.628 62.279 1.00 51.80 117 LEU D C 1
ATOM 5178 O O . LEU D 1 117 ? 32.023 -10.645 63.467 1.00 51.55 117 LEU D O 1
ATOM 5183 N N . ASP D 1 118 ? 32.085 -11.555 61.362 1.00 52.09 118 ASP D N 1
ATOM 5184 C CA . ASP D 1 118 ? 31.289 -12.759 61.646 1.00 52.50 118 ASP D CA 1
ATOM 5185 C C . ASP D 1 118 ? 31.995 -13.741 62.595 1.00 52.68 118 ASP D C 1
ATOM 5186 O O . ASP D 1 118 ? 31.393 -14.225 63.574 1.00 52.26 118 ASP D O 1
ATOM 5188 N N . ARG D 1 119 ? 33.266 -14.032 62.290 1.00 53.39 119 ARG D N 1
ATOM 5189 C CA . ARG D 1 119 ? 34.126 -14.840 63.165 1.00 54.26 119 ARG D CA 1
ATOM 5190 C C . ARG D 1 119 ? 34.424 -14.145 64.508 1.00 54.61 119 ARG D C 1
ATOM 5191 O O . ARG D 1 119 ? 34.481 -14.794 65.560 1.00 54.92 119 ARG D O 1
ATOM 5193 N N . LEU D 1 120 ? 34.593 -12.825 64.458 1.00 54.87 120 LEU D N 1
ATOM 5194 C CA . LEU D 1 120 ? 34.872 -12.006 65.642 1.00 54.91 120 LEU D CA 1
ATOM 5195 C C . LEU D 1 120 ? 33.735 -11.933 66.666 1.00 54.66 120 LEU D C 1
ATOM 5196 O O . LEU D 1 120 ? 33.990 -11.960 67.874 1.00 54.89 120 LEU D O 1
ATOM 5201 N N . ARG D 1 121 ? 32.493 -11.846 66.190 1.00 54.24 121 ARG D N 1
ATOM 5202 C CA . ARG D 1 121 ? 31.346 -11.618 67.071 1.00 54.13 121 ARG D CA 1
ATOM 5203 C C . ARG D 1 121 ? 30.884 -12.833 67.902 1.00 54.33 121 ARG D C 1
ATOM 5204 O O . ARG D 1 121 ? 30.013 -12.699 68.777 1.00 54.23 121 ARG D O 1
ATOM 5206 N N . ASN D 1 122 ? 31.464 -14.006 67.621 1.00 54.28 122 ASN D N 1
ATOM 5207 C CA . ASN D 1 122 ? 31.210 -15.238 68.386 1.00 54.11 122 ASN D CA 1
ATOM 5208 C C . ASN D 1 122 ? 31.927 -15.233 69.729 1.00 54.08 122 ASN D C 1
ATOM 5209 O O . ASN D 1 122 ? 31.516 -15.958 70.669 1.00 53.41 122 ASN D O 1
ATOM 5214 N N . HIS D 1 123 ? 33.001 -14.424 69.786 1.00 53.43 123 HIS D N 1
ATOM 5215 C CA . HIS D 1 123 ? 34.018 -14.473 70.838 1.00 53.07 123 HIS D CA 1
ATOM 5216 C C . HIS D 1 123 ? 33.678 -13.580 72.016 1.00 52.25 123 HIS D C 1
ATOM 5217 O O . HIS D 1 123 ? 33.095 -12.512 71.842 1.00 52.14 123 HIS D O 1
ATOM 5224 N N . THR D 1 124 ? 34.050 -14.039 73.211 1.00 51.22 124 THR D N 1
ATOM 5225 C CA . THR D 1 124 ? 34.079 -13.196 74.394 1.00 50.08 124 THR D CA 1
ATOM 5226 C C . THR D 1 124 ? 35.377 -12.383 74.324 1.00 49.25 124 THR D C 1
ATOM 5227 O O . THR D 1 124 ? 36.260 -12.686 73.517 1.00 49.19 124 THR D O 1
ATOM 5231 N N . ALA D 1 125 ? 35.463 -11.319 75.119 1.00 47.82 125 ALA D N 1
ATOM 5232 C CA . ALA D 1 125 ? 36.569 -10.386 75.035 1.00 46.19 125 ALA D CA 1
ATOM 5233 C C . ALA D 1 125 ? 37.856 -10.968 75.636 1.00 45.33 125 ALA D C 1
ATOM 5234 O O . ALA D 1 125 ? 38.942 -10.597 75.195 1.00 45.16 125 ALA D O 1
ATOM 5236 N N . ALA D 1 126 ? 37.709 -11.874 76.616 1.00 43.76 126 ALA D N 1
ATOM 5237 C CA . ALA D 1 126 ? 38.812 -12.564 77.295 1.00 42.64 126 ALA D CA 1
ATOM 5238 C C . ALA D 1 126 ? 39.495 -13.577 76.397 1.00 42.31 126 ALA D C 1
ATOM 5239 O O . ALA D 1 126 ? 40.665 -13.912 76.593 1.00 42.25 126 ALA D O 1
ATOM 5241 N N . GLN D 1 127 ? 38.763 -14.057 75.404 1.00 42.04 127 GLN D N 1
ATOM 5242 C CA . GLN D 1 127 ? 39.290 -14.996 74.450 1.00 41.93 127 GLN D CA 1
ATOM 5243 C C . GLN D 1 127 ? 40.086 -14.258 73.403 1.00 42.54 127 GLN D C 1
ATOM 5244 O O . GLN D 1 127 ? 40.869 -14.859 72.691 1.00 43.16 127 GLN D O 1
ATOM 5250 N N . LEU D 1 128 ? 39.874 -12.948 73.314 1.00 43.82 128 LEU D N 1
ATOM 5251 C CA . LEU D 1 128 ? 40.601 -12.066 72.375 1.00 43.66 128 LEU D CA 1
ATOM 5252 C C . LEU D 1 128 ? 41.673 -11.207 73.021 1.00 43.37 128 LEU D C 1
ATOM 5253 O O . LEU D 1 128 ? 42.707 -10.965 72.434 1.00 43.59 128 LEU D O 1
ATOM 5258 N N . ILE D 1 129 ? 41.439 -10.736 74.231 1.00 43.68 129 ILE D N 1
ATOM 5259 C CA . ILE D 1 129 ? 42.380 -9.800 74.855 1.00 44.48 129 ILE D CA 1
ATOM 5260 C C . ILE D 1 129 ? 42.726 -10.358 76.221 1.00 44.82 129 ILE D C 1
ATOM 5261 O O . ILE D 1 129 ? 41.860 -10.443 77.104 1.00 45.70 129 ILE D O 1
ATOM 5266 N N . ASN D 1 130 ? 43.978 -10.788 76.370 1.00 44.48 130 ASN D N 1
ATOM 5267 C CA . ASN D 1 130 ? 44.457 -11.374 77.620 1.00 44.16 130 ASN D CA 1
ATOM 5268 C C . ASN D 1 130 ? 44.749 -10.263 78.624 1.00 43.52 130 ASN D C 1
ATOM 5269 O O . ASN D 1 130 ? 44.987 -9.130 78.232 1.00 44.04 130 ASN D O 1
ATOM 5274 N N . GLY D 1 131 ? 44.722 -10.596 79.908 1.00 42.89 131 GLY D N 1
ATOM 5275 C CA . GLY D 1 131 ? 45.205 -9.715 80.951 1.00 42.96 131 GLY D CA 1
ATOM 5276 C C . GLY D 1 131 ? 44.204 -8.713 81.473 1.00 43.53 131 GLY D C 1
ATOM 5277 O O . GLY D 1 131 ? 44.597 -7.631 81.973 1.00 43.92 131 GLY D O 1
ATOM 5278 N N . PHE D 1 132 ? 42.923 -9.055 81.342 1.00 43.13 132 PHE D N 1
ATOM 5279 C CA . PHE D 1 132 ? 41.818 -8.256 81.925 1.00 43.09 132 PHE D CA 1
ATOM 5280 C C . PHE D 1 132 ? 40.524 -9.070 82.185 1.00 42.65 132 PHE D C 1
ATOM 5281 O O . PHE D 1 132 ? 40.013 -9.779 81.297 1.00 43.42 132 PHE D O 1
ATOM 5289 N N . ASN D 1 133 ? 40.004 -8.976 83.407 1.00 41.45 133 ASN D N 1
ATOM 5290 C CA . ASN D 1 133 ? 38.734 -9.646 83.705 1.00 40.63 133 ASN D CA 1
ATOM 5291 C C . ASN D 1 133 ? 37.556 -8.773 83.263 1.00 40.29 133 ASN D C 1
ATOM 5292 O O . ASN D 1 133 ? 37.038 -7.965 84.026 1.00 40.51 133 ASN D O 1
ATOM 5297 N N . PHE D 1 134 ? 37.164 -8.944 82.008 1.00 39.96 134 PHE D N 1
ATOM 5298 C CA . PHE D 1 134 ? 36.080 -8.195 81.402 1.00 39.77 134 PHE D CA 1
ATOM 5299 C C . PHE D 1 134 ? 34.764 -8.381 82.144 1.00 40.33 134 PHE D C 1
ATOM 5300 O O . PHE D 1 134 ? 34.071 -7.388 82.445 1.00 40.52 134 PHE D O 1
ATOM 5308 N N . LEU D 1 135 ? 34.451 -9.648 82.451 1.00 40.27 135 LEU D N 1
ATOM 5309 C CA . LEU D 1 135 ? 33.192 -10.058 83.067 1.00 40.39 135 LEU D CA 1
ATOM 5310 C C . LEU D 1 135 ? 33.059 -9.586 84.507 1.00 40.50 135 LEU D C 1
ATOM 5311 O O . LEU D 1 135 ? 31.973 -9.234 84.944 1.00 40.30 135 LEU D O 1
ATOM 5316 N N . ARG D 1 136 ? 34.160 -9.568 85.248 1.00 41.13 136 ARG D N 1
ATOM 5317 C CA . ARG D 1 136 ? 34.130 -8.995 86.593 1.00 41.19 136 ARG D CA 1
ATOM 5318 C C . ARG D 1 136 ? 33.861 -7.502 86.503 1.00 41.23 136 ARG D C 1
ATOM 5319 O O . ARG D 1 136 ? 33.048 -6.971 87.248 1.00 41.21 136 ARG D O 1
ATOM 5327 N N . TRP D 1 137 ? 34.535 -6.828 85.580 1.00 41.43 137 TRP D N 1
ATOM 5328 C CA . TRP D 1 137 ? 34.354 -5.371 85.424 1.00 41.76 137 TRP D CA 1
ATOM 5329 C C . TRP D 1 137 ? 32.909 -5.017 85.079 1.00 42.19 137 TRP D C 1
ATOM 5330 O O . TRP D 1 137 ? 32.311 -4.135 85.697 1.00 41.91 137 TRP D O 1
ATOM 5341 N N . LEU D 1 138 ? 32.376 -5.757 84.105 1.00 43.34 138 LEU D N 1
ATOM 5342 C CA . LEU D 1 138 ? 31.028 -5.634 83.575 1.00 43.92 138 LEU D CA 1
ATOM 5343 C C . LEU D 1 138 ? 29.937 -5.743 84.649 1.00 44.93 138 LEU D C 1
ATOM 5344 O O . LEU D 1 138 ? 28.884 -5.092 84.561 1.00 45.17 138 LEU D O 1
ATOM 5349 N N . GLU D 1 139 ? 30.174 -6.575 85.656 1.00 45.46 139 GLU D N 1
ATOM 5350 C CA . GLU D 1 139 ? 29.243 -6.657 86.771 1.00 46.00 139 GLU D CA 1
ATOM 5351 C C . GLU D 1 139 ? 29.861 -6.077 88.042 1.00 46.15 139 GLU D C 1
ATOM 5352 O O . GLU D 1 139 ? 29.638 -6.547 89.154 1.00 46.23 139 GLU D O 1
ATOM 5358 N N . SER D 1 140 ? 30.653 -5.038 87.842 1.00 46.41 140 SER D N 1
ATOM 5359 C CA . SER D 1 140 ? 31.042 -4.148 88.909 1.00 47.05 140 SER D CA 1
ATOM 5360 C C . SER D 1 140 ? 29.976 -3.047 88.961 1.00 47.21 140 SER D C 1
ATOM 5361 O O . SER D 1 140 ? 29.954 -2.225 89.884 1.00 46.79 140 SER D O 1
ATOM 5364 N N . GLU D 1 141 ? 29.062 -3.093 87.984 1.00 47.63 141 GLU D N 1
ATOM 5365 C CA . GLU D 1 141 ? 28.226 -1.956 87.590 1.00 47.93 141 GLU D CA 1
ATOM 5366 C C . GLU D 1 141 ? 29.103 -0.698 87.427 1.00 48.18 141 GLU D C 1
ATOM 5367 O O . GLU D 1 141 ? 29.000 0.253 88.212 1.00 48.60 141 GLU D O 1
ATOM 5369 N N . PRO D 1 142 ? 29.985 -0.695 86.407 1.00 48.00 142 PRO D N 1
ATOM 5370 C CA . PRO D 1 142 ? 30.964 0.382 86.319 1.00 48.30 142 PRO D CA 1
ATOM 5371 C C . PRO D 1 142 ? 30.352 1.713 85.868 1.00 48.51 142 PRO D C 1
ATOM 5372 O O . PRO D 1 142 ? 29.580 1.744 84.913 1.00 48.75 142 PRO D O 1
ATOM 5376 N N . GLN D 1 143 ? 30.693 2.790 86.575 1.00 48.60 143 GLN D N 1
ATOM 5377 C CA . GLN D 1 143 ? 30.277 4.144 86.215 1.00 48.61 143 GLN D CA 1
ATOM 5378 C C . GLN D 1 143 ? 31.290 4.801 85.241 1.00 48.63 143 GLN D C 1
ATOM 5379 O O . GLN D 1 143 ? 30.911 5.525 84.321 1.00 47.95 143 GLN D O 1
ATOM 5385 N N . ASP D 1 144 ? 32.575 4.516 85.440 1.00 48.88 144 ASP D N 1
ATOM 5386 C CA . ASP D 1 144 ? 33.638 5.228 84.733 1.00 49.35 144 ASP D CA 1
ATOM 5387 C C . ASP D 1 144 ? 34.505 4.344 83.843 1.00 48.60 144 ASP D C 1
ATOM 5388 O O . ASP D 1 144 ? 34.485 3.112 83.954 1.00 48.99 144 ASP D O 1
ATOM 5393 N N . SER D 1 145 ? 35.247 4.992 82.948 1.00 48.09 145 SER D N 1
ATOM 5394 C CA . SER D 1 145 ? 36.199 4.322 82.065 1.00 47.59 145 SER D CA 1
ATOM 5395 C C . SER D 1 145 ? 37.325 3.641 82.819 1.00 47.12 145 SER D C 1
ATOM 5396 O O . SER D 1 145 ? 37.715 4.046 83.907 1.00 47.15 145 SER D O 1
ATOM 5399 N N . HIS D 1 146 ? 37.860 2.601 82.217 1.00 46.89 146 HIS D N 1
ATOM 5400 C CA . HIS D 1 146 ? 38.959 1.892 82.827 1.00 46.64 146 HIS D CA 1
ATOM 5401 C C . HIS D 1 146 ? 40.056 1.728 81.795 1.00 45.95 146 HIS D C 1
ATOM 5402 O O . HIS D 1 146 ? 39.779 1.406 80.623 1.00 45.18 146 HIS D O 1
ATOM 5409 N N . ASN D 1 147 ? 41.280 2.017 82.251 1.00 45.01 147 ASN D N 1
ATOM 5410 C CA . ASN D 1 147 ? 42.496 1.886 81.471 1.00 44.33 147 ASN D CA 1
ATOM 5411 C C . ASN D 1 147 ? 43.402 0.789 81.977 1.00 43.46 147 ASN D C 1
ATOM 5412 O O . ASN D 1 147 ? 43.735 0.732 83.138 1.00 42.56 147 ASN D O 1
ATOM 5417 N N . GLU D 1 148 ? 43.794 -0.088 81.072 1.00 43.93 148 GLU D N 1
ATOM 5418 C CA . GLU D 1 148 ? 44.595 -1.255 81.405 1.00 44.25 148 GLU D CA 1
ATOM 5419 C C . GLU D 1 148 ? 45.544 -1.461 80.253 1.00 44.29 148 GLU D C 1
ATOM 5420 O O . GLU D 1 148 ? 45.145 -1.298 79.113 1.00 45.35 148 GLU D O 1
ATOM 5426 N N . HIS D 1 149 ? 46.792 -1.814 80.546 1.00 45.08 149 HIS D N 1
ATOM 5427 C CA . HIS D 1 149 ? 47.772 -2.190 79.516 1.00 44.86 149 HIS D CA 1
ATOM 5428 C C . HIS D 1 149 ? 47.656 -3.663 79.197 1.00 44.31 149 HIS D C 1
ATOM 5429 O O . HIS D 1 149 ? 47.587 -4.532 80.089 1.00 44.55 149 HIS D O 1
ATOM 5436 N N . VAL D 1 150 ? 47.612 -3.957 77.909 1.00 43.75 150 VAL D N 1
ATOM 5437 C CA . VAL D 1 150 ? 47.336 -5.316 77.499 1.00 42.91 150 VAL D CA 1
ATOM 5438 C C . VAL D 1 150 ? 48.275 -5.672 76.391 1.00 42.65 150 VAL D C 1
ATOM 5439 O O . VAL D 1 150 ? 48.789 -4.791 75.682 1.00 42.85 150 VAL D O 1
ATOM 5443 N N . VAL D 1 151 ? 48.547 -6.960 76.291 1.00 42.72 151 VAL D N 1
ATOM 5444 C CA . VAL D 1 151 ? 49.442 -7.464 75.280 1.00 43.02 151 VAL D CA 1
ATOM 5445 C C . VAL D 1 151 ? 48.544 -8.292 74.381 1.00 43.46 151 VAL D C 1
ATOM 5446 O O . VAL D 1 151 ? 47.843 -9.193 74.845 1.00 43.60 151 VAL D O 1
ATOM 5450 N N . ILE D 1 152 ? 48.495 -7.899 73.111 1.00 44.11 152 ILE D N 1
ATOM 5451 C CA . ILE D 1 152 ? 47.677 -8.569 72.118 1.00 44.48 152 ILE D CA 1
ATOM 5452 C C . ILE D 1 152 ? 48.642 -9.111 71.069 1.00 45.42 152 ILE D C 1
ATOM 5453 O O . ILE D 1 152 ? 49.031 -8.394 70.150 1.00 46.30 152 ILE D O 1
ATOM 5458 N N . ASN D 1 153 ? 49.020 -10.377 71.244 1.00 46.34 153 ASN D N 1
ATOM 5459 C CA . ASN D 1 153 ? 50.130 -11.057 70.536 1.00 47.45 153 ASN D CA 1
ATOM 5460 C C . ASN D 1 153 ? 51.324 -10.186 70.110 1.00 47.74 153 ASN D C 1
ATOM 5461 O O . ASN D 1 153 ? 51.375 -9.681 68.974 1.00 46.98 153 ASN D O 1
ATOM 5466 N N . GLY D 1 154 ? 52.243 -9.996 71.066 1.00 47.96 154 GLY D N 1
ATOM 5467 C CA . GLY D 1 154 ? 53.523 -9.303 70.860 1.00 48.58 154 GLY D CA 1
ATOM 5468 C C . GLY D 1 154 ? 53.472 -7.793 70.720 1.00 49.52 154 GLY D C 1
ATOM 5469 O O . GLY D 1 154 ? 54.510 -7.154 70.535 1.00 50.02 154 GLY D O 1
ATOM 5470 N N . GLN D 1 155 ? 52.272 -7.215 70.799 1.00 49.50 155 GLN D N 1
ATOM 5471 C CA . GLN D 1 155 ? 52.101 -5.768 70.690 1.00 49.56 155 GLN D CA 1
ATOM 5472 C C . GLN D 1 155 ? 51.371 -5.191 71.911 1.00 49.26 155 GLN D C 1
ATOM 5473 O O . GLN D 1 155 ? 50.403 -5.761 72.429 1.00 49.80 155 GLN D O 1
ATOM 5475 N N . ASN D 1 156 ? 51.850 -4.051 72.361 1.00 48.75 156 ASN D N 1
ATOM 5476 C CA . ASN D 1 156 ? 51.346 -3.446 73.569 1.00 47.82 156 ASN D CA 1
ATOM 5477 C C . ASN D 1 156 ? 50.354 -2.341 73.320 1.00 46.88 156 ASN D C 1
ATOM 5478 O O . ASN D 1 156 ? 50.541 -1.452 72.472 1.00 45.70 156 ASN D O 1
ATOM 5483 N N . PHE D 1 157 ? 49.281 -2.437 74.087 1.00 46.00 157 PHE D N 1
ATOM 5484 C CA . PHE D 1 157 ? 48.127 -1.618 73.891 1.00 45.17 157 PHE D CA 1
ATOM 5485 C C . PHE D 1 157 ? 47.702 -1.028 75.223 1.00 44.80 157 PHE D C 1
ATOM 5486 O O . PHE D 1 157 ? 47.717 -1.728 76.249 1.00 45.69 157 PHE D O 1
ATOM 5494 N N . LEU D 1 158 ? 47.393 0.262 75.202 1.00 42.82 158 LEU D N 1
ATOM 5495 C CA . LEU D 1 158 ? 46.542 0.849 76.195 1.00 42.01 158 LEU D CA 1
ATOM 5496 C C . LEU D 1 158 ? 45.079 0.534 75.812 1.00 41.60 158 LEU D C 1
ATOM 5497 O O . LEU D 1 158 ? 44.578 0.948 74.778 1.00 41.25 158 LEU D O 1
ATOM 5502 N N . MET D 1 159 ? 44.416 -0.244 76.635 1.00 41.55 159 MET D N 1
ATOM 5503 C CA . MET D 1 159 ? 42.993 -0.413 76.478 1.00 42.56 159 MET D CA 1
ATOM 5504 C C . MET D 1 159 ? 42.224 0.535 77.382 1.00 42.01 159 MET D C 1
ATOM 5505 O O . MET D 1 159 ? 42.569 0.720 78.561 1.00 40.83 159 MET D O 1
ATOM 5510 N N . GLU D 1 160 ? 41.191 1.139 76.802 1.00 42.32 160 GLU D N 1
ATOM 5511 C CA . GLU D 1 160 ? 40.249 1.953 77.557 1.00 43.46 160 GLU D CA 1
ATOM 5512 C C . GLU D 1 160 ? 38.916 1.336 77.284 1.00 43.03 160 GLU D C 1
ATOM 5513 O O . GLU D 1 160 ? 38.535 1.094 76.143 1.00 43.88 160 GLU D O 1
ATOM 5519 N N . ILE D 1 161 ? 38.227 1.000 78.347 1.00 43.40 161 ILE D N 1
ATOM 5520 C CA . ILE D 1 161 ? 36.940 0.354 78.203 1.00 41.63 161 ILE D CA 1
ATOM 5521 C C . ILE D 1 161 ? 35.956 1.184 78.974 1.00 41.03 161 ILE D C 1
ATOM 5522 O O . ILE D 1 161 ? 36.178 1.522 80.133 1.00 38.89 161 ILE D O 1
ATOM 5527 N N . THR D 1 162 ? 34.862 1.537 78.315 1.00 41.25 162 THR D N 1
ATOM 5528 C CA . THR D 1 162 ? 33.917 2.427 78.969 1.00 41.69 162 THR D CA 1
ATOM 5529 C C . THR D 1 162 ? 32.456 1.947 78.880 1.00 42.35 162 THR D C 1
ATOM 5530 O O . THR D 1 162 ? 32.069 1.311 77.898 1.00 42.56 162 THR D O 1
ATOM 5534 N N . PRO D 1 163 ? 31.686 2.146 79.975 1.00 43.02 163 PRO D N 1
ATOM 5535 C CA . PRO D 1 163 ? 30.280 1.754 80.136 1.00 42.92 163 PRO D CA 1
ATOM 5536 C C . PRO D 1 163 ? 29.352 2.389 79.110 1.00 43.38 163 PRO D C 1
ATOM 5537 O O . PRO D 1 163 ? 29.390 3.624 78.904 1.00 43.01 163 PRO D O 1
ATOM 5541 N N . VAL D 1 164 ? 28.536 1.537 78.478 1.00 44.28 164 VAL D N 1
ATOM 5542 C CA . VAL D 1 164 ? 27.493 1.951 77.529 1.00 44.63 164 VAL D CA 1
ATOM 5543 C C . VAL D 1 164 ? 26.123 1.781 78.174 1.00 46.10 164 VAL D C 1
ATOM 5544 O O . VAL D 1 164 ? 25.661 0.655 78.430 1.00 46.21 164 VAL D O 1
ATOM 5548 N N . TYR D 1 165 ? 25.469 2.924 78.392 1.00 48.02 165 TYR D N 1
ATOM 5549 C CA . TYR D 1 165 ? 24.437 3.077 79.410 1.00 48.60 165 TYR D CA 1
ATOM 5550 C C . TYR D 1 165 ? 22.994 3.124 78.989 1.00 49.79 165 TYR D C 1
ATOM 5551 O O . TYR D 1 165 ? 22.668 3.232 77.804 1.00 50.24 165 TYR D O 1
ATOM 5560 N N . LEU D 1 166 ? 22.161 3.166 80.033 1.00 50.48 166 LEU D N 1
ATOM 5561 C CA . LEU D 1 166 ? 21.064 2.221 80.243 1.00 51.16 166 LEU D CA 1
ATOM 5562 C C . LEU D 1 166 ? 21.806 0.856 80.160 1.00 50.81 166 LEU D C 1
ATOM 5563 O O . LEU D 1 166 ? 21.730 0.145 79.151 1.00 51.39 166 LEU D O 1
ATOM 5565 N N . GLN D 1 167 ? 22.560 0.538 81.222 1.00 50.07 167 GLN D N 1
ATOM 5566 C CA . GLN D 1 167 ? 23.720 -0.397 81.144 1.00 49.98 167 GLN D CA 1
ATOM 5567 C C . GLN D 1 167 ? 23.530 -1.633 80.252 1.00 49.36 167 GLN D C 1
ATOM 5568 O O . GLN D 1 167 ? 22.875 -2.608 80.614 1.00 49.40 167 GLN D O 1
ATOM 5574 N N . ASP D 1 168 ? 24.128 -1.563 79.074 1.00 48.83 168 ASP D N 1
ATOM 5575 C CA . ASP D 1 168 ? 23.835 -2.498 78.016 1.00 48.26 168 ASP D CA 1
ATOM 5576 C C . ASP D 1 168 ? 25.100 -3.087 77.341 1.00 47.81 168 ASP D C 1
ATOM 5577 O O . ASP D 1 168 ? 25.011 -3.935 76.441 1.00 47.94 168 ASP D O 1
ATOM 5582 N N . GLU D 1 169 ? 26.279 -2.661 77.808 1.00 46.57 169 GLU D N 1
ATOM 5583 C CA . GLU D 1 169 ? 27.545 -3.132 77.252 1.00 45.52 169 GLU D CA 1
ATOM 5584 C C . GLU D 1 169 ? 28.771 -2.210 77.504 1.00 44.16 169 GLU D C 1
ATOM 5585 O O . GLU D 1 169 ? 28.860 -1.538 78.535 1.00 44.55 169 GLU D O 1
ATOM 5591 N N . ASN D 1 170 ? 29.722 -2.202 76.577 1.00 42.18 170 ASN D N 1
ATOM 5592 C CA . ASN D 1 170 ? 30.908 -1.357 76.685 1.00 40.17 170 ASN D CA 1
ATOM 5593 C C . ASN D 1 170 ? 31.514 -1.127 75.344 1.00 40.08 170 ASN D C 1
ATOM 5594 O O . ASN D 1 170 ? 31.404 -1.946 74.449 1.00 38.30 170 ASN D O 1
ATOM 5596 N N . ASP D 1 171 ? 32.182 0.009 75.210 1.00 40.64 171 ASP D N 1
ATOM 5597 C CA . ASP D 1 171 ? 32.988 0.249 74.056 1.00 41.83 171 ASP D CA 1
ATOM 5598 C C . ASP D 1 171 ? 34.443 0.140 74.522 1.00 43.28 171 ASP D C 1
ATOM 5599 O O . ASP D 1 171 ? 34.824 0.622 75.595 1.00 43.43 171 ASP D O 1
ATOM 5601 N N . GLN D 1 172 ? 35.229 -0.573 73.732 1.00 44.67 172 GLN D N 1
ATOM 5602 C CA . GLN D 1 172 ? 36.610 -0.832 74.028 1.00 45.76 172 GLN D CA 1
ATOM 5603 C C . GLN D 1 172 ? 37.402 -0.102 72.935 1.00 47.18 172 GLN D C 1
ATOM 5604 O O . GLN D 1 172 ? 37.075 -0.204 71.733 1.00 47.19 172 GLN D O 1
ATOM 5606 N N . HIS D 1 173 ? 38.377 0.707 73.348 1.00 47.60 173 HIS D N 1
ATOM 5607 C CA . HIS D 1 173 ? 39.335 1.272 72.398 1.00 48.69 173 HIS D CA 1
ATOM 5608 C C . HIS D 1 173 ? 40.727 0.809 72.786 1.00 47.23 173 HIS D C 1
ATOM 5609 O O . HIS D 1 173 ? 41.059 0.833 73.968 1.00 46.92 173 HIS D O 1
ATOM 5616 N N . VAL D 1 174 ? 41.504 0.337 71.807 1.00 46.12 174 VAL D N 1
ATOM 5617 C CA . VAL D 1 174 ? 42.903 -0.021 72.049 1.00 46.11 174 VAL D CA 1
ATOM 5618 C C . VAL D 1 174 ? 43.856 0.926 71.260 1.00 45.65 174 VAL D C 1
ATOM 5619 O O . VAL D 1 174 ? 43.613 1.274 70.085 1.00 44.59 174 VAL D O 1
ATOM 5623 N N . LEU D 1 175 ? 44.901 1.373 71.932 1.00 45.10 175 LEU D N 1
ATOM 5624 C CA . LEU D 1 175 ? 45.887 2.289 71.308 1.00 45.90 175 LEU D CA 1
ATOM 5625 C C . LEU D 1 175 ? 47.290 1.707 71.386 1.00 44.89 175 LEU D C 1
ATOM 5626 O O . LEU D 1 175 ? 47.769 1.422 72.509 1.00 44.66 175 LEU D O 1
ATOM 5631 N N . THR D 1 176 ? 47.967 1.522 70.262 1.00 43.86 176 THR D N 1
ATOM 5632 C CA . THR D 1 176 ? 49.368 1.114 70.319 1.00 43.96 176 THR D CA 1
ATOM 5633 C C . THR D 1 176 ? 50.239 2.171 70.995 1.00 43.49 176 THR D C 1
ATOM 5634 O O . THR D 1 176 ? 49.980 3.363 70.879 1.00 40.98 176 THR D O 1
ATOM 5636 N N . ALA D 1 178 ? 50.738 1.738 71.997 1.00 41.62 178 ALA D N 1
ATOM 5637 C CA . ALA D 1 178 ? 51.624 2.456 72.905 1.00 40.80 178 ALA D CA 1
ATOM 5638 C C . ALA D 1 178 ? 52.911 2.873 72.206 1.00 40.84 178 ALA D C 1
ATOM 5639 O O . ALA D 1 178 ? 53.400 3.969 72.418 1.00 40.87 178 ALA D O 1
ATOM 5641 N N . VAL D 1 179 ? 53.435 2.007 71.346 1.00 41.01 179 VAL D N 1
ATOM 5642 C CA . VAL D 1 179 ? 54.503 2.417 70.396 1.00 40.35 179 VAL D CA 1
ATOM 5643 C C . VAL D 1 179 ? 54.047 3.539 69.423 1.00 40.24 179 VAL D C 1
ATOM 5644 O O . VAL D 1 179 ? 54.772 4.542 69.219 1.00 39.88 179 VAL D O 1
ATOM 5648 N N . VAL D 1 180 ? 52.873 3.335 68.811 1.00 39.68 180 VAL D N 1
ATOM 5649 C CA . VAL D 1 180 ? 52.243 4.269 67.845 1.00 38.88 180 VAL D CA 1
ATOM 5650 C C . VAL D 1 180 ? 51.964 5.634 68.472 1.00 38.72 180 VAL D C 1
ATOM 5651 O O . VAL D 1 180 ? 52.205 6.669 67.865 1.00 37.59 180 VAL D O 1
ATOM 5655 N N . MET D 1 181 ? 51.454 5.608 69.693 1.00 38.91 181 MET D N 1
ATOM 5656 C CA . MET D 1 181 ? 51.193 6.807 70.445 1.00 41.12 181 MET D CA 1
ATOM 5657 C C . MET D 1 181 ? 52.476 7.641 70.684 1.00 39.51 181 MET D C 1
ATOM 5658 O O . MET D 1 181 ? 52.487 8.879 70.573 1.00 39.39 181 MET D O 1
ATOM 5663 N N . LEU D 1 182 ? 53.592 6.983 70.962 1.00 39.71 182 LEU D N 1
ATOM 5664 C CA . LEU D 1 182 ? 54.836 7.784 71.107 1.00 38.84 182 LEU D CA 1
ATOM 5665 C C . LEU D 1 182 ? 55.410 8.237 69.762 1.00 38.10 182 LEU D C 1
ATOM 5666 O O . LEU D 1 182 ? 55.974 9.324 69.673 1.00 37.78 182 LEU D O 1
ATOM 5668 N N . ARG D 1 183 ? 55.212 7.436 68.714 1.00 36.86 183 ARG D N 1
ATOM 5669 C CA . ARG D 1 183 ? 55.507 7.842 67.327 1.00 37.71 183 ARG D CA 1
ATOM 5670 C C . ARG D 1 183 ? 54.679 9.070 66.925 1.00 37.30 183 ARG D C 1
ATOM 5671 O O . ARG D 1 183 ? 55.149 9.984 66.236 1.00 36.59 183 ARG D O 1
ATOM 5679 N N . SER D 1 184 ? 53.446 9.102 67.415 1.00 37.53 184 SER D N 1
ATOM 5680 C CA . SER D 1 184 ? 52.530 10.195 67.137 1.00 39.01 184 SER D CA 1
ATOM 5681 C C . SER D 1 184 ? 52.803 11.427 67.992 1.00 38.43 184 SER D C 1
ATOM 5682 O O . SER D 1 184 ? 52.741 12.526 67.475 1.00 39.10 184 SER D O 1
ATOM 5685 N N . THR D 1 185 ? 53.081 11.262 69.290 1.00 39.14 185 THR D N 1
ATOM 5686 C CA . THR D 1 185 ? 53.386 12.444 70.112 1.00 39.81 185 THR D CA 1
ATOM 5687 C C . THR D 1 185 ? 54.719 13.104 69.612 1.00 40.64 185 THR D C 1
ATOM 5688 O O . THR D 1 185 ? 54.794 14.350 69.436 1.00 39.90 185 THR D O 1
ATOM 5692 N N . ILE D 1 186 ? 55.724 12.277 69.279 1.00 40.32 186 ILE D N 1
ATOM 5693 C CA . ILE D 1 186 ? 56.960 12.788 68.673 1.00 39.88 186 ILE D CA 1
ATOM 5694 C C . ILE D 1 186 ? 56.726 13.473 67.333 1.00 39.79 186 ILE D C 1
ATOM 5695 O O . ILE D 1 186 ? 57.198 14.575 67.126 1.00 39.53 186 ILE D O 1
ATOM 5697 N N . ARG D 1 187 ? 55.973 12.843 66.435 1.00 40.82 187 ARG D N 1
ATOM 5698 C CA . ARG D 1 187 ? 55.624 13.488 65.149 1.00 41.48 187 ARG D CA 1
ATOM 5699 C C . ARG D 1 187 ? 54.851 14.795 65.343 1.00 41.89 187 ARG D C 1
ATOM 5700 O O . ARG D 1 187 ? 55.004 15.711 64.543 1.00 42.24 187 ARG D O 1
ATOM 5702 N N . MET D 1 188 ? 54.053 14.877 66.416 1.00 42.71 188 MET D N 1
ATOM 5703 C CA . MET D 1 188 ? 53.306 16.099 66.772 1.00 43.37 188 MET D CA 1
ATOM 5704 C C . MET D 1 188 ? 54.172 17.287 67.151 1.00 44.04 188 MET D C 1
ATOM 5705 O O . MET D 1 188 ? 53.729 18.439 67.012 1.00 45.33 188 MET D O 1
ATOM 5707 N N . GLY D 1 189 ? 55.391 17.020 67.625 1.00 44.59 189 GLY D N 1
ATOM 5708 C CA . GLY D 1 189 ? 56.318 18.050 68.082 1.00 44.08 189 GLY D CA 1
ATOM 5709 C C . GLY D 1 189 ? 57.000 18.801 66.961 1.00 44.95 189 GLY D C 1
ATOM 5710 O O . GLY D 1 189 ? 57.613 19.877 67.181 1.00 44.89 189 GLY D O 1
ATOM 5711 N N . ARG D 1 190 ? 56.930 18.258 65.749 1.00 45.13 190 ARG D N 1
ATOM 5712 C CA . ARG D 1 190 ? 57.641 18.899 64.628 1.00 45.41 190 ARG D CA 1
ATOM 5713 C C . ARG D 1 190 ? 56.771 19.940 63.891 1.00 45.60 190 ARG D C 1
ATOM 5714 O O . ARG D 1 190 ? 57.277 20.850 63.244 1.00 45.69 190 ARG D O 1
#

Radius of gyration: 35.46 Å; Cα contacts (8 Å, |Δi|>4): 1411; chains: 4; bounding box: 79×44×105 Å

Foldseek 3Di:
DKKKWFFDDDDCLVVVLVVLCVVLVWDWDDWDDDPVGIIMTDTDDDDPVSVVVSQVVSCPRHGTDHMDDDPDDPVPPVVVVVLVVVLVPPFWKWWAFLQQQTDDTHPNVCVLQVHDPVVSSRDRPCVQFPDDDQNVCSVVQDDAKDWDWGAGPNFTWIKIWDADDSHRGIMMTIGGPVVVVVVVCVPVD/DKKKWAFDPDPPQVVVLVVLCVVVVWAWDDWDDDVVGMIMTDTDDDPPVVVVVSLVVSCVRPGTPHMDGDDDDVVRVVVVVVLVVQQPPQAWKFWAFLQQATDDIHVNRCVQQVHPGVVSRVDHPCVQWPDDDQNVCSVVVDQAWDWDWTAGPNFIWTWIWGADDPGGTIMITTDGPVVVVVVVVVVVD/DKKKWFFDPDPPQVVVLVVLCVVVVFAWDDWDDDPVGIIMTDGPPDDPVCVVVSQVVSCPRPGGDHMDGDDDDPVVPCVVVVVVVQQPPQAWKFWAFLQQATDAIHVNNCVQQVHDGVVRNVDHPCVQWPDDDQNVVLVVQDPAWDWDWTAGPRFIWTWIWADPPRRRTIMIDTHTPVVVVVVVVVD/DKKKWFFQDDDCLVVVLVVLQVVQPWDWPDWDDDNNGIIMTDTDDDDVPSPPVSQVVSCPDPGTPHMDGDPDDVVVVVVVVVLVVVLVPQAWKWWAWLQQFTDGIHVNSCVLQVHDPVVRRRDHVCVQWPDDDQNVCSVVVDPAKDWDWTDGPNFIWTKIWGADPPGTTIMITIDGPVVVVVVVVVVVD

Nearest PDB structures (foldseek):
  2jhe-assembly2_D  TM=6.400E-01  e=2.971E-33  Escherichia coli K-12
  5sy7-assembly1_B  TM=6.091E-01  e=2.557E-03  Mus musculus
  4s21-assembly1_A  TM=6.516E-01  e=3.542E-02  Rhodopseudomonas palustris CGA009
  5sy5-assembly4_B  TM=4.303E-01  e=3.230E-03  Mus musculus
  5sy5-assembly4_D  TM=4.116E-01  e=2.557E-03  Mus musculus